Protein AF-W0FLV4-F1 (afdb_monomer_lite)

pLDDT: mean 79.09, std 15.19, range [31.02, 98.19]

InterPro domains:
  IPR000847 LysR, HTH, N-terminal domain [PF00126] (1-56)
  IPR000847 LysR, HTH, N-terminal domain [PR00039] (13-24)
  IPR000847 LysR, HTH, N-terminal domain [PR00039] (24-34)
  IPR000847 LysR, HTH, N-terminal domain [PR00039] (34-45)
  IPR000847 LysR, HTH, N-terminal domain [PS50931] (1-53)
  IPR003759 Cobalamin (vitamin B12)-binding module, cap domain [PF02607] (304-376)
  IPR003759 Cobalamin (vitamin B12)-binding module, cap domain [PS51337] (294-388)
  IPR003759 Cobalamin (vitamin B12)-binding module, cap domain [SM01018] (301-384)
  IPR006158 Cobalamin (vitamin B12)-binding domain [PF02310] (391-505)
  IPR006158 Cobalamin (vitamin B12)-binding domain [PS51332] (389-513)
  IPR036388 Winged helix-like DNA-binding domain superfamily [G3DSA:1.10.10.10] (1-87)
  IPR036390 Winged helix DNA-binding domain superfamily [SSF46785] (1-80)
  IPR036594 Methionine synthase domain [G3DSA:1.10.1240.10] (301-384)
  IPR036594 Methionine synthase domain [SSF47644] (302-383)
  IPR036724 Cobalamin-binding domain superfamily [SSF52242] (371-512)

Foldseek 3Di:
DVLLLLCQVVLALCVSCVVVVHDSVVSVVVQVVVCVVVVHHQWDQDPVGIHGDPVNVVVNVVVVVVVVLVVVVVVLVVCVVVPVPPQEAEEEELAPFPQVVVLVVLLVVVVGHYDYDHCDPPDVVVCQVVVVHAKYWFWCLVVPPDDPQKDWDFQDWWFKKKKAACPDPCLPPQADELVNQLAWQEEAADPPGRDPLRVVSVVVSVVSVGHYDYDDGDDLCRSVVCNHVTMYMDTPRGHDPVSVRIRIHGHDHTDIITITMMGGPVCCVVCVVVRVSSNVSNPPVPDDPCDPVNVLLVVLLVLQVVLLVCLQQLVLVVNLVSLVVNVVSVNALVCSVPSRLVNSLVVNVVCVVVVVDDPVSNVSSVVSSVSSCVNSVVRVVVPPPDDALFAEEEEEFAPDQDCPQVVLLCSLLVSVVHHYHYPHYNDALVNLLVVCVVGLSHAEYEYEDADLVCLVRVLVNLVSCVVSVNNVRHAYEYEYNNDDQVSCVVSVHPYYDHHSNVSNVVVCVSSVD

Organism: NCBI:txid1393523

Secondary structure (DSSP, 8-state):
-HHHHHHHHH--HHHHHHHTTS-HHHHHHHHHHHHHHHTS-SEEEETTEEEE-HHHHHHHHHHHHHHHHHHHHHHHHHHHHTTGGGSEEEEEES---HHHHHHHHHHHTTT-EEEEEE-TTS-HHHHHHTTS-SEEEEEGGGGTT--TTEEEEEEEEE-EEEEE-TTSTTTT-S-B-GGGGTTSEEEEPPTTSS-HHHHHHHHHHHHTT-EEEEPPTT-THHHHHHTTTSEEEEETT---GGGTTSEEEEBSSSPPEEEEEEEEGGGHHHHHHHHHHHHHTS---TT----HHHHHHHHHHHHHHHHHHHHHTT-TTTHHHHHHHHHHTT--HHHIIIIIIHHHHHHHHHHHHTTSS-HHHHHHHHHHHHHHHHHHHHHHHHHTTS----EEEEEEBTT----HHHHHHHHHHHTTT-EEEE--SSB-HHHHHHHHHH-TTEEEEEEE--SGGGHHHHHHHHHHHHHTT-GGGSEEEEESTT--HHHHHHHT-SEE-SSHHHHHHHHHHHHT-

Radius of gyration: 27.63 Å; chains: 1; bounding box: 66×74×50 Å

Structure (mmCIF, N/CA/C/O backbone):
data_AF-W0FLV4-F1
#
_entry.id   AF-W0FLV4-F1
#
loop_
_atom_site.group_PDB
_atom_site.id
_atom_site.type_symbol
_atom_site.label_atom_id
_atom_site.label_alt_id
_atom_site.label_comp_id
_atom_site.label_asym_id
_atom_site.label_entity_id
_atom_site.label_seq_id
_atom_site.pdbx_PDB_ins_code
_atom_site.Cartn_x
_atom_site.Cartn_y
_atom_site.Cartn_z
_atom_site.occupancy
_atom_site.B_iso_or_equiv
_atom_site.auth_seq_id
_atom_site.auth_comp_id
_atom_site.auth_asym_id
_atom_site.auth_atom_id
_atom_site.pdbx_PDB_model_num
ATOM 1 N N . MET A 1 1 ? 4.521 30.483 -7.552 1.00 80.06 1 MET A N 1
ATOM 2 C CA . MET A 1 1 ? 4.144 29.120 -7.109 1.00 80.06 1 MET A CA 1
ATOM 3 C C . MET A 1 1 ? 2.673 29.022 -6.702 1.00 80.06 1 MET A C 1
ATOM 5 O O . MET A 1 1 ? 1.887 28.690 -7.576 1.00 80.06 1 MET A O 1
ATOM 9 N N . ARG A 1 2 ? 2.244 29.399 -5.481 1.00 82.06 2 ARG A N 1
ATOM 10 C CA . ARG A 1 2 ? 0.819 29.298 -5.061 1.00 82.06 2 ARG A CA 1
ATOM 11 C C . ARG A 1 2 ? -0.178 29.970 -6.015 1.00 82.06 2 ARG A C 1
ATOM 13 O O . ARG A 1 2 ? -1.218 29.397 -6.307 1.00 82.06 2 ARG A O 1
ATOM 20 N N . MET A 1 3 ? 0.172 31.133 -6.570 1.00 88.25 3 MET A N 1
ATOM 21 C CA . MET A 1 3 ? -0.630 31.795 -7.608 1.00 88.25 3 MET A CA 1
ATOM 22 C C . MET A 1 3 ? -0.943 30.886 -8.807 1.00 88.25 3 MET A C 1
ATOM 24 O O . MET A 1 3 ? -2.068 30.890 -9.293 1.00 88.25 3 MET A O 1
ATOM 28 N N . MET A 1 4 ? 0.047 30.135 -9.295 1.00 86.88 4 MET A N 1
ATOM 29 C CA . MET A 1 4 ? -0.101 29.288 -10.480 1.00 86.88 4 MET A CA 1
ATOM 30 C C . MET A 1 4 ? -0.986 28.078 -10.188 1.00 86.88 4 MET A C 1
ATOM 32 O O . MET A 1 4 ? -1.858 27.784 -10.996 1.00 86.88 4 MET A O 1
ATOM 36 N N . LEU A 1 5 ? -0.819 27.443 -9.020 1.00 88.44 5 LEU A N 1
ATOM 37 C CA . LEU A 1 5 ? -1.678 26.336 -8.580 1.00 88.44 5 LEU A CA 1
ATOM 38 C C . LEU A 1 5 ? -3.147 26.778 -8.516 1.00 88.44 5 LEU A C 1
ATOM 40 O O . LEU A 1 5 ? -4.018 26.190 -9.149 1.00 88.44 5 LEU A O 1
ATOM 44 N N . VAL A 1 6 ? -3.410 27.902 -7.842 1.00 89.38 6 VAL A N 1
ATOM 45 C CA . VAL A 1 6 ? -4.778 28.412 -7.682 1.00 89.38 6 VAL A CA 1
ATOM 46 C C . VAL A 1 6 ? -5.376 28.878 -9.016 1.00 89.38 6 VAL A C 1
ATOM 48 O O . VAL A 1 6 ? -6.577 28.718 -9.232 1.00 89.38 6 VAL A O 1
ATOM 51 N N . LEU A 1 7 ? -4.566 29.420 -9.934 1.00 90.81 7 LEU A N 1
ATOM 52 C CA . LEU A 1 7 ? -5.033 29.811 -11.267 1.00 90.81 7 LEU A CA 1
ATOM 53 C C . LEU A 1 7 ? -5.359 28.607 -12.159 1.00 90.81 7 LEU A C 1
ATOM 55 O O . LEU A 1 7 ? -6.341 28.655 -12.902 1.00 90.81 7 LEU A O 1
ATOM 59 N N . ALA A 1 8 ? -4.569 27.536 -12.073 1.00 88.12 8 ALA A N 1
ATOM 60 C CA . ALA A 1 8 ? -4.816 26.288 -12.789 1.00 88.12 8 ALA A CA 1
ATOM 61 C C . ALA A 1 8 ? -6.118 25.612 -12.332 1.00 88.12 8 ALA A C 1
ATOM 63 O O . ALA A 1 8 ? -6.893 25.155 -13.171 1.00 88.12 8 ALA A O 1
ATOM 64 N N . GLU A 1 9 ? -6.400 25.635 -11.027 1.00 86.81 9 GLU A N 1
ATOM 65 C CA . GLU A 1 9 ? -7.667 25.160 -10.457 1.00 86.81 9 GLU A CA 1
ATOM 66 C C . GLU A 1 9 ? -8.856 26.023 -10.894 1.00 86.81 9 GLU A C 1
ATOM 68 O O . GLU A 1 9 ? -9.846 25.521 -11.423 1.00 86.81 9 GLU A O 1
ATOM 73 N N . CYS A 1 10 ? -8.767 27.339 -10.679 1.00 89.06 10 CYS A N 1
ATOM 74 C CA . CYS A 1 10 ? -9.893 28.250 -10.881 1.00 89.06 10 CYS A CA 1
ATOM 75 C C . CYS A 1 10 ? -10.224 28.490 -12.359 1.00 89.06 10 CYS A C 1
ATOM 77 O O . CYS A 1 10 ? -11.316 28.975 -12.660 1.00 89.06 10 CYS A O 1
ATOM 79 N N . LYS A 1 11 ? -9.261 28.279 -13.269 1.00 89.75 11 LYS A N 1
ATOM 80 C CA . LYS A 1 11 ? -9.354 28.574 -14.715 1.00 89.75 11 LYS A CA 1
ATOM 81 C C . LYS A 1 11 ? -9.828 30.004 -15.039 1.00 89.75 11 LYS A C 1
ATOM 83 O O . LYS A 1 11 ? -10.306 30.288 -16.139 1.00 89.75 11 LYS A O 1
ATOM 88 N N . SER A 1 12 ? -9.702 30.921 -14.077 1.00 90.06 12 SER A N 1
ATOM 89 C CA . SER A 1 12 ? -10.228 32.286 -14.130 1.00 90.06 12 SER A CA 1
ATOM 90 C C . SER A 1 12 ? -9.367 33.226 -13.296 1.00 90.06 12 SER A C 1
ATOM 92 O O . SER A 1 12 ? -9.218 33.046 -12.085 1.00 90.06 12 SER A O 1
ATOM 94 N N . MET A 1 13 ? -8.858 34.286 -13.926 1.00 87.88 13 MET A N 1
ATOM 95 C CA . MET A 1 13 ? -8.069 35.326 -13.252 1.00 87.88 13 MET A CA 1
ATOM 96 C C . MET A 1 13 ? -8.867 36.035 -12.154 1.00 87.88 13 MET A C 1
ATOM 98 O O . MET A 1 13 ? -8.331 36.332 -11.089 1.00 87.88 13 MET A O 1
ATOM 102 N N . THR A 1 14 ? -10.151 36.300 -12.394 1.00 88.81 14 THR A N 1
ATOM 103 C CA . THR A 1 14 ? -11.016 37.009 -11.443 1.00 88.81 14 THR A CA 1
ATOM 104 C C . THR A 1 14 ? -11.302 36.155 -10.210 1.00 88.81 14 THR A C 1
ATOM 106 O O . THR A 1 14 ? -11.204 36.645 -9.086 1.00 88.81 14 THR A O 1
ATOM 109 N N . THR A 1 15 ? -11.606 34.869 -10.404 1.00 89.44 15 THR A N 1
ATOM 110 C CA . THR A 1 15 ? -11.859 33.927 -9.301 1.00 89.44 15 THR A CA 1
ATOM 111 C C . THR A 1 15 ? -10.587 33.679 -8.491 1.00 89.44 15 THR A C 1
ATOM 113 O O . THR A 1 15 ? -10.615 33.725 -7.263 1.00 89.44 15 THR A O 1
ATOM 116 N N . THR A 1 16 ? -9.451 33.525 -9.173 1.00 90.44 16 THR A N 1
ATOM 117 C CA . THR A 1 16 ? -8.133 33.349 -8.544 1.00 90.44 16 THR A CA 1
ATOM 118 C C . THR A 1 16 ? -7.753 34.549 -7.683 1.00 90.44 16 THR A C 1
ATOM 120 O O . THR A 1 16 ? -7.313 34.380 -6.550 1.00 90.44 16 THR A O 1
ATOM 123 N N . ALA A 1 17 ? -7.958 35.770 -8.186 1.00 91.56 17 ALA A N 1
ATOM 124 C CA . ALA A 1 17 ? -7.643 36.992 -7.451 1.00 91.56 17 ALA A CA 1
ATOM 125 C C . ALA A 1 17 ? -8.461 37.097 -6.155 1.00 91.56 17 ALA A C 1
ATOM 127 O O . ALA A 1 17 ? -7.903 37.389 -5.099 1.00 91.56 17 ALA A O 1
ATOM 128 N N . LYS A 1 18 ? -9.759 36.758 -6.214 1.00 91.06 18 LYS A N 1
ATOM 129 C CA . LYS A 1 18 ? -10.618 36.667 -5.023 1.00 91.06 18 LYS A CA 1
ATOM 130 C C . LYS A 1 18 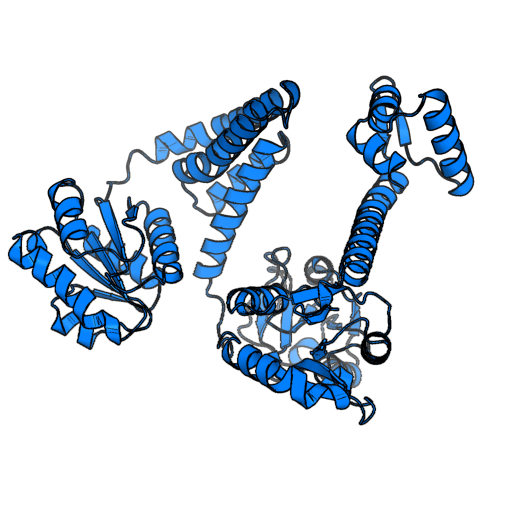? -10.104 35.625 -4.024 1.00 91.06 18 LYS A C 1
ATOM 132 O O . LYS A 1 18 ? -9.984 35.949 -2.849 1.00 91.06 18 LYS A O 1
ATOM 137 N N . LYS A 1 19 ? -9.763 34.414 -4.488 1.00 88.00 19 LYS A N 1
ATOM 138 C CA . LYS A 1 19 ? -9.278 33.302 -3.640 1.00 88.00 19 LYS A CA 1
ATOM 139 C C . LYS A 1 19 ? -7.930 33.607 -2.975 1.00 88.00 19 LYS A C 1
ATOM 141 O O . LYS A 1 19 ? -7.669 33.137 -1.877 1.00 88.00 19 LYS A O 1
ATOM 146 N N . LEU A 1 20 ? -7.091 34.419 -3.614 1.00 88.50 20 LEU A N 1
ATOM 147 C CA . LEU A 1 20 ? -5.800 34.858 -3.075 1.00 88.50 20 LEU A CA 1
ATOM 148 C C . LEU A 1 20 ? -5.872 36.187 -2.306 1.00 88.50 20 LEU A C 1
ATOM 150 O O . LEU A 1 20 ? -4.837 36.670 -1.857 1.00 88.50 20 LEU A O 1
ATOM 154 N N . HIS A 1 21 ? -7.060 36.786 -2.162 1.00 91.50 21 HIS A N 1
ATOM 155 C CA . HIS A 1 21 ? -7.260 38.100 -1.539 1.00 91.50 21 HIS A CA 1
ATOM 156 C C . HIS A 1 21 ? -6.395 39.220 -2.151 1.00 91.50 21 HIS A C 1
ATOM 158 O O . HIS A 1 21 ? -5.927 40.120 -1.455 1.00 91.50 21 HIS A O 1
ATOM 164 N N . VAL A 1 22 ? -6.204 39.188 -3.472 1.00 91.88 22 VAL A N 1
ATOM 165 C CA . VAL A 1 22 ? -5.477 40.216 -4.235 1.00 91.88 22 VAL A CA 1
ATOM 166 C C . VAL A 1 22 ? -6.358 40.818 -5.326 1.00 91.88 22 VAL A C 1
ATOM 168 O O . VAL A 1 22 ? -7.415 40.293 -5.676 1.00 91.88 22 VAL A O 1
ATOM 171 N N . THR A 1 23 ? -5.927 41.935 -5.911 1.00 92.81 23 THR A N 1
ATOM 172 C CA . THR A 1 23 ? -6.635 42.527 -7.051 1.00 92.81 23 THR A CA 1
ATOM 173 C C . THR A 1 23 ? -6.297 41.784 -8.348 1.00 92.81 23 THR A C 1
ATOM 175 O O . THR A 1 23 ? -5.163 41.356 -8.571 1.00 92.81 23 THR A O 1
ATOM 178 N N . GLN A 1 24 ? -7.270 41.655 -9.254 1.00 90.38 24 GLN A N 1
ATOM 179 C CA . GLN A 1 24 ? -7.057 41.013 -10.558 1.00 90.38 24 GLN A CA 1
ATOM 180 C C . GLN A 1 24 ? -5.947 41.681 -11.405 1.00 90.38 24 GLN A C 1
ATOM 182 O O . GLN A 1 24 ? -5.181 40.948 -12.044 1.00 90.38 24 GLN A O 1
ATOM 187 N N . PRO A 1 25 ? -5.798 43.024 -11.424 1.00 92.19 25 PRO A N 1
ATOM 188 C CA . PRO A 1 25 ? -4.662 43.666 -12.083 1.00 92.19 25 PRO A CA 1
ATOM 189 C C . PRO A 1 25 ? -3.308 43.261 -11.484 1.00 92.19 25 PRO A C 1
ATOM 191 O O . PRO A 1 25 ? -2.382 42.980 -12.242 1.00 92.19 25 PRO A O 1
ATOM 194 N N . SER A 1 26 ? -3.201 43.151 -10.152 1.00 90.19 26 SER A N 1
ATOM 195 C CA . SER A 1 26 ? -1.970 42.717 -9.471 1.00 90.19 26 SER A CA 1
ATOM 196 C C . SER A 1 26 ? -1.600 41.277 -9.835 1.00 90.19 26 SER A C 1
ATOM 198 O O . SER A 1 26 ? -0.467 41.013 -10.232 1.00 90.19 26 SER A O 1
ATOM 200 N N . LEU A 1 27 ? -2.583 40.373 -9.825 1.00 89.25 27 LEU A N 1
ATOM 201 C CA . LEU A 1 27 ? -2.408 38.977 -10.232 1.00 89.25 27 LEU A CA 1
ATOM 202 C C . LEU A 1 27 ? -1.958 38.850 -11.698 1.00 89.25 27 LEU A C 1
ATOM 204 O O . LEU A 1 27 ? -1.071 38.071 -12.034 1.00 89.25 27 LEU A O 1
ATOM 208 N N . THR A 1 28 ? -2.564 39.647 -12.584 1.00 89.38 28 THR A N 1
ATOM 209 C CA . THR A 1 28 ? -2.214 39.677 -14.013 1.00 89.38 28 THR A CA 1
ATOM 210 C C . THR A 1 28 ? -0.789 40.165 -14.232 1.00 89.38 28 THR A C 1
ATOM 212 O O . THR A 1 28 ? -0.070 39.607 -15.061 1.00 89.38 28 THR A O 1
ATOM 215 N N . TYR A 1 29 ? -0.386 41.197 -13.494 1.00 91.25 29 TYR A N 1
ATOM 216 C CA . TYR A 1 29 ? 0.966 41.730 -13.550 1.00 91.25 29 TYR A CA 1
ATOM 217 C C . TYR A 1 29 ? 1.990 40.709 -13.043 1.00 91.25 29 TYR A C 1
ATOM 219 O O . TYR A 1 29 ? 2.956 40.434 -13.747 1.00 91.25 29 TYR A O 1
ATOM 227 N N . GLN A 1 30 ? 1.744 40.081 -11.889 1.00 90.69 30 GLN A N 1
ATOM 228 C CA . GLN A 1 30 ? 2.627 39.051 -11.332 1.00 90.69 30 GLN A CA 1
ATOM 229 C C . GLN A 1 30 ? 2.804 37.861 -12.277 1.00 90.69 30 GLN A C 1
ATOM 231 O O . GLN A 1 30 ? 3.928 37.417 -12.487 1.00 90.69 30 GLN A O 1
ATOM 236 N N . LEU A 1 31 ? 1.722 37.378 -12.900 1.00 91.00 31 LEU A N 1
ATOM 237 C CA . LEU A 1 31 ? 1.825 36.302 -13.885 1.00 91.00 31 LEU A CA 1
ATOM 238 C C . LEU A 1 31 ? 2.695 36.714 -15.076 1.00 91.00 31 LEU A C 1
ATOM 240 O O . LEU A 1 31 ? 3.548 35.945 -15.501 1.00 91.00 31 LEU A O 1
ATOM 244 N N . LYS A 1 32 ? 2.523 37.941 -15.579 1.00 90.69 32 LYS A N 1
ATOM 245 C CA . LYS A 1 32 ? 3.335 38.456 -16.686 1.00 90.69 32 LYS A CA 1
ATOM 246 C C . LYS A 1 32 ? 4.816 38.571 -16.313 1.00 90.69 32 LYS A C 1
ATOM 248 O O . LYS A 1 32 ? 5.655 38.277 -17.154 1.00 90.69 32 LYS A O 1
ATOM 253 N N . VAL A 1 33 ? 5.133 38.992 -15.088 1.00 93.25 33 VAL A N 1
ATOM 254 C CA . VAL A 1 33 ? 6.518 39.055 -14.590 1.00 93.25 33 VAL A CA 1
ATOM 255 C C . VAL A 1 33 ? 7.139 37.660 -14.575 1.00 93.25 33 VAL A C 1
ATOM 257 O O . VAL A 1 33 ? 8.188 37.469 -15.176 1.00 93.25 33 VAL A O 1
ATOM 260 N N . ILE A 1 34 ? 6.447 36.678 -13.993 1.00 89.44 34 ILE A N 1
ATOM 261 C CA . ILE A 1 34 ? 6.931 35.293 -13.925 1.00 89.44 34 ILE A CA 1
ATOM 262 C C . ILE A 1 34 ? 7.116 34.697 -15.325 1.00 89.44 34 ILE A C 1
ATOM 264 O O . ILE A 1 34 ? 8.147 34.104 -15.604 1.00 89.44 34 ILE A O 1
ATOM 268 N N . GLU A 1 35 ? 6.155 34.874 -16.233 1.00 93.38 35 GLU A N 1
ATOM 269 C CA . GLU A 1 35 ? 6.281 34.377 -17.612 1.00 93.38 35 GLU A CA 1
ATOM 270 C C . GLU A 1 35 ? 7.443 35.034 -18.372 1.00 93.38 35 GLU A C 1
ATOM 272 O O . GLU A 1 35 ? 8.081 34.392 -19.202 1.00 93.38 35 GLU A O 1
ATOM 277 N N . ASN A 1 36 ? 7.737 36.307 -18.091 1.00 93.06 36 ASN A N 1
ATOM 278 C CA . ASN A 1 36 ? 8.888 36.984 -18.680 1.00 93.06 36 ASN A CA 1
ATOM 279 C C . ASN A 1 36 ? 10.215 36.449 -18.120 1.00 93.06 36 ASN A C 1
ATOM 281 O O . ASN A 1 36 ? 11.161 36.295 -18.883 1.00 93.06 36 ASN A O 1
ATOM 285 N N . GLU A 1 37 ? 10.286 36.166 -16.816 1.00 91.69 37 GLU A N 1
ATOM 286 C CA . GLU A 1 37 ? 11.470 35.571 -16.178 1.00 91.69 37 GLU A CA 1
ATOM 287 C C . GLU A 1 37 ? 11.720 34.135 -16.653 1.00 91.69 37 GLU A C 1
ATOM 289 O O . GLU A 1 37 ? 12.861 33.756 -16.897 1.00 91.69 37 GLU A O 1
ATOM 294 N N . LEU A 1 38 ? 10.654 33.349 -16.822 1.00 90.50 38 LEU A N 1
ATOM 295 C CA . LEU A 1 38 ? 10.728 31.973 -17.317 1.00 90.50 38 LEU A CA 1
ATOM 296 C C . LEU A 1 38 ? 11.043 31.894 -18.819 1.00 90.50 38 LEU A C 1
ATOM 298 O O . LEU A 1 38 ? 11.497 30.858 -19.294 1.00 90.50 38 LEU A O 1
ATOM 302 N N . GLY A 1 39 ? 10.785 32.961 -19.579 1.00 93.81 39 GLY A N 1
ATOM 303 C CA . GLY A 1 39 ? 10.988 32.998 -21.030 1.00 93.81 39 GLY A CA 1
ATOM 304 C C . GLY A 1 39 ? 9.908 32.277 -21.847 1.00 93.81 39 GLY A C 1
ATOM 305 O O . GLY A 1 39 ? 10.007 32.225 -23.071 1.00 93.81 39 GLY A O 1
ATOM 306 N N . PHE A 1 40 ? 8.856 31.757 -21.207 1.00 91.94 40 PHE A N 1
ATOM 307 C CA . PHE A 1 40 ? 7.733 31.089 -21.867 1.00 91.94 40 PHE A CA 1
ATOM 308 C C . PHE A 1 40 ? 6.393 31.395 -21.186 1.00 91.94 40 PHE A C 1
ATOM 310 O O . PHE A 1 40 ? 6.318 31.849 -20.042 1.00 91.94 40 PHE A O 1
ATOM 317 N N . LYS A 1 41 ? 5.297 31.150 -21.914 1.00 93.25 41 LYS A N 1
ATOM 318 C CA . LYS A 1 41 ? 3.935 31.286 -21.384 1.00 93.25 41 LYS A CA 1
ATOM 319 C C . LYS A 1 41 ? 3.554 30.061 -20.570 1.00 93.25 41 LYS A C 1
ATOM 321 O O . LYS A 1 41 ? 3.711 28.938 -21.033 1.00 93.25 41 LYS A O 1
ATOM 326 N N . VAL A 1 42 ? 3.001 30.290 -19.383 1.00 90.44 42 VAL A N 1
ATOM 327 C CA . VAL A 1 42 ? 2.517 29.227 -18.489 1.00 90.44 42 VAL A CA 1
ATOM 328 C C . VAL A 1 42 ? 1.036 28.956 -18.752 1.00 90.44 42 VAL A C 1
ATOM 330 O O . VAL A 1 42 ? 0.573 27.822 -18.643 1.00 90.44 42 VAL A O 1
ATOM 333 N N . PHE A 1 43 ? 0.279 29.997 -19.116 1.00 92.25 43 PHE A N 1
ATOM 334 C CA . PHE A 1 43 ? -1.152 29.887 -19.383 1.00 92.25 43 PHE A CA 1
ATOM 335 C C . PHE A 1 43 ? -1.529 30.380 -20.780 1.00 92.25 43 PHE A C 1
ATOM 337 O O . PHE A 1 43 ? -1.164 31.477 -21.205 1.00 92.25 43 PHE A O 1
ATOM 344 N N . ASN A 1 44 ? -2.388 29.609 -21.442 1.00 88.81 44 ASN A N 1
ATOM 345 C CA . ASN A 1 44 ? -3.150 30.027 -22.605 1.00 88.81 44 ASN A CA 1
ATOM 346 C C . ASN A 1 44 ? -4.397 30.800 -22.159 1.00 88.81 44 ASN A C 1
ATOM 348 O O . ASN A 1 44 ? -5.171 30.347 -21.309 1.00 88.81 44 ASN A O 1
ATOM 352 N N . ARG A 1 45 ? -4.617 31.976 -22.756 1.00 79.94 45 ARG A N 1
ATOM 353 C CA . ARG A 1 45 ? -5.845 32.758 -22.560 1.00 79.94 45 ARG A CA 1
ATOM 354 C C . ARG A 1 45 ? -6.823 32.453 -23.682 1.00 79.94 45 ARG A C 1
ATOM 356 O O . ARG A 1 45 ? -6.541 32.730 -24.842 1.00 79.94 45 ARG A O 1
ATOM 363 N N . THR A 1 46 ? -7.986 31.930 -23.321 1.00 74.69 46 THR A N 1
ATOM 364 C CA . THR A 1 46 ? -9.079 31.645 -24.255 1.00 74.69 46 THR A CA 1
ATOM 365 C C . THR A 1 46 ? -10.309 32.472 -23.898 1.00 74.69 46 THR A C 1
ATOM 367 O O . THR A 1 46 ? -10.411 33.039 -22.809 1.00 74.69 46 THR A O 1
ATOM 370 N N . ARG A 1 47 ? -11.285 32.523 -24.810 1.00 66.00 47 ARG A N 1
ATOM 371 C CA . ARG A 1 47 ? -12.567 33.211 -24.585 1.00 66.00 47 ARG A CA 1
ATOM 372 C C . ARG A 1 47 ? -13.386 32.592 -23.437 1.00 66.00 47 ARG A C 1
ATOM 374 O O . ARG A 1 47 ? -14.288 33.240 -22.923 1.00 66.00 47 ARG A O 1
ATOM 381 N N . THR A 1 48 ? -13.066 31.357 -23.048 1.00 66.62 48 THR A N 1
ATOM 382 C CA . THR A 1 48 ? -13.738 30.558 -22.010 1.00 66.62 48 THR A CA 1
ATOM 383 C C . THR A 1 48 ? -12.966 30.488 -20.689 1.00 66.62 48 THR A C 1
ATOM 385 O O . THR A 1 48 ? -13.451 29.866 -19.751 1.00 66.62 48 THR A O 1
ATOM 388 N N . GLY A 1 49 ? -11.783 31.109 -20.589 1.00 78.81 49 GLY A N 1
ATOM 389 C CA . GLY A 1 49 ? -10.965 31.104 -19.370 1.00 78.81 49 GLY A CA 1
ATOM 390 C C . GLY A 1 49 ? -9.475 30.884 -19.628 1.00 78.81 49 GLY A C 1
ATOM 391 O O . GLY A 1 49 ? -8.972 31.094 -20.736 1.00 78.81 49 GLY A O 1
ATOM 392 N N . THR A 1 50 ? -8.754 30.469 -18.590 1.00 85.88 50 THR A N 1
ATOM 393 C CA . THR A 1 50 ? -7.314 30.175 -18.639 1.00 85.88 50 THR A CA 1
ATOM 394 C C . THR A 1 50 ? -7.056 28.673 -18.575 1.00 85.88 50 THR A C 1
ATOM 396 O O . THR A 1 50 ? -7.607 27.991 -17.713 1.00 85.88 50 THR A O 1
ATOM 399 N N . SER A 1 51 ? -6.189 28.162 -19.447 1.00 89.12 51 SER A N 1
ATOM 400 C CA . SER A 1 51 ? -5.700 26.776 -19.421 1.00 89.12 51 SER A CA 1
ATOM 401 C C . SER A 1 51 ? -4.175 26.752 -19.409 1.00 89.12 51 SER A C 1
ATOM 403 O O . SER A 1 51 ? -3.547 27.731 -19.801 1.00 89.12 51 SER A O 1
ATOM 405 N N . LEU A 1 52 ? -3.569 25.657 -18.960 1.00 91.44 52 LEU A N 1
ATOM 406 C CA . LEU A 1 52 ? -2.112 25.511 -18.965 1.00 91.44 52 LEU A CA 1
ATOM 407 C C . LEU A 1 52 ? -1.582 25.328 -20.400 1.00 91.44 52 LEU A C 1
ATOM 409 O O . LEU A 1 52 ? -2.292 24.825 -21.277 1.00 91.44 52 LEU A O 1
ATOM 413 N N . THR A 1 53 ? -0.351 25.775 -20.642 1.00 93.44 53 THR A N 1
ATOM 414 C CA . THR A 1 53 ? 0.483 25.323 -21.772 1.00 93.44 53 THR A CA 1
ATOM 415 C C . THR A 1 53 ? 1.102 23.955 -21.449 1.00 93.44 53 THR A C 1
ATOM 417 O O . THR A 1 53 ? 0.931 23.460 -20.335 1.00 93.44 53 THR A O 1
ATOM 420 N N . ALA A 1 54 ? 1.814 23.325 -22.390 1.00 86.94 54 ALA A N 1
ATOM 421 C CA . ALA A 1 54 ? 2.514 22.064 -22.114 1.00 86.94 54 ALA A CA 1
ATOM 422 C C . ALA A 1 54 ? 3.618 22.266 -21.059 1.00 86.94 54 ALA A C 1
ATOM 424 O O . ALA A 1 54 ? 3.701 21.531 -20.077 1.00 86.94 54 ALA A O 1
ATOM 425 N N . GLU A 1 55 ? 4.390 23.342 -21.206 1.00 89.38 55 GLU A N 1
ATOM 426 C CA . GLU A 1 55 ? 5.420 23.781 -20.266 1.00 89.38 55 GLU A CA 1
ATOM 427 C C . GLU A 1 55 ? 4.804 24.170 -18.916 1.00 89.38 55 GLU A C 1
ATOM 429 O O . GLU A 1 55 ? 5.325 23.830 -17.855 1.00 89.38 55 GLU A O 1
ATOM 434 N N . GLY A 1 56 ? 3.650 24.845 -18.945 1.00 89.56 56 GLY A N 1
ATOM 435 C CA . GLY A 1 56 ? 2.889 25.197 -17.753 1.00 89.56 56 GLY A CA 1
ATOM 436 C C . GLY A 1 56 ? 2.333 23.981 -17.014 1.00 89.56 56 GLY A C 1
ATOM 437 O O . GLY A 1 56 ? 2.302 23.999 -15.788 1.00 89.56 56 GLY A O 1
ATOM 438 N N . ALA A 1 57 ? 1.922 22.929 -17.728 1.00 85.88 57 ALA A N 1
ATOM 439 C CA . ALA A 1 57 ? 1.432 21.682 -17.143 1.00 85.88 57 ALA A CA 1
ATOM 440 C C . ALA A 1 57 ? 2.548 20.901 -16.443 1.00 85.88 57 ALA A C 1
ATOM 442 O O . ALA A 1 57 ? 2.368 20.497 -15.296 1.00 85.88 57 ALA A O 1
ATOM 443 N N . PHE A 1 58 ? 3.716 20.779 -17.080 1.00 83.31 58 PHE A N 1
ATOM 444 C CA . PHE A 1 58 ? 4.902 20.205 -16.443 1.00 83.31 58 PHE A CA 1
ATOM 445 C C . PHE A 1 58 ? 5.279 20.982 -15.172 1.00 83.31 58 PHE A C 1
ATOM 447 O O . PHE A 1 58 ? 5.363 20.417 -14.084 1.00 83.31 58 PHE A O 1
ATOM 454 N N . LEU A 1 59 ? 5.401 22.310 -15.285 1.00 84.81 59 LEU A N 1
ATOM 455 C CA . LEU A 1 59 ? 5.767 23.171 -14.162 1.00 84.81 59 LEU A CA 1
ATOM 456 C C . LEU A 1 59 ? 4.720 23.149 -13.034 1.00 84.81 59 LEU A C 1
ATOM 458 O O . LEU A 1 59 ? 5.066 23.299 -11.864 1.00 84.81 59 LEU A O 1
ATOM 462 N N . HIS A 1 60 ? 3.440 22.973 -13.362 1.00 83.75 60 HIS A N 1
ATOM 463 C CA . HIS A 1 60 ? 2.362 22.864 -12.385 1.00 83.75 60 HIS A CA 1
ATOM 464 C C . HIS A 1 60 ? 2.514 21.630 -11.489 1.00 83.75 60 HIS A C 1
ATOM 466 O O . HIS A 1 60 ? 2.386 21.769 -10.271 1.00 83.75 60 HIS A O 1
ATOM 472 N N . GLU A 1 61 ? 2.825 20.462 -12.057 1.00 75.00 61 GLU A N 1
ATOM 473 C CA . GLU A 1 61 ? 3.051 19.247 -11.265 1.00 75.00 61 GLU A CA 1
ATOM 474 C C . GLU A 1 61 ? 4.293 19.382 -10.378 1.00 75.00 61 GLU A C 1
ATOM 476 O O . GLU A 1 61 ? 4.202 19.172 -9.170 1.00 75.00 61 GLU A O 1
ATOM 481 N N . THR A 1 62 ? 5.405 19.897 -10.909 1.00 70.75 62 THR A N 1
ATOM 482 C CA . THR A 1 62 ? 6.612 20.140 -10.100 1.00 70.75 62 THR A CA 1
ATOM 483 C C . THR A 1 62 ? 6.363 21.138 -8.959 1.00 70.75 62 THR A C 1
ATOM 485 O O . THR A 1 62 ? 6.846 20.964 -7.840 1.00 70.75 62 THR A O 1
ATOM 488 N N . ILE A 1 63 ? 5.580 22.199 -9.193 1.00 82.19 63 ILE A N 1
ATOM 489 C CA . ILE A 1 63 ? 5.267 23.190 -8.151 1.00 82.19 63 ILE A CA 1
ATOM 490 C C . ILE A 1 63 ? 4.422 22.584 -7.023 1.00 82.19 63 ILE A C 1
ATOM 492 O O . ILE A 1 63 ? 4.587 23.010 -5.878 1.00 82.19 63 ILE A O 1
ATOM 496 N N . LYS A 1 64 ? 3.529 21.622 -7.300 1.00 74.44 64 LYS A N 1
ATOM 497 C CA . LYS A 1 64 ? 2.756 20.951 -6.239 1.00 74.44 64 LYS A CA 1
ATOM 498 C C . LYS A 1 64 ? 3.677 20.241 -5.252 1.00 74.44 64 LYS A C 1
ATOM 500 O O . LYS A 1 64 ? 3.511 20.413 -4.046 1.00 74.44 64 LYS A O 1
ATOM 505 N N . GLU A 1 65 ? 4.666 19.514 -5.758 1.00 66.38 65 GLU A N 1
ATOM 506 C CA . GLU A 1 65 ? 5.645 18.797 -4.936 1.00 66.38 65 GLU A CA 1
ATOM 507 C C . GLU A 1 65 ? 6.487 19.765 -4.097 1.00 66.38 65 GLU A C 1
ATOM 509 O O . GLU A 1 65 ? 6.629 19.580 -2.888 1.00 66.38 65 GLU A O 1
ATOM 514 N N . ILE A 1 66 ? 6.961 20.860 -4.703 1.00 77.44 66 ILE A N 1
ATOM 515 C CA . ILE A 1 66 ? 7.737 21.895 -4.002 1.00 77.44 66 ILE A CA 1
ATOM 516 C C . ILE A 1 66 ? 6.909 22.555 -2.894 1.00 77.44 66 ILE A C 1
ATOM 518 O O . ILE A 1 66 ? 7.407 22.752 -1.786 1.00 77.44 66 ILE A O 1
ATOM 522 N N . VAL A 1 67 ? 5.648 22.911 -3.166 1.00 75.12 67 VAL A N 1
ATOM 523 C CA . VAL A 1 67 ? 4.767 23.528 -2.160 1.00 75.12 67 VAL A CA 1
ATOM 524 C C . VAL A 1 67 ? 4.466 22.546 -1.028 1.00 75.12 67 VAL A C 1
ATOM 526 O O . VAL A 1 67 ? 4.511 22.953 0.130 1.00 75.12 67 VAL A O 1
ATOM 529 N N . SER A 1 68 ? 4.243 21.267 -1.338 1.00 61.28 68 SER A N 1
ATOM 530 C CA . SER A 1 68 ? 4.059 20.217 -0.331 1.00 61.28 68 SER A CA 1
ATOM 531 C C . SER A 1 68 ? 5.302 20.050 0.550 1.00 61.28 68 SER A C 1
ATOM 533 O O . SER A 1 68 ? 5.197 20.044 1.775 1.00 61.28 68 SER A O 1
ATOM 535 N N . SER A 1 69 ? 6.493 19.988 -0.052 1.00 60.00 69 SER A N 1
ATOM 536 C CA . SER A 1 69 ? 7.769 19.909 0.673 1.00 60.00 69 SER A CA 1
ATOM 537 C C . SER A 1 69 ? 8.024 21.151 1.540 1.00 60.00 69 SER A C 1
ATOM 539 O O . SER A 1 69 ? 8.486 21.040 2.676 1.00 60.00 69 SER A O 1
ATOM 541 N N . TYR A 1 70 ? 7.662 22.340 1.053 1.00 69.56 70 TYR A N 1
ATOM 542 C CA . TYR A 1 70 ? 7.757 23.584 1.816 1.00 69.56 70 TYR A CA 1
ATOM 543 C C . TYR A 1 70 ? 6.807 23.613 3.023 1.00 69.56 70 TYR A C 1
ATOM 545 O O . TYR A 1 70 ? 7.234 23.937 4.133 1.00 69.56 70 TYR A O 1
ATOM 553 N N . ASP A 1 71 ? 5.529 23.277 2.826 1.00 63.28 71 ASP A N 1
ATOM 554 C CA . ASP A 1 71 ? 4.540 23.249 3.909 1.00 63.28 71 ASP A CA 1
ATOM 555 C C . ASP A 1 71 ? 4.933 22.209 4.978 1.00 63.28 71 ASP A C 1
ATOM 557 O O . ASP A 1 71 ? 4.796 22.473 6.179 1.00 63.28 71 ASP A O 1
ATOM 561 N N . GLU A 1 72 ? 5.531 21.091 4.558 1.00 55.72 72 GLU A N 1
ATOM 562 C CA . GLU A 1 72 ? 6.118 20.086 5.444 1.00 55.72 72 GLU A CA 1
ATOM 563 C C . GLU A 1 72 ? 7.297 20.629 6.260 1.00 55.72 72 GLU A C 1
ATOM 565 O O . GLU A 1 72 ? 7.314 20.519 7.487 1.00 55.72 72 GLU A O 1
ATOM 570 N N . ALA A 1 73 ? 8.258 21.288 5.611 1.00 59.44 73 ALA A N 1
ATOM 571 C CA . ALA A 1 73 ? 9.403 21.889 6.292 1.00 59.44 73 ALA A CA 1
ATOM 572 C C . ALA A 1 73 ? 8.964 22.909 7.361 1.00 59.44 73 ALA A C 1
ATOM 574 O O . ALA A 1 73 ? 9.508 22.941 8.468 1.00 59.44 73 ALA A O 1
ATOM 575 N N . ILE A 1 74 ? 7.931 23.710 7.071 1.00 68.38 74 ILE A N 1
ATOM 576 C CA . ILE A 1 74 ? 7.351 24.659 8.030 1.00 68.38 74 ILE A CA 1
ATOM 577 C C . ILE A 1 74 ? 6.636 23.941 9.180 1.00 68.38 74 ILE A C 1
ATOM 579 O O . ILE A 1 74 ? 6.740 24.375 10.332 1.00 68.38 74 ILE A O 1
ATOM 583 N N . ARG A 1 75 ? 5.914 22.849 8.903 1.00 56.38 75 ARG A N 1
ATOM 584 C CA . ARG A 1 75 ? 5.282 22.012 9.933 1.00 56.38 75 ARG A CA 1
ATOM 585 C C . ARG A 1 75 ? 6.328 21.451 10.897 1.00 56.38 75 ARG A C 1
ATOM 587 O O . ARG A 1 75 ? 6.168 21.605 12.109 1.00 56.38 75 ARG A O 1
ATOM 594 N N . LEU A 1 76 ? 7.416 20.895 10.367 1.00 48.62 76 LEU A N 1
ATOM 595 C CA . LEU A 1 76 ? 8.532 20.353 11.145 1.00 48.62 76 LEU A CA 1
ATOM 596 C C . LEU A 1 76 ? 9.223 21.436 11.982 1.00 48.62 76 LEU A C 1
ATOM 598 O O . LEU A 1 76 ? 9.402 21.264 13.187 1.00 48.62 76 LEU A O 1
ATOM 602 N N . ALA A 1 77 ? 9.529 22.594 11.391 1.00 56.19 77 ALA A N 1
ATOM 603 C CA . ALA A 1 77 ? 10.127 23.717 12.112 1.00 56.19 77 ALA A CA 1
ATOM 604 C C . ALA A 1 77 ? 9.243 24.207 13.278 1.00 56.19 77 ALA A C 1
ATOM 606 O O . ALA A 1 77 ? 9.746 24.539 14.352 1.00 56.19 77 ALA A O 1
ATOM 607 N N . ARG A 1 78 ? 7.914 24.209 13.102 1.00 58.22 78 ARG A N 1
ATOM 608 C CA . ARG A 1 78 ? 6.953 24.560 14.163 1.00 58.22 78 ARG A CA 1
ATOM 609 C C . ARG A 1 78 ? 6.885 23.511 15.270 1.00 58.22 78 ARG A C 1
ATOM 611 O O . ARG A 1 78 ? 6.759 23.894 16.431 1.00 58.22 78 ARG A O 1
ATOM 618 N N . ALA A 1 79 ? 6.967 22.226 14.930 1.00 48.16 79 ALA A N 1
ATOM 619 C CA . ALA A 1 79 ? 7.009 21.140 15.909 1.00 48.16 79 ALA A CA 1
ATOM 620 C C . ALA A 1 79 ? 8.277 21.221 16.779 1.00 48.16 79 ALA A C 1
ATOM 622 O O . ALA A 1 79 ? 8.196 21.110 18.001 1.00 48.16 79 ALA A O 1
ATOM 623 N N . ILE A 1 80 ? 9.426 21.530 16.163 1.00 51.78 80 ILE A N 1
ATOM 624 C CA . ILE A 1 80 ? 10.690 21.790 16.869 1.00 51.78 80 ILE A CA 1
ATOM 625 C C . ILE A 1 80 ? 10.546 23.000 17.804 1.00 51.78 80 ILE A C 1
ATOM 627 O O . ILE A 1 80 ? 10.901 22.921 18.978 1.00 51.78 80 ILE A O 1
ATOM 631 N N . ALA A 1 81 ? 9.976 24.105 17.314 1.00 52.75 81 ALA A N 1
ATOM 632 C CA . ALA A 1 81 ? 9.824 25.338 18.088 1.00 52.75 81 ALA A CA 1
ATOM 633 C C . ALA A 1 81 ? 8.887 25.206 19.306 1.00 52.75 81 ALA A C 1
ATOM 635 O O . ALA A 1 81 ? 9.040 25.949 20.273 1.00 52.75 81 ALA A O 1
ATOM 636 N N . LYS A 1 82 ? 7.917 24.283 19.270 1.00 52.44 82 LYS A N 1
ATOM 637 C CA . LYS A 1 82 ? 6.945 24.061 20.355 1.00 52.44 82 LYS A CA 1
ATOM 638 C C . LYS A 1 82 ? 7.433 23.129 21.464 1.00 52.44 82 LYS A C 1
ATOM 640 O O . LYS A 1 82 ? 6.747 23.002 22.471 1.00 52.44 82 LYS A O 1
ATOM 645 N N . GLY A 1 83 ? 8.586 22.481 21.304 1.00 44.38 83 GLY A N 1
ATOM 646 C CA . GLY A 1 83 ? 9.080 21.518 22.293 1.00 44.38 83 GLY A CA 1
ATOM 647 C C . GLY A 1 83 ? 8.307 20.191 22.332 1.00 44.38 83 GLY A C 1
ATOM 648 O O . GLY A 1 83 ? 8.616 19.349 23.170 1.00 44.38 83 GLY A O 1
ATOM 649 N N . ASP A 1 84 ? 7.385 19.946 21.389 1.00 45.56 84 ASP A N 1
ATOM 650 C CA . ASP A 1 84 ? 6.685 18.656 21.201 1.00 45.56 84 ASP A CA 1
ATOM 651 C C . ASP A 1 84 ? 7.638 17.515 20.763 1.00 45.56 84 ASP A C 1
ATOM 653 O O . ASP A 1 84 ? 7.254 16.352 20.641 1.00 45.56 84 ASP A O 1
ATOM 657 N N . ALA A 1 85 ? 8.919 17.829 20.547 1.00 47.50 85 ALA A N 1
ATOM 658 C CA . ALA A 1 85 ? 9.965 16.914 20.099 1.00 47.50 85 ALA A CA 1
ATOM 659 C C . ALA A 1 85 ? 10.451 15.907 21.166 1.00 47.50 85 ALA A C 1
ATOM 661 O O . ALA A 1 85 ? 11.325 15.092 20.878 1.00 47.50 85 ALA A O 1
ATOM 662 N N . ALA A 1 86 ? 9.910 15.923 22.390 1.00 45.22 86 ALA A N 1
ATOM 663 C CA . ALA A 1 86 ? 10.344 15.009 23.452 1.00 45.22 86 ALA A CA 1
ATOM 664 C C . ALA A 1 86 ? 9.839 13.554 23.289 1.00 45.22 86 ALA A C 1
ATOM 666 O O . ALA A 1 86 ? 10.303 12.679 24.018 1.00 45.22 86 ALA A O 1
ATOM 667 N N . GLY A 1 87 ? 8.935 13.275 22.338 1.00 56.34 87 GLY A N 1
ATOM 668 C CA . GLY A 1 87 ? 8.329 11.943 22.165 1.00 56.34 87 GLY A CA 1
ATOM 669 C C . GLY A 1 87 ? 8.192 11.423 20.729 1.00 56.34 87 GLY A C 1
ATOM 670 O O . GLY A 1 87 ? 7.656 10.334 20.551 1.00 56.34 87 GLY A O 1
ATOM 671 N N . THR A 1 88 ? 8.655 12.162 19.714 1.00 69.44 88 THR A N 1
ATOM 672 C CA . THR A 1 88 ? 8.540 11.754 18.299 1.00 69.44 88 THR A CA 1
ATOM 673 C C . THR A 1 88 ? 9.910 11.439 17.709 1.00 69.44 88 THR A C 1
ATOM 675 O O . THR A 1 88 ? 10.820 12.261 17.788 1.00 69.44 88 THR A O 1
ATOM 678 N N . ILE A 1 89 ? 10.055 10.260 17.108 1.00 78.38 89 ILE A N 1
ATOM 679 C CA . ILE A 1 89 ? 11.287 9.807 16.454 1.00 78.38 89 ILE A CA 1
ATOM 680 C C . ILE A 1 89 ? 11.249 10.217 14.986 1.00 78.38 89 ILE A C 1
ATOM 682 O O . ILE A 1 89 ? 10.318 9.876 14.258 1.00 78.38 89 ILE A O 1
ATOM 686 N N . ARG A 1 90 ? 12.271 10.937 14.531 1.00 81.62 90 ARG A N 1
ATOM 687 C CA . ARG A 1 90 ? 12.363 11.402 13.146 1.00 81.62 90 ARG A CA 1
ATOM 688 C C . ARG A 1 90 ? 13.153 10.400 12.327 1.00 81.62 90 ARG A C 1
ATOM 690 O O . ARG A 1 90 ? 14.309 10.119 12.642 1.00 81.62 90 ARG A O 1
ATOM 697 N N . VAL A 1 91 ? 12.542 9.888 11.271 1.00 85.19 91 VAL A N 1
ATOM 698 C CA . VAL A 1 91 ? 13.153 8.889 10.400 1.00 85.19 91 VAL A CA 1
ATOM 699 C C . VAL A 1 91 ? 13.357 9.494 9.025 1.00 85.19 91 VAL A C 1
ATOM 701 O O . VAL A 1 91 ? 12.393 9.833 8.345 1.00 85.19 91 VAL A O 1
ATOM 704 N N . GLY A 1 92 ? 14.614 9.635 8.622 1.00 84.56 92 GLY A N 1
ATOM 705 C CA . GLY A 1 92 ? 14.979 9.951 7.253 1.00 84.56 92 GLY A CA 1
ATOM 706 C C . GLY A 1 92 ? 14.608 8.796 6.332 1.00 84.56 92 GLY A C 1
ATOM 707 O O . GLY A 1 92 ? 14.959 7.653 6.628 1.00 84.56 92 GLY A O 1
ATOM 708 N N . ILE A 1 93 ? 13.928 9.085 5.228 1.00 79.62 93 ILE A N 1
ATOM 709 C CA . ILE A 1 93 ? 13.584 8.093 4.208 1.00 79.62 93 ILE A CA 1
ATOM 710 C C . ILE A 1 93 ? 14.023 8.578 2.826 1.00 79.62 93 ILE A C 1
ATOM 712 O O . ILE A 1 93 ? 13.857 9.749 2.474 1.00 79.62 93 ILE A O 1
ATOM 716 N N . ASN A 1 94 ? 14.590 7.650 2.059 1.00 67.44 94 ASN A N 1
ATOM 717 C CA . ASN A 1 94 ? 14.839 7.792 0.619 1.00 67.44 94 ASN A CA 1
ATOM 718 C C . ASN A 1 94 ? 13.943 6.866 -0.205 1.00 67.44 94 ASN A C 1
ATOM 720 O O . ASN A 1 94 ? 13.815 7.042 -1.413 1.00 67.44 94 ASN A O 1
ATOM 724 N N . ASP A 1 95 ? 13.327 5.901 0.471 1.00 61.41 95 ASP A N 1
ATOM 725 C CA . ASP A 1 95 ? 12.399 4.940 -0.080 1.00 61.41 95 ASP A CA 1
ATOM 726 C C . ASP A 1 95 ? 10.993 5.189 0.483 1.00 61.41 95 ASP A C 1
ATOM 728 O O . ASP A 1 95 ? 10.810 5.330 1.693 1.00 61.41 95 ASP A O 1
ATOM 732 N N . TYR A 1 96 ? 10.013 5.236 -0.416 1.00 55.69 96 TYR A N 1
ATOM 733 C CA . TYR A 1 96 ? 8.591 5.399 -0.113 1.00 55.69 96 TYR A CA 1
ATOM 734 C C . TYR A 1 96 ? 7.801 4.122 -0.406 1.00 55.69 96 TYR A C 1
ATOM 736 O O . TYR A 1 96 ? 6.594 4.188 -0.650 1.00 55.69 96 TYR A O 1
ATOM 744 N N . SER A 1 97 ? 8.468 2.967 -0.435 1.00 51.94 97 SER A N 1
ATOM 745 C CA . SER A 1 97 ? 7.807 1.688 -0.636 1.00 51.94 97 SER A CA 1
ATOM 746 C C . SER A 1 97 ? 6.704 1.483 0.397 1.00 51.94 97 SER A C 1
ATOM 748 O O . SER A 1 97 ? 6.760 1.945 1.547 1.00 51.94 97 SER A O 1
ATOM 750 N N . ARG A 1 98 ? 5.668 0.764 -0.038 1.00 51.94 98 ARG A N 1
ATOM 751 C CA . ARG A 1 98 ? 4.566 0.361 0.830 1.00 51.94 98 ARG A CA 1
ATOM 752 C C . ARG A 1 98 ? 5.090 -0.358 2.065 1.00 51.94 98 ARG A C 1
ATOM 754 O O . ARG A 1 98 ? 4.558 -0.112 3.141 1.00 51.94 98 ARG A O 1
ATOM 761 N N . ASP A 1 99 ? 6.106 -1.199 1.923 1.00 54.28 99 ASP A N 1
ATOM 762 C CA . ASP A 1 99 ? 6.651 -1.992 3.021 1.00 54.28 99 ASP A CA 1
ATOM 763 C C . ASP A 1 99 ? 7.336 -1.108 4.061 1.00 54.28 99 ASP A C 1
ATOM 765 O O . ASP A 1 99 ? 7.017 -1.214 5.246 1.00 54.28 99 ASP A O 1
ATOM 769 N N . THR A 1 100 ? 8.170 -0.156 3.630 1.00 57.09 100 THR A N 1
ATOM 770 C CA . THR A 1 100 ? 8.797 0.833 4.520 1.00 57.09 100 THR A CA 1
ATOM 771 C C . THR A 1 100 ? 7.738 1.677 5.240 1.00 57.09 100 THR A C 1
ATOM 773 O O . THR A 1 100 ? 7.803 1.860 6.457 1.00 57.09 100 THR A O 1
ATOM 776 N N . ILE A 1 101 ? 6.708 2.152 4.533 1.00 60.09 101 ILE A N 1
ATOM 777 C CA . ILE A 1 101 ? 5.627 2.952 5.135 1.00 60.09 101 ILE A CA 1
ATOM 778 C C . ILE A 1 101 ? 4.774 2.109 6.095 1.00 60.09 101 ILE A C 1
ATOM 780 O O . ILE A 1 101 ? 4.510 2.537 7.218 1.00 60.09 101 ILE A O 1
ATOM 784 N N . SER A 1 102 ? 4.365 0.907 5.686 1.00 57.31 102 SER A N 1
ATOM 785 C CA . SER A 1 102 ? 3.540 -0.011 6.487 1.00 57.31 102 SER A CA 1
ATOM 786 C C . SER A 1 102 ? 4.270 -0.452 7.747 1.00 57.31 102 SER A C 1
ATOM 788 O O . SER A 1 102 ? 3.672 -0.523 8.817 1.00 57.31 102 SER A O 1
ATOM 790 N N . PHE A 1 103 ? 5.579 -0.670 7.640 1.00 62.28 103 PHE A N 1
ATOM 791 C CA . PHE A 1 103 ? 6.449 -0.942 8.770 1.00 62.28 103 PHE A CA 1
ATOM 792 C C . PHE A 1 103 ? 6.382 0.179 9.817 1.00 62.28 103 PHE A C 1
ATOM 794 O O . PHE A 1 103 ? 6.063 -0.085 10.976 1.00 62.28 103 PHE A O 1
ATOM 801 N N . PHE A 1 104 ? 6.583 1.442 9.425 1.00 63.00 104 PHE A N 1
ATOM 802 C CA . PHE A 1 104 ? 6.494 2.559 10.374 1.00 63.00 104 PHE A CA 1
ATOM 803 C C . PHE A 1 104 ? 5.068 2.813 10.882 1.00 63.00 104 PHE A C 1
ATOM 805 O O . PHE A 1 104 ? 4.900 3.182 12.045 1.00 63.00 104 PHE A O 1
ATOM 812 N N . LEU A 1 105 ? 4.037 2.577 10.061 1.00 59.47 105 LEU A N 1
ATOM 813 C CA . LEU A 1 105 ? 2.635 2.678 10.481 1.00 59.47 105 LEU A CA 1
ATOM 814 C C . LEU A 1 105 ? 2.274 1.636 11.545 1.00 59.47 105 LEU A C 1
ATOM 816 O O . LEU A 1 105 ? 1.633 1.986 12.535 1.00 59.47 105 LEU A O 1
ATOM 820 N N . ASN A 1 106 ? 2.715 0.386 11.387 1.00 58.12 106 ASN A N 1
ATOM 821 C CA . ASN A 1 106 ? 2.477 -0.675 12.368 1.00 58.12 106 ASN A CA 1
ATOM 822 C C . ASN A 1 106 ? 3.124 -0.348 13.716 1.00 58.12 106 ASN A C 1
ATOM 824 O O . ASN A 1 106 ? 2.546 -0.597 14.768 1.00 58.12 106 ASN A O 1
ATOM 828 N N . VAL A 1 107 ? 4.297 0.277 13.702 1.00 57.78 107 VAL A N 1
ATOM 829 C CA . VAL A 1 107 ? 5.019 0.604 14.937 1.00 57.78 107 VAL A CA 1
ATOM 830 C C . VAL A 1 107 ? 4.430 1.854 15.594 1.00 57.78 107 VAL A C 1
ATOM 832 O O . VAL A 1 107 ? 4.379 1.945 16.822 1.00 57.78 107 VAL A O 1
ATOM 835 N N . ALA A 1 108 ? 3.899 2.792 14.804 1.00 54.34 108 ALA A N 1
ATOM 836 C CA . ALA A 1 108 ? 3.143 3.920 15.339 1.00 54.34 108 ALA A CA 1
ATOM 837 C C . ALA A 1 108 ? 1.911 3.469 16.149 1.00 54.34 108 ALA A C 1
ATOM 839 O O . ALA A 1 108 ? 1.560 4.101 17.148 1.00 54.34 108 ALA A O 1
ATOM 840 N N . GLN A 1 109 ? 1.300 2.335 15.786 1.00 52.97 109 GLN A N 1
ATOM 841 C CA . GLN A 1 109 ? 0.190 1.737 16.540 1.00 52.97 109 GLN A CA 1
ATOM 842 C C . GLN A 1 109 ? 0.615 1.180 17.912 1.00 52.97 109 GLN A C 1
ATOM 844 O O . GLN A 1 109 ? -0.225 1.056 18.803 1.00 52.97 109 GLN A O 1
ATOM 849 N N . SER A 1 110 ? 1.912 0.943 18.138 1.00 53.12 110 SER A N 1
ATOM 850 C CA . SER A 1 110 ? 2.484 0.511 19.425 1.00 53.12 110 SER A CA 1
ATOM 851 C C . SER A 1 110 ? 2.696 1.663 20.424 1.00 53.12 110 SER A C 1
ATOM 853 O O . SER A 1 110 ? 3.277 1.462 21.492 1.00 53.12 110 SER A O 1
ATOM 855 N N . GLY A 1 111 ? 2.239 2.880 20.097 1.00 54.91 111 GLY A N 1
ATOM 856 C CA . GLY A 1 111 ? 2.315 4.063 20.963 1.00 54.91 111 GLY A CA 1
ATOM 857 C C . GLY A 1 111 ? 3.602 4.885 20.826 1.00 54.91 111 GLY A C 1
ATOM 858 O O . GLY A 1 111 ? 3.815 5.813 21.606 1.00 54.91 111 GLY A O 1
ATOM 859 N N . ILE A 1 112 ? 4.455 4.572 19.845 1.00 64.75 112 ILE A N 1
ATOM 860 C CA . ILE A 1 112 ? 5.673 5.333 19.532 1.00 64.75 112 ILE A CA 1
ATOM 861 C C . ILE A 1 112 ? 5.367 6.296 18.381 1.00 64.75 112 ILE A C 1
ATOM 863 O O . ILE A 1 112 ? 5.046 5.865 17.281 1.00 64.75 112 ILE A O 1
ATOM 867 N N . SER A 1 113 ? 5.483 7.605 18.603 1.00 67.44 113 SER A N 1
ATOM 868 C CA . SER A 1 113 ? 5.254 8.591 17.540 1.00 67.44 113 SER A CA 1
ATOM 869 C C . SER A 1 113 ? 6.455 8.655 16.591 1.00 67.44 113 SER A C 1
ATOM 871 O O . SER A 1 113 ? 7.595 8.802 17.040 1.00 67.44 113 SER A O 1
ATOM 873 N N . PHE A 1 114 ? 6.207 8.601 15.281 1.00 73.62 114 PHE A N 1
ATOM 874 C CA . PHE A 1 114 ? 7.225 8.783 14.245 1.00 73.62 114 PHE A CA 1
ATOM 875 C C . PHE A 1 114 ? 6.897 9.967 13.339 1.00 73.62 114 PHE A C 1
ATOM 877 O O . PHE A 1 114 ? 5.737 10.263 13.064 1.00 73.62 114 PHE A O 1
ATOM 884 N N . SER A 1 115 ? 7.943 10.609 12.827 1.00 73.69 115 SER A N 1
ATOM 885 C CA . SER A 1 115 ? 7.859 11.573 11.734 1.00 73.69 115 SER A CA 1
ATOM 886 C C . SER A 1 115 ? 8.770 11.112 10.607 1.00 73.69 115 SER A C 1
ATOM 888 O O . SER A 1 115 ? 9.984 11.034 10.794 1.00 73.69 115 SER A O 1
ATOM 890 N N . LEU A 1 116 ? 8.200 10.831 9.439 1.00 77.00 116 LEU A N 1
ATOM 891 C CA . LEU A 1 116 ? 8.973 10.487 8.247 1.00 77.00 116 LEU A CA 1
ATOM 892 C C . LEU A 1 116 ? 9.460 11.770 7.568 1.00 77.00 116 LEU A C 1
ATOM 894 O O . LEU A 1 116 ? 8.673 12.686 7.337 1.00 77.00 116 LEU A O 1
ATOM 898 N N . ILE A 1 117 ? 10.758 11.846 7.285 1.00 75.50 117 ILE A N 1
ATOM 899 C CA . ILE A 1 117 ? 11.413 13.015 6.696 1.00 75.50 117 ILE A CA 1
ATOM 900 C C . ILE A 1 117 ? 12.075 12.592 5.378 1.00 75.50 117 ILE A C 1
ATOM 902 O O . ILE A 1 117 ? 13.088 11.893 5.407 1.00 75.50 117 ILE A O 1
ATOM 906 N N . PRO A 1 118 ? 11.546 13.028 4.223 1.00 70.25 118 PRO A N 1
ATOM 907 C CA . PRO A 1 118 ? 12.236 12.940 2.939 1.00 70.25 118 PRO A CA 1
ATOM 908 C C . PRO A 1 118 ? 13.657 13.507 3.021 1.00 70.25 118 PRO A C 1
ATOM 910 O O . PRO A 1 118 ? 13.814 14.699 3.294 1.00 70.25 118 PRO A O 1
ATOM 913 N N . CYS A 1 119 ? 14.701 12.709 2.773 1.00 69.00 119 CYS A N 1
ATOM 914 C CA . CYS A 1 119 ? 16.054 13.283 2.692 1.00 69.00 119 CYS A CA 1
ATOM 915 C C . CYS A 1 119 ? 16.315 13.924 1.318 1.00 69.00 119 CYS A C 1
ATOM 917 O O . CYS A 1 119 ? 17.053 14.910 1.227 1.00 69.00 119 CYS A O 1
ATOM 919 N N . GLY A 1 120 ? 15.662 13.430 0.260 1.00 67.62 120 GLY A N 1
ATOM 920 C CA . GLY A 1 120 ? 15.825 13.946 -1.100 1.00 67.62 120 GLY A CA 1
ATOM 921 C C . GLY A 1 120 ? 17.291 13.884 -1.535 1.00 67.62 120 GLY A C 1
ATOM 922 O O . GLY A 1 120 ? 17.938 12.854 -1.387 1.00 67.62 120 GLY A O 1
ATOM 923 N N . SER A 1 121 ? 17.840 15.000 -2.022 1.00 65.06 121 SER A N 1
ATOM 924 C CA . SER A 1 121 ? 19.265 15.113 -2.376 1.00 65.06 121 SER A CA 1
ATOM 925 C C . SER A 1 121 ? 20.183 15.465 -1.194 1.00 65.06 121 SER A C 1
ATOM 927 O O . SER A 1 121 ? 21.368 15.729 -1.396 1.00 65.06 121 SER A O 1
ATOM 929 N N . SER A 1 122 ? 19.649 15.575 0.025 1.00 69.62 122 SER A N 1
ATOM 930 C CA . SER A 1 122 ? 20.442 15.904 1.216 1.00 69.62 122 SER A CA 1
ATOM 931 C C . SER A 1 122 ? 21.192 14.670 1.711 1.00 69.62 122 SER A C 1
ATOM 933 O O . SER A 1 122 ? 20.618 13.589 1.739 1.00 69.62 122 SER A O 1
ATOM 935 N N . ASP A 1 123 ? 22.435 14.842 2.176 1.00 80.25 123 ASP A N 1
ATOM 936 C CA . ASP A 1 123 ? 23.231 13.772 2.801 1.00 80.25 123 ASP A CA 1
ATOM 937 C C . ASP A 1 123 ? 22.588 13.303 4.128 1.00 80.25 123 ASP A C 1
ATOM 939 O O . ASP A 1 123 ? 22.645 14.035 5.127 1.00 80.25 123 ASP A O 1
ATOM 943 N N . PRO A 1 124 ? 22.019 12.084 4.194 1.00 83.12 124 PRO A N 1
ATOM 944 C CA . PRO A 1 124 ? 21.349 11.588 5.395 1.00 83.12 124 PRO A CA 1
ATOM 945 C C . PRO A 1 124 ? 22.302 11.405 6.584 1.00 83.12 124 PRO A C 1
ATOM 947 O O . PRO A 1 124 ? 21.916 11.624 7.733 1.00 83.12 124 PRO A O 1
ATOM 950 N N . MET A 1 125 ? 23.576 11.083 6.333 1.00 86.06 125 MET A N 1
ATOM 951 C CA . MET A 1 125 ? 24.592 10.956 7.385 1.00 86.06 125 MET A CA 1
ATOM 952 C C . MET A 1 125 ? 24.874 12.314 8.041 1.00 86.06 125 MET A C 1
ATOM 954 O O . MET A 1 125 ? 25.092 12.402 9.255 1.00 86.06 125 MET A O 1
ATOM 958 N N . LYS A 1 126 ? 24.850 13.400 7.258 1.00 83.19 126 LYS A N 1
ATOM 959 C CA . LYS A 1 126 ? 24.921 14.770 7.781 1.00 83.19 126 LYS A CA 1
ATOM 960 C C . LYS A 1 126 ? 23.675 15.118 8.595 1.00 83.19 126 LYS A C 1
ATOM 962 O O . LYS A 1 126 ? 23.830 15.621 9.705 1.00 83.19 126 LYS A O 1
ATOM 967 N N . LEU A 1 127 ? 22.479 14.791 8.103 1.00 79.31 127 LEU A N 1
ATOM 968 C CA . LEU A 1 127 ? 21.223 15.038 8.825 1.00 79.31 127 LEU A CA 1
ATOM 969 C C . LEU A 1 127 ? 21.165 14.303 10.175 1.00 79.31 127 LEU A C 1
ATOM 971 O O . LEU A 1 127 ? 20.675 14.869 11.153 1.00 79.31 127 LEU A O 1
ATOM 975 N N . LEU A 1 128 ? 21.708 13.083 10.256 1.00 86.94 128 LEU A N 1
ATOM 976 C CA . LEU A 1 128 ? 21.884 12.348 11.514 1.00 86.94 128 LEU A CA 1
ATOM 977 C C . LEU A 1 128 ? 22.833 13.083 12.474 1.00 86.94 128 LEU A C 1
ATOM 979 O O . LEU A 1 128 ? 22.496 13.275 13.640 1.00 86.94 128 LEU A O 1
ATOM 983 N N . ARG A 1 129 ? 24.007 13.531 11.996 1.00 85.69 129 ARG A N 1
ATOM 984 C CA . ARG A 1 129 ? 24.994 14.283 12.805 1.00 85.69 129 ARG A CA 1
ATOM 985 C C . ARG A 1 129 ? 24.450 15.600 13.344 1.00 85.69 129 ARG A C 1
ATOM 987 O O . ARG A 1 129 ? 24.723 15.945 14.488 1.00 85.69 129 ARG A O 1
ATOM 994 N N . GLU A 1 130 ? 23.696 16.319 12.524 1.00 81.06 130 GLU A N 1
ATOM 995 C CA . GLU A 1 130 ? 23.062 17.587 12.895 1.00 81.06 130 GLU A CA 1
ATOM 996 C C . GLU A 1 130 ? 21.816 17.380 13.768 1.00 81.06 130 GLU A C 1
ATOM 998 O O . GLU A 1 130 ? 21.246 18.344 14.276 1.00 81.06 130 GLU A O 1
ATOM 1003 N N . GLY A 1 131 ? 21.396 16.125 13.966 1.00 77.06 131 GLY A N 1
ATOM 1004 C CA . GLY A 1 131 ? 20.222 15.783 14.751 1.00 77.06 131 GLY A CA 1
ATOM 1005 C C . GLY A 1 131 ? 18.933 16.294 14.117 1.00 77.06 131 GLY A C 1
ATOM 1006 O O . GLY A 1 131 ? 17.998 16.600 14.851 1.00 77.06 131 GLY A O 1
ATOM 1007 N N . VAL A 1 132 ? 18.875 16.412 12.786 1.00 76.12 132 VAL A N 1
ATOM 1008 C CA . VAL A 1 132 ? 17.648 16.704 12.022 1.00 76.12 132 VAL A CA 1
ATOM 1009 C C . VAL A 1 132 ? 16.771 15.454 11.938 1.00 76.12 132 VAL A C 1
ATOM 1011 O O . VAL A 1 132 ? 15.553 15.550 12.084 1.00 76.12 132 VAL A O 1
ATOM 1014 N N . ILE A 1 133 ? 17.402 14.289 11.780 1.00 85.81 133 ILE A N 1
ATOM 1015 C CA . ILE A 1 133 ? 16.788 12.960 11.878 1.00 85.81 133 ILE A CA 1
ATOM 1016 C C . ILE A 1 133 ? 17.457 12.167 13.007 1.00 85.81 133 ILE A C 1
ATOM 1018 O O . ILE A 1 133 ? 18.614 12.413 13.345 1.00 85.81 133 ILE A O 1
ATOM 1022 N N . ASP A 1 134 ? 16.720 11.232 13.601 1.00 84.69 134 ASP A N 1
ATOM 1023 C CA . ASP A 1 134 ? 17.206 10.338 14.661 1.00 84.69 134 ASP A CA 1
ATOM 1024 C C . ASP A 1 134 ? 17.599 8.961 14.096 1.00 84.69 134 ASP A C 1
ATOM 1026 O O . ASP A 1 134 ? 18.533 8.320 14.576 1.00 84.69 134 ASP A O 1
ATOM 1030 N N . LEU A 1 135 ? 16.893 8.530 13.048 1.00 87.88 135 LEU A N 1
ATOM 1031 C CA . LEU A 1 135 ? 17.114 7.298 12.297 1.00 87.88 135 LEU A CA 1
ATOM 1032 C C . LEU A 1 135 ? 17.142 7.617 10.800 1.00 87.88 135 LEU A C 1
ATOM 1034 O O . LEU A 1 135 ? 16.489 8.559 10.360 1.00 87.88 135 LEU A O 1
ATOM 1038 N N . TRP A 1 136 ? 17.836 6.808 10.009 1.00 88.69 136 TRP A N 1
ATOM 1039 C CA . TRP A 1 136 ? 17.761 6.825 8.549 1.00 88.69 136 TRP A CA 1
ATOM 1040 C C . TRP A 1 136 ? 17.474 5.416 8.031 1.00 88.69 136 TRP A C 1
ATOM 1042 O O . TRP A 1 136 ? 18.184 4.480 8.386 1.00 88.69 136 TRP A O 1
ATOM 1052 N N . SER A 1 137 ? 16.427 5.257 7.223 1.00 83.88 137 SER A N 1
ATOM 1053 C CA . SER A 1 137 ? 16.081 3.990 6.579 1.00 83.88 137 SER A CA 1
ATOM 1054 C C . SER A 1 137 ? 16.839 3.832 5.263 1.00 83.88 137 SER A C 1
ATOM 1056 O O . SER A 1 137 ? 16.752 4.693 4.384 1.00 83.88 137 SER A O 1
ATOM 1058 N N . THR A 1 138 ? 17.617 2.754 5.165 1.00 82.38 138 THR A N 1
ATOM 1059 C CA . THR A 1 138 ? 18.453 2.418 4.003 1.00 82.38 138 THR A CA 1
ATOM 1060 C C . THR A 1 138 ? 18.910 0.951 4.077 1.00 82.38 138 THR A C 1
ATOM 1062 O O . THR A 1 138 ? 18.542 0.238 5.012 1.00 82.38 138 THR A O 1
ATOM 1065 N N . SER A 1 139 ? 19.717 0.494 3.121 1.00 81.38 139 SER A N 1
ATOM 1066 C CA . SER A 1 139 ? 20.331 -0.838 3.115 1.00 81.38 139 SER A CA 1
ATOM 1067 C C . SER A 1 139 ? 21.743 -0.869 3.716 1.00 81.38 139 SER A C 1
ATOM 1069 O O . SER A 1 139 ? 22.372 0.167 3.960 1.00 81.38 139 SER A O 1
ATOM 1071 N N . ASP A 1 140 ? 22.265 -2.080 3.907 1.00 80.38 140 ASP A N 1
ATOM 1072 C CA . ASP A 1 140 ? 23.646 -2.366 4.294 1.00 80.38 140 ASP A CA 1
ATOM 1073 C C . ASP A 1 140 ? 24.680 -1.770 3.329 1.00 80.38 140 ASP A C 1
ATOM 1075 O O . ASP A 1 140 ? 25.747 -1.360 3.778 1.00 80.38 140 ASP A O 1
ATOM 1079 N N . ALA A 1 141 ? 24.347 -1.603 2.045 1.00 81.19 141 ALA A N 1
ATOM 1080 C CA . ALA A 1 141 ? 25.226 -0.960 1.062 1.00 81.19 141 ALA A CA 1
ATOM 1081 C C . ALA A 1 141 ? 25.623 0.473 1.449 1.00 81.19 141 ALA A C 1
ATOM 1083 O O . ALA A 1 141 ? 26.727 0.931 1.171 1.00 81.19 141 ALA A O 1
ATOM 1084 N N . SER A 1 142 ? 24.752 1.189 2.169 1.00 81.62 142 SER A N 1
ATOM 1085 C CA . SER A 1 142 ? 25.067 2.541 2.659 1.00 81.62 142 SER A CA 1
ATOM 1086 C C . SER A 1 142 ? 26.088 2.562 3.801 1.00 81.62 142 SER A C 1
ATOM 1088 O O . SER A 1 142 ? 26.460 3.639 4.274 1.00 81.62 142 SER A O 1
ATOM 1090 N N . MET A 1 143 ? 26.507 1.390 4.283 1.00 84.62 143 MET A N 1
ATOM 1091 C CA . MET A 1 143 ? 27.395 1.233 5.429 1.00 84.62 143 MET A CA 1
ATOM 1092 C C . MET A 1 143 ? 28.796 0.746 5.070 1.00 84.62 143 MET A C 1
ATOM 1094 O O . MET A 1 143 ? 29.656 0.796 5.948 1.00 84.62 143 MET A O 1
ATOM 1098 N N . ASP A 1 144 ? 29.046 0.344 3.820 1.00 80.94 144 ASP A N 1
ATOM 1099 C CA . ASP A 1 144 ? 30.338 -0.208 3.387 1.00 80.94 144 ASP A CA 1
ATOM 1100 C C . ASP A 1 144 ? 31.508 0.757 3.665 1.00 80.94 144 ASP A C 1
ATOM 1102 O O . ASP A 1 144 ? 32.545 0.341 4.181 1.00 80.94 144 ASP A O 1
ATOM 1106 N N . ASP A 1 145 ? 31.291 2.060 3.450 1.00 81.50 145 ASP A N 1
ATOM 1107 C CA . ASP A 1 145 ? 32.270 3.131 3.705 1.00 81.50 145 ASP A CA 1
ATOM 1108 C C . ASP A 1 145 ? 31.883 4.053 4.882 1.00 81.50 145 ASP A C 1
ATOM 1110 O O . ASP A 1 145 ? 32.443 5.142 5.069 1.00 81.50 145 ASP A O 1
ATOM 1114 N N . ALA A 1 146 ? 30.892 3.666 5.690 1.00 81.94 146 ALA A N 1
ATOM 1115 C CA . ALA A 1 146 ? 30.378 4.535 6.742 1.00 81.94 146 ALA A CA 1
ATOM 1116 C C . ALA A 1 146 ? 31.364 4.676 7.922 1.00 81.94 146 ALA A C 1
ATOM 1118 O O . ALA A 1 146 ? 31.924 3.688 8.405 1.00 81.94 146 ALA A O 1
ATOM 1119 N N . PRO A 1 147 ? 31.538 5.891 8.485 1.00 85.19 147 PRO A N 1
ATOM 1120 C CA . PRO A 1 147 ? 32.369 6.080 9.668 1.00 85.19 147 PRO A CA 1
ATOM 1121 C C . PRO A 1 147 ? 31.884 5.262 10.872 1.00 85.19 147 PRO A C 1
ATOM 1123 O O . PRO A 1 147 ? 30.686 5.097 11.101 1.00 85.19 147 PRO A O 1
ATOM 1126 N N . SER A 1 148 ? 32.813 4.879 11.751 1.00 84.06 148 SER A N 1
ATOM 1127 C CA . SER A 1 148 ? 32.520 4.124 12.981 1.00 84.06 148 SER A CA 1
ATOM 1128 C C . SER A 1 148 ? 31.659 4.873 14.009 1.00 84.06 148 SER A C 1
ATOM 1130 O O . SER A 1 148 ? 31.310 4.306 15.045 1.00 84.06 148 SER A O 1
ATOM 1132 N N . SER A 1 149 ? 31.298 6.133 13.759 1.00 86.12 149 SER A N 1
ATOM 1133 C CA . SER A 1 149 ? 30.305 6.880 14.534 1.00 86.12 149 SER A CA 1
ATOM 1134 C C . SER A 1 149 ? 28.860 6.514 14.177 1.00 86.12 149 SER A C 1
ATOM 1136 O O . SER A 1 149 ? 27.956 6.891 14.922 1.00 86.12 149 SER A O 1
ATOM 1138 N N . PHE A 1 150 ? 28.635 5.763 13.098 1.00 87.88 150 PHE A N 1
ATOM 1139 C CA . PHE A 1 150 ? 27.325 5.270 12.683 1.00 87.88 150 PHE A CA 1
ATOM 1140 C C . PHE A 1 150 ? 27.163 3.786 13.011 1.00 87.88 150 PHE A C 1
ATOM 1142 O O . PHE A 1 150 ? 28.125 3.019 13.097 1.00 87.88 150 PHE A O 1
ATOM 1149 N N . ARG A 1 151 ? 25.927 3.377 13.260 1.00 86.69 151 ARG A N 1
ATOM 1150 C CA . ARG A 1 151 ? 25.528 1.996 13.514 1.00 86.69 151 ARG A CA 1
ATOM 1151 C C . ARG A 1 151 ? 24.411 1.639 12.560 1.00 86.69 151 ARG A C 1
ATOM 1153 O O . ARG A 1 151 ? 23.587 2.490 12.248 1.00 86.69 151 ARG A O 1
ATOM 1160 N N . PHE A 1 152 ? 24.395 0.377 12.160 1.00 85.62 152 PHE A N 1
ATOM 1161 C CA . PHE A 1 152 ? 23.356 -0.195 11.328 1.00 85.62 152 PHE A CA 1
ATOM 1162 C C . PHE A 1 152 ? 22.642 -1.297 12.092 1.00 85.62 152 PHE A C 1
ATOM 1164 O O . PHE A 1 152 ? 23.281 -2.184 12.663 1.00 85.62 152 PHE A O 1
ATOM 1171 N N . ALA A 1 153 ? 21.320 -1.219 12.113 1.00 82.12 153 ALA A N 1
ATOM 1172 C CA . ALA A 1 153 ? 20.455 -2.281 12.578 1.00 82.12 153 ALA A CA 1
ATOM 1173 C C . ALA A 1 153 ? 19.728 -2.866 11.370 1.00 82.12 153 ALA A C 1
ATOM 1175 O O . ALA A 1 153 ? 18.784 -2.257 10.870 1.00 82.12 153 ALA A O 1
ATOM 1176 N N . GLY A 1 154 ? 20.188 -4.030 10.907 1.00 77.19 154 GLY A N 1
ATOM 1177 C CA . GLY A 1 154 ? 19.501 -4.795 9.872 1.00 77.19 154 GLY A CA 1
ATOM 1178 C C . GLY A 1 154 ? 18.143 -5.271 10.378 1.00 77.19 154 GLY A C 1
ATOM 1179 O O . GLY A 1 154 ? 18.030 -5.749 11.508 1.00 77.19 154 GLY A O 1
ATOM 1180 N N . LEU A 1 155 ? 17.125 -5.103 9.546 1.00 74.44 155 LEU A N 1
ATOM 1181 C CA . LEU A 1 155 ? 15.738 -5.414 9.855 1.00 74.44 155 LEU A CA 1
ATOM 1182 C C . LEU A 1 155 ? 15.250 -6.567 8.977 1.00 74.44 155 LEU A C 1
ATOM 1184 O O . LEU A 1 155 ? 14.848 -7.605 9.495 1.00 74.44 155 LEU A O 1
ATOM 1188 N N . VAL A 1 156 ? 15.325 -6.416 7.655 1.00 73.06 156 VAL A N 1
ATOM 1189 C CA . VAL A 1 156 ? 14.767 -7.383 6.702 1.00 73.06 156 VAL A CA 1
ATOM 1190 C C . VAL A 1 156 ? 15.737 -7.635 5.555 1.00 73.06 156 VAL A C 1
ATOM 1192 O O . VAL A 1 156 ? 16.468 -6.740 5.143 1.00 73.06 156 VAL A O 1
ATOM 1195 N N . SER A 1 157 ? 15.764 -8.867 5.053 1.00 74.25 157 SER A N 1
ATOM 1196 C CA . SER A 1 157 ? 16.499 -9.202 3.835 1.00 74.25 157 SER A CA 1
ATOM 1197 C C . SER A 1 157 ? 15.574 -9.021 2.638 1.00 74.25 157 SER A C 1
ATOM 1199 O O . SER A 1 157 ? 14.465 -9.552 2.639 1.00 74.25 157 SER A O 1
ATOM 1201 N N . ALA A 1 158 ? 16.031 -8.269 1.645 1.00 74.50 158 ALA A N 1
ATOM 1202 C CA . ALA A 1 158 ? 15.342 -8.050 0.390 1.00 74.50 158 ALA A CA 1
ATOM 1203 C C . ALA A 1 158 ? 16.021 -8.871 -0.710 1.00 74.50 158 ALA A C 1
ATOM 1205 O O . ALA A 1 158 ? 17.235 -8.794 -0.899 1.00 74.50 158 ALA A O 1
ATOM 1206 N N . SER A 1 159 ? 15.237 -9.703 -1.394 1.00 76.44 159 SER A N 1
ATOM 1207 C CA . SER A 1 159 ? 15.710 -10.486 -2.535 1.00 76.44 159 SER A CA 1
ATOM 1208 C C . SER A 1 159 ? 15.465 -9.749 -3.838 1.00 76.44 159 SER A C 1
ATOM 1210 O O . SER A 1 159 ? 14.428 -9.114 -4.006 1.00 76.44 159 SER A O 1
ATOM 1212 N N . GLN A 1 160 ? 16.387 -9.888 -4.782 1.00 82.69 160 GLN A N 1
ATOM 1213 C CA . GLN A 1 160 ? 16.276 -9.272 -6.100 1.00 82.69 160 GLN A CA 1
ATOM 1214 C C . GLN A 1 160 ? 15.258 -10.029 -6.970 1.00 82.69 160 GLN A C 1
ATOM 1216 O O . GLN A 1 160 ? 15.111 -11.252 -6.907 1.00 82.69 160 GLN A O 1
ATOM 1221 N N . SER A 1 161 ? 14.520 -9.293 -7.785 1.00 85.25 161 SER A N 1
ATOM 1222 C CA . SER A 1 161 ? 13.565 -9.802 -8.764 1.00 85.25 161 SER A CA 1
ATOM 1223 C C . SER A 1 161 ? 13.731 -9.067 -10.085 1.00 85.25 161 SER A C 1
ATOM 1225 O O . SER A 1 161 ? 14.172 -7.921 -10.135 1.00 85.25 161 SER A O 1
ATOM 1227 N N . VAL A 1 162 ? 13.354 -9.747 -11.159 1.00 87.44 162 VAL A N 1
ATOM 1228 C CA . VAL A 1 162 ? 13.324 -9.215 -12.515 1.00 87.44 162 VAL A CA 1
ATOM 1229 C C . VAL A 1 162 ? 11.887 -8.852 -12.857 1.00 87.44 162 VAL A C 1
ATOM 1231 O O . VAL A 1 162 ? 10.972 -9.647 -12.649 1.00 87.44 162 VAL A O 1
ATOM 1234 N N . PHE A 1 163 ? 11.695 -7.663 -13.402 1.00 84.88 163 PHE A N 1
ATOM 1235 C CA . PHE A 1 163 ? 10.417 -7.131 -13.839 1.00 84.88 163 PHE A CA 1
ATOM 1236 C C . PHE A 1 163 ? 10.444 -6.962 -15.345 1.00 84.88 163 PHE A C 1
ATOM 1238 O O . PHE A 1 163 ? 11.372 -6.367 -15.900 1.00 84.88 163 PHE A O 1
ATOM 1245 N N . VAL A 1 164 ? 9.420 -7.499 -15.998 1.00 86.50 164 VAL A N 1
ATOM 1246 C CA . VAL A 1 164 ? 9.292 -7.492 -17.456 1.00 86.50 164 VAL A CA 1
ATOM 1247 C C . VAL A 1 164 ? 7.855 -7.204 -17.875 1.00 86.50 164 VAL A C 1
ATOM 1249 O O . VAL A 1 164 ? 6.922 -7.423 -17.103 1.00 86.50 164 VAL A O 1
ATOM 1252 N N . SER A 1 165 ? 7.656 -6.744 -19.109 1.00 85.06 165 SER A N 1
ATOM 1253 C CA . SER A 1 165 ? 6.319 -6.617 -19.699 1.00 85.06 165 SER A CA 1
ATOM 1254 C C . SER A 1 165 ? 5.641 -8.000 -19.827 1.00 85.06 165 SER A C 1
ATOM 1256 O O . SER A 1 165 ? 6.342 -8.995 -20.039 1.00 85.06 165 SER A O 1
ATOM 1258 N N . PRO A 1 166 ? 4.301 -8.133 -19.748 1.00 83.06 166 PRO A N 1
ATOM 1259 C CA . PRO A 1 166 ? 3.617 -9.429 -19.848 1.00 83.06 166 PRO A CA 1
ATOM 1260 C C . PRO A 1 166 ? 3.840 -10.136 -21.185 1.00 83.06 166 PRO A C 1
ATOM 1262 O O . PRO A 1 166 ? 3.736 -11.357 -21.273 1.00 83.06 166 PRO A O 1
ATOM 1265 N N . THR A 1 167 ? 4.163 -9.376 -22.233 1.00 85.50 167 THR A N 1
ATOM 1266 C CA . THR A 1 167 ? 4.493 -9.901 -23.563 1.00 85.50 167 THR A CA 1
ATOM 1267 C C . THR A 1 167 ? 5.974 -10.250 -23.724 1.00 85.50 167 THR A C 1
ATOM 1269 O O . THR A 1 167 ? 6.375 -10.741 -24.779 1.00 85.50 167 THR A O 1
ATOM 1272 N N . HIS A 1 168 ? 6.807 -9.992 -22.714 1.00 89.12 168 HIS A N 1
ATOM 1273 C CA . HIS A 1 168 ? 8.241 -10.248 -22.768 1.00 89.12 168 HIS A CA 1
ATOM 1274 C C . HIS A 1 168 ? 8.544 -11.754 -22.799 1.00 89.12 168 HIS A C 1
ATOM 1276 O O . HIS A 1 168 ? 7.880 -12.551 -22.135 1.00 89.12 168 HIS A O 1
ATOM 1282 N N . ARG A 1 169 ? 9.607 -12.173 -23.506 1.00 90.75 169 ARG A N 1
ATOM 1283 C CA . ARG A 1 169 ? 9.949 -13.606 -23.661 1.00 90.75 169 ARG A CA 1
ATOM 1284 C C . ARG A 1 169 ? 10.194 -14.327 -22.331 1.00 90.75 169 ARG A C 1
ATOM 1286 O O . ARG 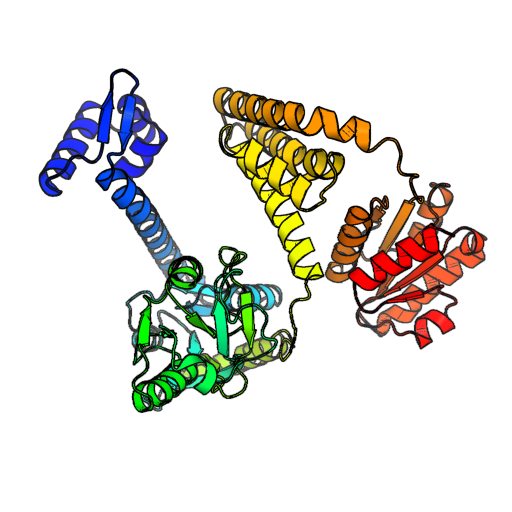A 1 169 ? 10.003 -15.537 -22.239 1.00 90.75 169 ARG A O 1
ATOM 1293 N N . LEU A 1 170 ? 10.650 -13.584 -21.320 1.00 90.62 170 LEU A N 1
ATOM 1294 C CA . LEU A 1 170 ? 10.954 -14.112 -19.990 1.00 90.62 170 LEU A CA 1
ATOM 1295 C C . LEU A 1 170 ? 9.721 -14.190 -19.078 1.00 90.62 170 LEU A C 1
ATOM 1297 O O . LEU A 1 170 ? 9.798 -14.875 -18.069 1.00 90.62 170 LEU A O 1
ATOM 1301 N N . ALA A 1 171 ? 8.585 -13.576 -19.433 1.00 87.50 171 ALA A N 1
ATOM 1302 C CA . ALA A 1 171 ? 7.410 -13.445 -18.561 1.00 87.50 171 ALA A CA 1
ATOM 1303 C C . ALA A 1 171 ? 6.868 -14.786 -18.026 1.00 87.50 171 ALA A C 1
ATOM 1305 O O . ALA A 1 171 ? 6.363 -14.855 -16.913 1.00 87.50 171 ALA A O 1
ATOM 1306 N N . ASN A 1 172 ? 7.015 -15.879 -18.780 1.00 87.19 172 ASN A N 1
ATOM 1307 C CA . ASN A 1 172 ? 6.517 -17.200 -18.375 1.00 87.19 172 ASN A CA 1
ATOM 1308 C C . ASN A 1 172 ? 7.512 -18.014 -17.527 1.00 87.19 172 ASN A C 1
ATOM 1310 O O . ASN A 1 172 ? 7.300 -19.205 -17.290 1.00 87.19 172 ASN A O 1
ATOM 1314 N N . ARG A 1 173 ? 8.640 -17.425 -17.123 1.00 87.19 173 ARG A N 1
ATOM 1315 C CA . ARG A 1 173 ? 9.668 -18.107 -16.330 1.00 87.19 173 ARG A CA 1
ATOM 1316 C C . ARG A 1 173 ? 9.298 -18.056 -14.850 1.00 87.19 173 ARG A C 1
ATOM 1318 O O . ARG A 1 173 ? 8.931 -17.011 -14.336 1.00 87.19 173 ARG A O 1
ATOM 1325 N N . SER A 1 174 ? 9.449 -19.182 -14.154 1.00 82.31 174 SER A N 1
ATOM 1326 C CA . SER A 1 174 ? 9.226 -19.267 -12.702 1.00 82.31 174 SER A CA 1
ATOM 1327 C C . SER A 1 174 ? 10.364 -18.658 -11.875 1.00 82.31 174 SER A C 1
ATOM 1329 O O . SER A 1 174 ? 10.171 -18.338 -10.708 1.00 82.31 174 SER A O 1
ATOM 1331 N N . SER A 1 175 ? 11.557 -18.552 -12.462 1.00 89.50 175 SER A N 1
ATOM 1332 C CA . SER A 1 175 ? 12.767 -17.983 -11.863 1.00 89.50 175 SER A CA 1
ATOM 1333 C C . SER A 1 175 ? 13.803 -17.684 -12.951 1.00 89.50 175 SER A C 1
ATOM 1335 O O . SER A 1 175 ? 13.767 -18.302 -14.023 1.00 89.50 175 SER A O 1
ATOM 1337 N N . LEU A 1 176 ? 14.744 -16.787 -12.659 1.00 90.81 176 LEU A N 1
ATOM 1338 C CA . LEU A 1 176 ? 15.855 -16.412 -13.539 1.00 90.81 176 LEU A CA 1
ATOM 1339 C C . LEU A 1 176 ? 17.189 -16.427 -12.790 1.00 90.81 176 LEU A C 1
ATOM 1341 O O . LEU A 1 176 ? 17.217 -16.302 -11.564 1.00 90.81 176 LEU A O 1
ATOM 1345 N N . THR A 1 177 ? 18.276 -16.555 -13.545 1.00 92.00 177 THR A N 1
ATOM 1346 C CA . THR A 1 177 ? 19.647 -16.284 -13.090 1.00 92.00 177 THR A CA 1
ATOM 1347 C C . THR A 1 177 ? 20.206 -15.011 -13.724 1.00 92.00 177 THR A C 1
ATOM 1349 O O . THR A 1 177 ? 19.659 -14.523 -14.714 1.00 92.00 177 THR A O 1
ATOM 1352 N N . VAL A 1 178 ? 21.318 -14.477 -13.214 1.00 90.62 178 VAL A N 1
ATOM 1353 C CA . VAL A 1 178 ? 21.998 -13.328 -13.840 1.00 90.62 178 VAL A CA 1
ATOM 1354 C C . VAL A 1 178 ? 22.428 -13.663 -15.277 1.00 90.62 178 VAL A C 1
ATOM 1356 O O . VAL A 1 178 ? 22.293 -12.828 -16.171 1.00 90.62 178 VAL A O 1
ATOM 1359 N N . ASP A 1 179 ? 22.849 -14.907 -15.546 1.00 90.75 179 ASP A N 1
ATOM 1360 C CA . ASP A 1 179 ? 23.210 -15.363 -16.902 1.00 90.75 179 ASP A CA 1
ATOM 1361 C C . ASP A 1 179 ? 22.027 -15.325 -17.891 1.00 90.75 179 ASP A C 1
ATOM 1363 O O . ASP A 1 179 ? 22.231 -15.077 -19.084 1.00 90.75 179 ASP A O 1
ATOM 1367 N N . ASP A 1 180 ? 20.785 -15.511 -17.421 1.00 92.19 180 ASP A N 1
ATOM 1368 C CA . ASP A 1 180 ? 19.589 -15.422 -18.271 1.00 92.19 180 ASP A CA 1
ATOM 1369 C C . ASP A 1 180 ? 19.376 -13.995 -18.829 1.00 92.19 180 ASP A C 1
ATOM 1371 O O . ASP A 1 180 ? 18.721 -13.829 -19.866 1.00 92.19 180 ASP A O 1
ATOM 1375 N N . LEU A 1 181 ? 19.957 -12.975 -18.180 1.00 92.56 181 LEU A N 1
ATOM 1376 C CA . LEU A 1 181 ? 19.794 -11.555 -18.515 1.00 92.56 181 LEU A CA 1
ATOM 1377 C C . LEU A 1 181 ? 20.860 -11.013 -19.480 1.00 92.56 181 LEU A C 1
ATOM 1379 O O . LEU A 1 181 ? 20.726 -9.897 -19.966 1.00 92.56 181 LEU A O 1
ATOM 1383 N N . LYS A 1 182 ? 21.904 -11.784 -19.815 1.00 90.69 182 LYS A N 1
ATOM 1384 C CA . LYS A 1 182 ? 23.055 -11.295 -20.611 1.00 90.69 182 LYS A CA 1
ATOM 1385 C C . LYS A 1 182 ? 22.721 -10.766 -22.011 1.00 90.69 182 LYS A C 1
ATOM 1387 O O . LYS A 1 182 ? 23.518 -10.047 -22.601 1.00 90.69 182 LYS A O 1
ATOM 1392 N N . ASN A 1 183 ? 21.581 -11.184 -22.560 1.00 89.31 183 ASN A N 1
ATOM 1393 C CA . ASN A 1 183 ? 21.112 -10.797 -23.893 1.00 89.31 183 ASN A CA 1
ATOM 1394 C C . ASN A 1 183 ? 19.977 -9.762 -23.839 1.00 89.31 183 ASN A C 1
ATOM 1396 O O . ASN A 1 183 ? 19.325 -9.543 -24.856 1.00 89.31 183 ASN A O 1
ATOM 1400 N N . GLU A 1 184 ? 19.697 -9.198 -22.666 1.00 90.38 184 GLU A N 1
ATOM 1401 C CA . GLU A 1 184 ? 18.680 -8.168 -22.469 1.00 90.38 184 GLU A CA 1
ATOM 1402 C C . GLU A 1 184 ? 19.334 -6.805 -22.238 1.00 90.38 184 GLU A C 1
ATOM 1404 O O . GLU A 1 184 ? 20.477 -6.729 -21.784 1.00 90.38 184 GLU A O 1
ATOM 1409 N N . THR A 1 185 ? 18.582 -5.733 -22.486 1.00 89.38 185 THR A N 1
ATOM 1410 C CA . THR A 1 185 ? 18.893 -4.419 -21.913 1.00 89.38 185 THR A CA 1
ATOM 1411 C C . THR A 1 185 ? 18.420 -4.421 -20.463 1.00 89.38 185 THR A C 1
ATOM 1413 O O . THR A 1 185 ? 17.218 -4.498 -20.192 1.00 89.38 185 THR A O 1
ATOM 1416 N N . VAL A 1 186 ? 19.367 -4.390 -19.526 1.00 90.25 186 VAL A N 1
ATOM 1417 C CA . VAL A 1 186 ? 19.104 -4.533 -18.090 1.00 90.25 186 VAL A CA 1
ATOM 1418 C C . VAL A 1 186 ? 19.170 -3.177 -17.401 1.00 90.25 186 VAL A C 1
ATOM 1420 O O . VAL A 1 186 ? 20.221 -2.542 -17.340 1.00 90.25 186 VAL A O 1
ATOM 1423 N N . TRP A 1 187 ? 18.051 -2.756 -16.822 1.00 87.50 187 TRP A N 1
ATOM 1424 C CA . TRP A 1 187 ? 17.940 -1.529 -16.043 1.00 87.50 187 TRP A CA 1
ATOM 1425 C C . TRP A 1 187 ? 18.191 -1.815 -14.562 1.00 87.50 187 TRP A C 1
ATOM 1427 O O . TRP A 1 187 ? 17.467 -2.592 -13.933 1.00 87.50 187 TRP A O 1
ATOM 1437 N N . LEU A 1 188 ? 19.208 -1.163 -13.999 1.00 84.38 188 LEU A N 1
ATOM 1438 C CA . LEU A 1 188 ? 19.656 -1.336 -12.616 1.00 84.38 188 LEU A CA 1
ATOM 1439 C C . LEU A 1 188 ? 19.753 0.003 -11.882 1.00 84.38 188 LEU A C 1
ATOM 1441 O O . LEU A 1 188 ? 19.851 1.076 -12.486 1.00 84.38 188 LEU A O 1
ATOM 1445 N N . TRP A 1 189 ? 19.787 -0.076 -10.550 1.00 77.75 189 TRP A N 1
ATOM 1446 C CA . TRP A 1 189 ? 20.143 1.063 -9.709 1.00 77.75 189 TRP A CA 1
ATOM 1447 C C . TRP A 1 189 ? 21.529 1.612 -10.106 1.00 77.75 189 TRP A C 1
ATOM 1449 O O . TRP A 1 189 ? 22.451 0.816 -10.333 1.00 77.75 189 TRP A O 1
ATOM 1459 N N . PRO A 1 190 ? 21.716 2.946 -10.170 1.00 75.31 190 PRO A N 1
ATOM 1460 C CA . PRO A 1 190 ? 23.016 3.547 -10.458 1.00 75.31 190 PRO A CA 1
ATOM 1461 C C . PRO A 1 190 ? 24.081 3.129 -9.439 1.00 75.31 190 PRO A C 1
ATOM 1463 O O . PRO A 1 190 ? 23.780 2.913 -8.258 1.00 75.31 190 PRO A O 1
ATOM 1466 N N . ARG A 1 191 ? 25.349 3.079 -9.863 1.00 76.94 191 ARG A N 1
ATOM 1467 C CA . ARG A 1 191 ? 26.467 2.811 -8.940 1.00 76.94 191 ARG A CA 1
ATOM 1468 C C . ARG A 1 191 ? 26.507 3.852 -7.812 1.00 76.94 191 ARG A C 1
ATOM 1470 O O . ARG A 1 191 ? 26.249 5.035 -8.028 1.00 76.94 191 ARG A O 1
ATOM 1477 N N . GLY A 1 192 ? 26.877 3.409 -6.608 1.00 66.75 192 GLY A N 1
ATOM 1478 C CA . GLY A 1 192 ? 26.973 4.274 -5.423 1.00 66.75 192 GLY A CA 1
ATOM 1479 C C . GLY A 1 192 ? 25.630 4.614 -4.766 1.00 66.75 192 GLY A C 1
ATOM 1480 O O . GLY A 1 192 ? 25.571 5.494 -3.910 1.00 66.75 192 GLY A O 1
ATOM 1481 N N . THR A 1 193 ? 24.553 3.933 -5.160 1.00 69.12 193 THR A N 1
ATOM 1482 C CA . THR A 1 193 ? 23.261 3.973 -4.465 1.00 69.12 193 THR A CA 1
ATOM 1483 C C . THR A 1 193 ? 23.160 2.854 -3.423 1.00 69.12 193 THR A C 1
ATOM 1485 O O . THR A 1 193 ? 24.063 2.032 -3.277 1.00 69.12 193 THR A O 1
ATOM 1488 N N . ALA A 1 194 ? 22.065 2.829 -2.665 1.00 68.06 194 ALA A N 1
ATOM 1489 C CA . ALA A 1 194 ? 21.861 1.915 -1.547 1.00 68.06 194 ALA A CA 1
ATOM 1490 C C . ALA A 1 194 ? 21.447 0.488 -1.981 1.00 68.06 194 ALA A C 1
ATOM 1492 O O . ALA A 1 194 ? 20.514 -0.065 -1.408 1.00 68.06 194 ALA A O 1
ATOM 1493 N N . SER A 1 195 ? 22.116 -0.122 -2.963 1.00 75.88 195 SER A N 1
ATOM 1494 C CA . SER A 1 195 ? 21.902 -1.536 -3.316 1.00 75.88 195 SER A CA 1
ATOM 1495 C C . SER A 1 195 ? 23.209 -2.216 -3.717 1.00 75.88 195 SER A C 1
ATOM 1497 O O . SER A 1 195 ? 23.813 -1.894 -4.743 1.00 75.88 195 SER A O 1
ATOM 1499 N N . ASN A 1 196 ? 23.646 -3.180 -2.906 1.00 78.19 196 ASN A N 1
ATOM 1500 C CA . ASN A 1 196 ? 24.794 -4.022 -3.219 1.00 78.19 196 ASN A CA 1
ATOM 1501 C C . ASN A 1 196 ? 24.399 -5.155 -4.167 1.00 78.19 196 ASN A C 1
ATOM 1503 O O . ASN A 1 196 ? 25.216 -5.552 -5.000 1.00 78.19 196 ASN A O 1
ATOM 1507 N N . GLY A 1 197 ? 23.152 -5.626 -4.090 1.00 78.88 197 GLY A N 1
ATOM 1508 C CA . GLY A 1 197 ? 22.555 -6.551 -5.051 1.00 78.88 197 GLY A CA 1
ATOM 1509 C C . GLY A 1 197 ? 22.699 -6.054 -6.487 1.00 78.88 197 GLY A C 1
ATOM 1510 O O . GLY A 1 197 ? 23.296 -6.737 -7.322 1.00 78.88 197 GLY A O 1
ATOM 1511 N N . ALA A 1 198 ? 22.260 -4.823 -6.757 1.00 82.56 198 ALA A N 1
ATOM 1512 C CA . ALA A 1 198 ? 22.362 -4.223 -8.085 1.00 82.56 198 ALA A CA 1
ATOM 1513 C C . ALA A 1 198 ? 23.816 -4.060 -8.563 1.00 82.56 198 ALA A C 1
ATOM 1515 O O . ALA A 1 198 ? 24.109 -4.311 -9.733 1.00 82.56 198 ALA A O 1
ATOM 1516 N N . ASN A 1 199 ? 24.742 -3.686 -7.670 1.00 83.69 199 ASN A N 1
ATOM 1517 C CA . ASN A 1 199 ? 26.166 -3.573 -8.004 1.00 83.69 199 ASN A CA 1
ATOM 1518 C C . ASN A 1 199 ? 26.769 -4.932 -8.401 1.00 83.69 199 ASN A C 1
ATOM 1520 O O . ASN A 1 199 ? 27.486 -5.010 -9.397 1.00 83.69 199 ASN A O 1
ATOM 1524 N N . CYS A 1 200 ? 26.450 -6.008 -7.671 1.00 84.25 200 CYS A N 1
ATOM 1525 C CA . CYS A 1 200 ? 26.927 -7.355 -7.996 1.00 84.25 200 CYS A CA 1
ATOM 1526 C C . CYS A 1 200 ? 26.403 -7.842 -9.354 1.00 84.25 200 CYS A C 1
ATOM 1528 O O . CYS A 1 200 ? 27.180 -8.351 -10.160 1.00 84.25 200 CYS A O 1
ATOM 1530 N N . ILE A 1 201 ? 25.108 -7.644 -9.619 1.00 86.44 201 ILE A N 1
ATOM 1531 C CA . ILE A 1 201 ? 24.471 -8.040 -10.884 1.00 86.44 201 ILE A CA 1
ATOM 1532 C C . ILE A 1 201 ? 25.093 -7.268 -12.050 1.00 86.44 201 ILE A C 1
ATOM 1534 O O . ILE A 1 201 ? 25.434 -7.854 -13.075 1.00 86.44 201 ILE A O 1
ATOM 1538 N N . ARG A 1 202 ? 25.325 -5.963 -11.873 1.00 89.44 202 ARG A N 1
ATOM 1539 C CA . ARG A 1 202 ? 26.020 -5.126 -12.855 1.00 89.44 202 ARG A CA 1
ATOM 1540 C C . ARG A 1 202 ? 27.425 -5.634 -13.158 1.00 89.44 202 ARG A C 1
ATOM 1542 O O . ARG A 1 202 ? 27.753 -5.829 -14.322 1.00 89.44 202 ARG A O 1
ATOM 1549 N N . ASP A 1 203 ? 28.240 -5.864 -12.128 1.00 87.88 203 ASP A N 1
ATOM 1550 C CA . ASP A 1 203 ? 29.621 -6.333 -12.292 1.00 87.88 203 ASP A CA 1
ATOM 1551 C C . ASP A 1 203 ? 29.690 -7.697 -12.999 1.00 87.88 203 ASP A C 1
ATOM 1553 O O . ASP A 1 203 ? 30.691 -8.022 -13.640 1.00 87.88 203 ASP A O 1
ATOM 1557 N N . GLU A 1 204 ? 28.661 -8.531 -12.861 1.00 88.38 204 GLU A N 1
ATOM 1558 C CA . GLU A 1 204 ? 28.554 -9.807 -13.560 1.00 88.38 204 GLU A CA 1
ATOM 1559 C C . GLU A 1 204 ? 28.119 -9.633 -15.021 1.00 88.38 204 GLU A C 1
ATOM 1561 O O . GLU A 1 204 ? 28.788 -10.146 -15.917 1.00 88.38 204 GLU A O 1
ATOM 1566 N N . LEU A 1 205 ? 27.082 -8.840 -15.284 1.00 88.81 205 LEU A N 1
ATOM 1567 C CA . LEU A 1 205 ? 26.592 -8.551 -16.635 1.00 88.81 205 LEU A CA 1
ATOM 1568 C C . LEU A 1 205 ? 27.623 -7.823 -17.509 1.00 88.81 205 LEU A C 1
ATOM 1570 O O . LEU A 1 205 ? 27.812 -8.179 -18.675 1.00 88.81 205 LEU A O 1
ATOM 1574 N N . GLU A 1 206 ? 28.360 -6.865 -16.940 1.00 86.94 206 GLU A N 1
ATOM 1575 C CA . GLU A 1 206 ? 29.431 -6.141 -17.636 1.00 86.94 206 GLU A CA 1
ATOM 1576 C C . GLU A 1 206 ? 30.565 -7.087 -18.084 1.00 86.94 206 GLU A C 1
ATOM 1578 O O . GLU A 1 206 ? 31.147 -6.885 -19.152 1.00 86.94 206 GLU A O 1
ATOM 1583 N N . LYS A 1 207 ? 30.851 -8.175 -17.344 1.00 88.38 207 LYS A N 1
ATOM 1584 C CA . LYS A 1 207 ? 31.843 -9.192 -17.766 1.00 88.38 207 LYS A CA 1
ATOM 1585 C C . LYS A 1 207 ? 31.405 -9.957 -19.011 1.00 88.38 207 LYS A C 1
ATOM 1587 O O . LYS A 1 207 ? 32.260 -10.403 -19.776 1.00 88.38 207 LYS A O 1
ATOM 1592 N N . PHE A 1 208 ? 30.099 -10.116 -19.208 1.00 85.62 208 PHE A N 1
ATOM 1593 C CA . PHE A 1 208 ? 29.526 -10.762 -20.387 1.00 85.62 208 PHE A CA 1
ATOM 1594 C C . PHE A 1 208 ? 29.322 -9.794 -21.560 1.00 85.62 208 PHE A C 1
ATOM 1596 O O . PHE A 1 208 ? 28.938 -10.235 -22.642 1.00 85.62 208 PHE A O 1
ATOM 1603 N N . GLY A 1 209 ? 29.613 -8.500 -21.376 1.00 83.25 209 GLY A N 1
ATOM 1604 C CA . GLY A 1 209 ? 29.374 -7.465 -22.381 1.00 83.25 209 GLY A CA 1
ATOM 1605 C C . GLY A 1 209 ? 27.888 -7.175 -22.608 1.00 83.25 209 GLY A C 1
ATOM 1606 O O . GLY A 1 209 ? 27.527 -6.752 -23.704 1.00 83.25 209 GLY A O 1
ATOM 1607 N N . ALA A 1 210 ? 27.042 -7.443 -21.609 1.00 86.50 210 ALA A N 1
ATOM 1608 C CA . ALA A 1 210 ? 25.613 -7.156 -21.666 1.00 86.50 210 ALA A CA 1
ATOM 1609 C C . ALA A 1 210 ? 25.340 -5.641 -21.645 1.00 86.50 210 ALA A C 1
ATOM 1611 O O . ALA A 1 210 ? 26.150 -4.857 -21.141 1.00 86.50 210 ALA A O 1
ATOM 1612 N N . ASP A 1 211 ? 24.188 -5.237 -22.179 1.00 85.75 211 ASP A N 1
ATOM 1613 C CA . ASP A 1 211 ? 23.745 -3.844 -22.188 1.00 85.75 211 ASP A CA 1
ATOM 1614 C C . ASP A 1 211 ? 23.094 -3.496 -20.844 1.00 85.75 211 ASP A C 1
ATOM 1616 O O . ASP A 1 211 ? 22.021 -3.998 -20.511 1.00 85.75 211 ASP A O 1
ATOM 1620 N N . VAL A 1 212 ? 23.770 -2.673 -20.041 1.00 86.12 212 VAL A N 1
ATOM 1621 C CA . VAL A 1 212 ? 23.310 -2.289 -18.703 1.00 86.12 212 VAL A CA 1
ATOM 1622 C C . VAL A 1 212 ? 23.082 -0.785 -18.649 1.00 86.12 212 VAL A C 1
ATOM 1624 O O . VAL A 1 212 ? 23.996 0.002 -18.901 1.00 86.12 212 VAL A O 1
ATOM 1627 N N . ALA A 1 213 ? 21.876 -0.389 -18.254 1.00 83.19 213 ALA A N 1
ATOM 1628 C CA . ALA A 1 213 ? 21.454 0.999 -18.167 1.00 83.19 213 ALA A CA 1
ATOM 1629 C C . ALA A 1 213 ? 21.061 1.392 -16.736 1.00 83.19 213 ALA A C 1
ATOM 1631 O O . ALA A 1 213 ? 20.597 0.579 -15.933 1.00 83.19 213 ALA A O 1
ATOM 1632 N N . ASP A 1 214 ? 21.251 2.670 -16.418 1.00 80.00 214 ASP A N 1
ATOM 1633 C CA . ASP A 1 214 ? 20.880 3.246 -15.129 1.00 80.00 214 ASP A CA 1
ATOM 1634 C C . ASP A 1 214 ? 19.469 3.819 -15.205 1.00 80.00 214 ASP A C 1
ATOM 1636 O O . ASP A 1 214 ? 19.169 4.630 -16.086 1.00 80.00 214 ASP A O 1
ATOM 1640 N N . PHE A 1 215 ? 18.614 3.466 -14.246 1.00 72.19 215 PHE A N 1
ATOM 1641 C CA . PHE A 1 215 ? 17.356 4.181 -14.058 1.00 72.19 215 PHE A CA 1
ATOM 1642 C C . PHE A 1 215 ? 17.459 5.243 -12.954 1.00 72.19 215 PHE A C 1
ATOM 1644 O O . PHE A 1 215 ? 18.302 5.174 -12.060 1.00 72.19 215 PHE A O 1
ATOM 1651 N N . ILE A 1 216 ? 16.582 6.250 -13.001 1.00 59.25 216 ILE A N 1
ATOM 1652 C CA . ILE A 1 216 ? 16.573 7.358 -12.034 1.00 59.25 216 ILE A CA 1
ATOM 1653 C C . ILE A 1 216 ? 15.956 6.884 -10.699 1.00 59.25 216 ILE A C 1
ATOM 1655 O O . ILE A 1 216 ? 14.816 6.435 -10.679 1.00 59.25 216 ILE A O 1
ATOM 1659 N N . PRO A 1 217 ? 16.643 6.991 -9.552 1.00 51.97 217 PRO A N 1
ATOM 1660 C CA . PRO A 1 217 ? 16.067 6.609 -8.263 1.00 51.97 217 PRO A CA 1
ATOM 1661 C C . PRO A 1 217 ? 14.812 7.414 -7.886 1.00 51.97 217 PRO A C 1
ATOM 1663 O O . PRO A 1 217 ? 14.711 8.603 -8.183 1.00 51.97 217 PRO A O 1
ATOM 1666 N N . GLY A 1 218 ? 13.887 6.791 -7.148 1.00 49.25 218 GLY A N 1
ATOM 1667 C CA . GLY A 1 218 ? 12.799 7.495 -6.452 1.00 49.25 218 GLY A CA 1
ATOM 1668 C C . GLY A 1 218 ? 11.487 7.673 -7.222 1.00 49.25 218 GLY A C 1
ATOM 1669 O O . GLY A 1 218 ? 10.570 8.296 -6.692 1.00 49.25 218 GLY A O 1
ATOM 1670 N N . VAL A 1 219 ? 11.353 7.111 -8.427 1.00 51.28 219 VAL A N 1
ATOM 1671 C CA . VAL A 1 219 ? 10.097 7.163 -9.191 1.00 51.28 219 VAL A CA 1
ATOM 1672 C C . VAL A 1 219 ? 9.576 5.745 -9.454 1.00 51.28 219 VAL A C 1
ATOM 1674 O O . VAL A 1 219 ? 9.982 5.121 -10.423 1.00 51.28 219 VAL A O 1
ATOM 1677 N N . PRO A 1 220 ? 8.632 5.236 -8.648 1.00 50.28 220 PRO A N 1
ATOM 1678 C CA . PRO A 1 220 ? 7.736 4.124 -8.980 1.00 50.28 220 PRO A CA 1
ATOM 1679 C C . PRO A 1 220 ? 7.408 3.866 -10.460 1.00 50.28 220 PRO A C 1
ATOM 1681 O O . PRO A 1 220 ? 7.421 2.726 -10.921 1.00 50.28 220 PRO A O 1
ATOM 1684 N N . ALA A 1 221 ? 7.115 4.930 -11.211 1.00 51.91 221 ALA A N 1
ATOM 1685 C CA . ALA A 1 221 ? 6.711 4.865 -12.613 1.00 51.91 221 ALA A CA 1
ATOM 1686 C C . ALA A 1 221 ? 7.826 4.400 -13.566 1.00 51.91 221 ALA A C 1
ATOM 1688 O O . ALA A 1 221 ? 7.546 4.097 -14.718 1.00 51.91 221 ALA A O 1
ATOM 1689 N N . ILE A 1 222 ? 9.073 4.325 -13.101 1.00 58.69 222 ILE A N 1
ATOM 1690 C CA . ILE A 1 222 ? 10.226 3.887 -13.892 1.00 58.69 222 ILE A CA 1
ATOM 1691 C C . ILE A 1 222 ? 10.160 2.399 -14.192 1.00 58.69 222 ILE A C 1
ATOM 1693 O O . ILE A 1 222 ? 10.382 2.013 -15.332 1.00 58.69 222 ILE A O 1
ATOM 1697 N N . VAL A 1 223 ? 9.763 1.571 -13.224 1.00 60.38 223 VAL A N 1
ATOM 1698 C CA . VAL A 1 223 ? 9.563 0.140 -13.486 1.00 60.38 223 VAL A CA 1
ATOM 1699 C C . VAL A 1 223 ? 8.526 -0.030 -14.600 1.00 60.38 223 VAL A C 1
ATOM 1701 O O . VAL A 1 223 ? 8.797 -0.703 -15.582 1.00 60.38 223 VAL A O 1
ATOM 1704 N N . THR A 1 224 ? 7.391 0.672 -14.535 1.00 62.69 224 THR A N 1
ATOM 1705 C CA . THR A 1 224 ? 6.368 0.628 -15.595 1.00 62.69 224 THR A CA 1
ATOM 1706 C C . THR A 1 224 ? 6.839 1.235 -16.924 1.00 62.69 224 THR A C 1
ATOM 1708 O O . THR A 1 224 ? 6.413 0.781 -17.976 1.00 62.69 224 THR A O 1
ATOM 1711 N N . ALA A 1 225 ? 7.702 2.253 -16.904 1.00 64.56 225 ALA A N 1
ATOM 1712 C CA . ALA A 1 225 ? 8.184 2.911 -18.119 1.00 64.56 225 ALA A CA 1
ATOM 1713 C C . ALA A 1 225 ? 9.269 2.113 -18.862 1.00 64.56 225 ALA A C 1
ATOM 1715 O O . ALA A 1 225 ? 9.372 2.241 -20.077 1.00 64.56 225 ALA A O 1
ATOM 1716 N N . PHE A 1 226 ? 10.077 1.316 -18.155 1.00 72.00 226 PHE A N 1
ATOM 1717 C CA . PHE A 1 226 ? 11.227 0.621 -18.748 1.00 72.00 226 PHE A CA 1
ATOM 1718 C C . PHE A 1 226 ? 10.997 -0.867 -19.027 1.00 72.00 226 PHE A C 1
ATOM 1720 O O . PHE A 1 226 ? 11.770 -1.452 -19.779 1.00 72.00 226 PHE A O 1
ATOM 1727 N N . ILE A 1 227 ? 9.931 -1.478 -18.497 1.00 73.88 227 ILE A N 1
ATOM 1728 C CA . ILE A 1 227 ? 9.601 -2.894 -18.767 1.00 73.88 227 ILE A CA 1
ATOM 1729 C C . ILE A 1 227 ? 9.290 -3.198 -20.241 1.00 73.88 227 ILE A C 1
ATOM 1731 O O . ILE A 1 227 ? 9.358 -4.361 -20.638 1.00 73.88 227 ILE A O 1
ATOM 1735 N N . ASP A 1 228 ? 8.932 -2.185 -21.036 1.00 73.31 228 ASP A N 1
ATOM 1736 C CA . ASP A 1 228 ? 8.702 -2.325 -22.481 1.00 73.31 228 ASP A CA 1
ATOM 1737 C C . ASP A 1 228 ? 9.989 -2.128 -23.306 1.00 73.31 228 ASP A C 1
ATOM 1739 O O . ASP A 1 228 ? 10.065 -2.580 -24.446 1.00 73.31 228 ASP A O 1
ATOM 1743 N N . GLU A 1 229 ? 11.017 -1.503 -22.723 1.00 77.25 229 GLU A N 1
ATOM 1744 C CA . GLU A 1 229 ? 12.317 -1.222 -23.357 1.00 77.25 229 GLU A CA 1
ATOM 1745 C C . GLU A 1 229 ? 13.409 -2.220 -22.920 1.00 77.25 229 GLU A C 1
ATOM 1747 O O . GLU A 1 229 ? 14.544 -2.156 -23.387 1.00 77.25 229 GLU A O 1
ATOM 1752 N N . GLY A 1 230 ? 13.098 -3.136 -21.997 1.00 84.94 230 GLY A N 1
ATOM 1753 C CA . GLY A 1 230 ? 14.036 -4.134 -21.494 1.00 84.94 230 GLY A CA 1
ATOM 1754 C C . GLY A 1 230 ? 13.563 -4.809 -20.211 1.00 84.94 230 GLY A C 1
ATOM 1755 O O . GLY A 1 230 ? 12.368 -4.906 -19.929 1.00 84.94 230 GLY A O 1
ATOM 1756 N N . VAL A 1 231 ? 14.521 -5.282 -19.416 1.00 87.81 231 VAL A N 1
ATOM 1757 C CA . VAL A 1 231 ? 14.260 -5.920 -18.122 1.00 87.81 231 VAL A CA 1
ATOM 1758 C C . VAL A 1 231 ? 14.721 -5.008 -16.995 1.00 87.81 231 VAL A C 1
ATOM 1760 O O . VAL A 1 231 ? 15.805 -4.434 -17.054 1.00 87.81 231 VAL A O 1
ATOM 1763 N N . VAL A 1 232 ? 13.912 -4.869 -15.951 1.00 87.00 232 VAL A N 1
ATOM 1764 C CA . VAL A 1 232 ? 14.260 -4.061 -14.776 1.00 87.00 232 VAL A CA 1
ATOM 1765 C C . VAL A 1 232 ? 14.572 -4.997 -13.623 1.00 87.00 232 VAL A C 1
ATOM 1767 O O . VAL A 1 232 ? 13.781 -5.887 -13.329 1.00 87.00 232 VAL A O 1
ATOM 1770 N N . VAL A 1 233 ? 15.702 -4.810 -12.951 1.00 85.75 233 VAL A N 1
ATOM 1771 C CA . VAL A 1 233 ? 16.051 -5.602 -11.766 1.00 85.75 233 VAL A CA 1
ATOM 1772 C C . VAL A 1 233 ? 15.910 -4.737 -10.519 1.00 85.75 233 VAL A C 1
ATOM 1774 O O . VAL A 1 233 ? 16.419 -3.615 -10.465 1.00 85.75 233 VAL A O 1
ATOM 1777 N N . TYR A 1 234 ? 15.172 -5.248 -9.534 1.00 79.75 234 TYR A N 1
ATOM 1778 C CA . TYR A 1 234 ? 14.798 -4.507 -8.333 1.00 79.75 234 TYR A CA 1
ATOM 1779 C C . TYR A 1 234 ? 14.522 -5.438 -7.143 1.00 79.75 234 TYR A C 1
ATOM 1781 O O . TYR A 1 234 ? 14.145 -6.594 -7.324 1.00 79.75 234 TYR A O 1
ATOM 1789 N N . ASP A 1 235 ? 14.635 -4.931 -5.917 1.00 74.88 235 ASP A N 1
ATOM 1790 C CA . ASP A 1 235 ? 14.271 -5.659 -4.698 1.00 74.88 235 ASP A CA 1
ATOM 1791 C C . ASP A 1 235 ? 12.761 -5.965 -4.597 1.00 74.88 235 ASP A C 1
ATOM 1793 O O . ASP A 1 235 ? 11.906 -5.093 -4.763 1.00 74.88 235 ASP A O 1
ATOM 1797 N N . ALA A 1 236 ? 12.424 -7.208 -4.245 1.00 59.47 236 ALA A N 1
ATOM 1798 C CA . ALA A 1 236 ? 11.083 -7.800 -4.285 1.00 59.47 236 ALA A CA 1
ATOM 1799 C C . ALA A 1 236 ? 10.037 -7.206 -3.310 1.00 59.47 236 ALA A C 1
ATOM 1801 O O . ALA A 1 236 ? 8.897 -7.660 -3.321 1.00 59.47 236 ALA A O 1
ATOM 1802 N N . GLY A 1 237 ? 10.386 -6.206 -2.492 1.00 55.22 237 GLY A N 1
ATOM 1803 C CA . GLY A 1 237 ? 9.472 -5.503 -1.565 1.00 55.22 237 GLY A CA 1
ATOM 1804 C C . GLY A 1 237 ? 9.105 -4.073 -1.987 1.00 55.22 237 GLY A C 1
ATOM 1805 O O . GLY A 1 237 ? 8.416 -3.346 -1.275 1.00 55.22 237 GLY A O 1
ATOM 1806 N N . TYR A 1 238 ? 9.583 -3.624 -3.148 1.00 54.06 238 TYR A N 1
ATOM 1807 C CA . TYR A 1 238 ? 9.541 -2.210 -3.525 1.00 54.06 238 TYR A CA 1
ATOM 1808 C C . TYR A 1 238 ? 8.508 -1.859 -4.596 1.00 54.06 238 TYR A C 1
ATOM 1810 O O . TYR A 1 238 ? 8.568 -0.761 -5.154 1.00 54.06 238 TYR A O 1
ATOM 1818 N N . LEU A 1 239 ? 7.547 -2.739 -4.902 1.00 53.41 239 LEU A N 1
ATOM 1819 C CA . LEU A 1 239 ? 6.616 -2.449 -5.990 1.00 53.41 239 LEU A CA 1
ATOM 1820 C C . LEU A 1 239 ? 5.558 -1.411 -5.588 1.00 53.41 239 LEU A C 1
ATOM 1822 O O . LEU A 1 239 ? 4.756 -1.639 -4.680 1.00 53.41 239 LEU A O 1
ATOM 1826 N N . PRO A 1 240 ? 5.488 -0.274 -6.292 1.00 47.62 240 PRO A N 1
ATOM 1827 C CA . PRO A 1 240 ? 4.357 0.629 -6.201 1.00 47.62 240 PRO A CA 1
ATOM 1828 C C . PRO A 1 240 ? 3.139 0.011 -6.901 1.00 47.62 240 PRO A C 1
ATOM 1830 O O . PRO A 1 240 ? 3.303 -0.635 -7.935 1.00 47.62 240 PRO A O 1
ATOM 1833 N N . PRO A 1 241 ? 1.902 0.285 -6.457 1.00 44.94 241 PRO A N 1
ATOM 1834 C CA . PRO A 1 241 ? 0.687 -0.253 -7.086 1.00 44.94 241 PRO A CA 1
ATOM 1835 C C . PRO A 1 241 ? 0.580 0.005 -8.602 1.00 44.94 241 PRO A C 1
ATOM 1837 O O . PRO A 1 241 ? -0.027 -0.775 -9.323 1.00 44.94 241 PRO A O 1
ATOM 1840 N N . SER A 1 242 ? 1.224 1.059 -9.114 1.00 43.56 242 SER A N 1
ATOM 1841 C CA . SER A 1 242 ? 1.275 1.410 -10.543 1.00 43.56 242 SER A CA 1
ATOM 1842 C C . SER A 1 242 ? 2.071 0.435 -11.428 1.00 43.56 242 SER A C 1
ATOM 1844 O O . SER A 1 242 ? 2.100 0.601 -12.645 1.00 43.56 242 SER A O 1
ATOM 1846 N N . THR A 1 243 ? 2.737 -0.561 -10.841 1.00 50.31 243 THR A N 1
ATOM 1847 C CA . THR A 1 243 ? 3.521 -1.590 -11.553 1.00 50.31 243 THR A CA 1
ATOM 1848 C C . THR A 1 243 ? 2.740 -2.883 -11.807 1.00 50.31 243 THR A C 1
ATOM 1850 O O . THR A 1 243 ? 3.310 -3.857 -12.280 1.00 50.31 243 THR A O 1
ATOM 1853 N N . GLN A 1 244 ? 1.418 -2.889 -11.579 1.00 52.62 244 GLN A N 1
ATOM 1854 C CA . GLN A 1 244 ? 0.503 -4.026 -11.812 1.00 52.62 244 GLN A CA 1
ATOM 1855 C C . GLN A 1 244 ? 0.483 -4.583 -13.249 1.00 52.62 244 GLN A C 1
ATOM 1857 O O . GLN A 1 244 ? -0.078 -5.660 -13.472 1.00 52.62 244 GLN A O 1
ATOM 1862 N N . ALA A 1 245 ? 1.067 -3.858 -14.206 1.00 61.91 245 ALA A N 1
ATOM 1863 C CA . ALA A 1 245 ? 1.263 -4.305 -15.579 1.00 61.91 245 ALA A CA 1
ATOM 1864 C C . ALA A 1 245 ? 2.547 -5.132 -15.775 1.00 61.91 245 ALA A C 1
ATOM 1866 O O . ALA A 1 245 ? 2.681 -5.751 -16.817 1.00 61.91 245 ALA A O 1
ATOM 1867 N N . ALA A 1 246 ? 3.483 -5.163 -14.822 1.00 72.75 246 ALA A N 1
ATOM 1868 C CA . ALA A 1 246 ? 4.732 -5.914 -14.938 1.00 72.75 246 ALA A CA 1
ATOM 1869 C C . ALA A 1 246 ? 4.594 -7.340 -14.385 1.00 72.75 246 ALA A C 1
ATOM 1871 O O . ALA A 1 246 ? 3.913 -7.577 -13.387 1.00 72.75 246 ALA A O 1
ATOM 1872 N N . VAL A 1 247 ? 5.301 -8.288 -14.998 1.00 79.56 247 VAL A N 1
ATOM 1873 C CA . VAL A 1 247 ? 5.495 -9.639 -14.466 1.00 79.56 247 VAL A CA 1
ATOM 1874 C C . VAL A 1 247 ? 6.768 -9.660 -13.629 1.00 79.56 247 VAL A C 1
ATOM 1876 O O . VAL A 1 247 ? 7.848 -9.351 -14.132 1.00 79.56 247 VAL A O 1
ATOM 1879 N N . GLN A 1 248 ? 6.627 -10.026 -12.355 1.00 84.06 248 GLN A N 1
ATOM 1880 C CA . GLN A 1 248 ? 7.734 -10.217 -11.422 1.00 84.06 248 GLN A CA 1
ATOM 1881 C C . GLN A 1 248 ? 8.238 -11.658 -11.477 1.00 84.06 248 GLN A C 1
ATOM 1883 O O . GLN A 1 248 ? 7.461 -12.598 -11.318 1.00 84.06 248 GLN A O 1
ATOM 1888 N N . ILE A 1 249 ? 9.548 -11.830 -11.634 1.00 85.06 249 ILE A N 1
ATOM 1889 C CA . ILE A 1 249 ? 10.205 -13.133 -11.689 1.00 85.06 249 ILE A CA 1
ATOM 1890 C C . ILE A 1 249 ? 11.370 -13.142 -10.689 1.00 85.06 249 ILE A C 1
ATOM 1892 O O . ILE A 1 249 ? 12.241 -12.276 -10.775 1.00 85.06 249 ILE A O 1
ATOM 1896 N N . PRO A 1 250 ? 11.436 -14.095 -9.743 1.00 84.25 250 PRO A N 1
ATOM 1897 C CA . PRO A 1 250 ? 12.534 -14.169 -8.781 1.00 84.25 250 PRO A CA 1
ATOM 1898 C C . PRO A 1 250 ? 13.900 -14.369 -9.455 1.00 84.25 250 PRO A C 1
ATOM 1900 O O . PRO A 1 250 ? 14.034 -15.228 -10.332 1.00 84.25 250 PRO A O 1
ATOM 1903 N N . LEU A 1 251 ? 14.916 -13.627 -9.001 1.00 85.56 251 LEU A N 1
ATOM 1904 C CA . LEU A 1 251 ? 16.313 -13.825 -9.391 1.00 85.56 251 LEU A CA 1
ATOM 1905 C C . LEU A 1 251 ? 17.024 -14.656 -8.312 1.00 85.56 251 LEU A C 1
ATOM 1907 O O . LEU A 1 251 ? 17.167 -14.204 -7.178 1.00 85.56 251 LEU A O 1
ATOM 1911 N N . VAL A 1 252 ? 17.430 -15.887 -8.632 1.00 85.88 252 VAL A N 1
ATOM 1912 C CA . VAL A 1 252 ? 17.822 -16.881 -7.605 1.00 85.88 252 VAL A CA 1
ATOM 1913 C C . VAL A 1 252 ? 19.298 -16.850 -7.209 1.00 85.88 252 VAL A C 1
ATOM 1915 O O . VAL A 1 252 ? 19.657 -17.372 -6.157 1.00 85.88 252 VAL A O 1
ATOM 1918 N N . ASP A 1 253 ? 20.151 -16.262 -8.041 1.00 85.56 253 ASP A N 1
ATOM 1919 C CA . ASP A 1 253 ? 21.595 -16.104 -7.833 1.00 85.56 253 ASP A CA 1
ATOM 1920 C C . ASP A 1 253 ? 21.999 -14.643 -7.564 1.00 85.56 253 ASP A C 1
ATOM 1922 O O . ASP A 1 253 ? 23.182 -14.336 -7.425 1.00 85.56 253 ASP A O 1
ATOM 1926 N N . GLY A 1 254 ? 21.016 -13.746 -7.430 1.00 76.38 254 GLY A N 1
ATOM 1927 C CA . GLY A 1 254 ? 21.236 -12.372 -6.996 1.00 76.38 254 GLY A CA 1
ATOM 1928 C C . GLY A 1 254 ? 21.661 -12.294 -5.526 1.00 76.38 254 GLY A C 1
ATOM 1929 O O . GLY A 1 254 ? 21.224 -13.079 -4.681 1.00 76.38 254 GLY A O 1
ATOM 1930 N N . ARG A 1 255 ? 22.499 -11.307 -5.191 1.00 80.75 255 ARG A N 1
ATOM 1931 C CA . ARG A 1 255 ? 22.787 -10.972 -3.790 1.00 80.75 255 ARG A CA 1
ATOM 1932 C C . ARG A 1 255 ? 21.562 -10.296 -3.172 1.00 80.75 255 ARG A C 1
ATOM 1934 O O . ARG A 1 255 ? 21.058 -9.321 -3.720 1.00 80.75 255 ARG A O 1
ATOM 1941 N N . ASN A 1 256 ? 21.150 -10.771 -1.999 1.00 79.50 256 ASN A N 1
ATOM 1942 C CA . ASN A 1 256 ? 20.147 -10.088 -1.189 1.00 79.50 256 ASN A CA 1
ATOM 1943 C C . ASN A 1 256 ? 20.757 -8.865 -0.494 1.00 79.50 256 ASN A C 1
ATOM 1945 O O . ASN A 1 256 ? 21.831 -8.969 0.111 1.00 79.50 256 ASN A O 1
ATOM 1949 N N . ASP A 1 257 ? 20.033 -7.752 -0.513 1.00 77.94 257 ASP A N 1
ATOM 1950 C CA . ASP A 1 257 ? 20.346 -6.589 0.311 1.00 77.94 257 ASP A CA 1
ATOM 1951 C C . ASP A 1 257 ? 19.707 -6.746 1.700 1.00 77.94 257 ASP A C 1
ATOM 1953 O O . ASP A 1 257 ? 18.699 -7.439 1.882 1.00 77.94 257 ASP A O 1
ATOM 1957 N N . VAL A 1 258 ? 20.307 -6.131 2.720 1.00 77.31 258 VAL A N 1
ATOM 1958 C CA . VAL A 1 258 ? 19.715 -6.074 4.062 1.00 77.31 258 VAL A CA 1
ATOM 1959 C C . VAL A 1 258 ? 19.218 -4.663 4.290 1.00 77.31 258 VAL A C 1
ATOM 1961 O O . VAL A 1 258 ? 20.009 -3.738 4.433 1.00 77.31 258 VAL A O 1
ATOM 1964 N N . LEU A 1 259 ? 17.905 -4.491 4.364 1.00 77.69 259 LEU A N 1
ATOM 1965 C CA . LEU A 1 259 ? 17.282 -3.221 4.706 1.00 77.69 259 LEU A CA 1
ATOM 1966 C C . LEU A 1 259 ? 17.282 -3.038 6.216 1.00 77.69 259 LEU A C 1
ATOM 1968 O O . LEU A 1 259 ? 17.075 -3.984 6.983 1.00 77.69 259 LEU A O 1
ATOM 1972 N N . GLY A 1 260 ? 17.489 -1.807 6.661 1.00 79.69 260 GLY A N 1
ATOM 1973 C CA . GLY A 1 260 ? 17.591 -1.511 8.073 1.00 79.69 260 GLY A CA 1
ATOM 1974 C C . GLY A 1 260 ? 17.593 -0.030 8.401 1.00 79.69 260 GLY A C 1
ATOM 1975 O O . GLY A 1 260 ? 17.117 0.819 7.644 1.00 79.69 260 GLY A O 1
ATOM 1976 N N . LEU A 1 261 ? 18.111 0.266 9.590 1.00 85.44 261 LEU A N 1
ATOM 1977 C CA . LEU A 1 261 ? 18.168 1.611 10.144 1.00 85.44 261 LEU A CA 1
ATOM 1978 C C . LEU A 1 261 ? 19.597 1.992 10.495 1.00 85.44 261 LEU A C 1
ATOM 1980 O O . LEU A 1 261 ? 20.270 1.301 11.262 1.00 85.44 261 LEU A O 1
ATOM 1984 N N . VAL A 1 262 ? 20.024 3.139 9.982 1.00 88.00 262 VAL A N 1
ATOM 1985 C CA . VAL A 1 262 ? 21.276 3.796 10.336 1.00 88.00 262 VAL A CA 1
ATOM 1986 C C . VAL A 1 262 ? 21.018 4.847 11.408 1.00 88.00 262 VAL A C 1
ATOM 1988 O O . VAL A 1 262 ? 20.065 5.622 11.329 1.00 88.00 262 VAL A O 1
ATOM 1991 N N . TYR A 1 263 ? 21.874 4.882 12.425 1.00 88.06 263 TYR A N 1
ATOM 1992 C CA . TYR A 1 263 ? 21.791 5.842 13.523 1.00 88.06 263 TYR A CA 1
ATOM 1993 C C . TYR A 1 263 ? 23.168 6.149 14.113 1.00 88.06 263 TYR A C 1
ATOM 1995 O O . TYR A 1 263 ? 24.140 5.426 13.892 1.00 88.06 263 TYR A O 1
ATOM 2003 N N . LEU A 1 264 ? 23.276 7.236 14.879 1.00 84.25 264 LEU A N 1
ATOM 2004 C CA . LEU A 1 264 ? 24.528 7.578 15.554 1.00 84.25 264 LEU A CA 1
ATOM 2005 C C . LEU A 1 264 ? 24.799 6.633 16.724 1.00 84.25 264 LEU A C 1
ATOM 2007 O O . LEU A 1 264 ? 23.939 6.414 17.576 1.00 84.25 264 LEU A O 1
ATOM 2011 N N . ALA A 1 265 ? 26.039 6.160 16.840 1.00 83.62 265 ALA A N 1
ATOM 2012 C CA . ALA A 1 265 ? 26.480 5.305 17.937 1.00 83.62 265 ALA A CA 1
ATOM 2013 C C . ALA A 1 265 ? 26.211 5.935 19.317 1.00 83.62 265 ALA A C 1
ATOM 2015 O O . ALA A 1 265 ? 25.842 5.222 20.251 1.00 83.62 265 ALA A O 1
ATOM 2016 N N . SER A 1 266 ? 26.313 7.263 19.430 1.00 79.88 266 SER A N 1
ATOM 2017 C CA . SER A 1 266 ? 25.994 8.024 20.647 1.00 79.88 266 SER A CA 1
ATOM 2018 C C . SER A 1 266 ? 24.524 7.936 21.073 1.00 79.88 266 SER A C 1
ATOM 2020 O O . SER A 1 266 ? 24.217 8.171 22.236 1.00 79.88 266 SER A O 1
ATOM 2022 N N . GLN A 1 267 ? 23.614 7.571 20.166 1.00 77.69 267 GLN A N 1
ATOM 2023 C CA . GLN A 1 267 ? 22.184 7.421 20.443 1.00 77.69 267 GLN A CA 1
ATOM 2024 C C . GLN A 1 267 ? 21.769 5.967 20.725 1.00 77.69 267 GLN A C 1
ATOM 2026 O O . GLN A 1 267 ? 20.585 5.691 20.917 1.00 77.69 267 GLN A O 1
ATOM 2031 N N . SER A 1 268 ? 22.724 5.029 20.781 1.00 75.69 268 SER A N 1
ATOM 2032 C CA . SER A 1 268 ? 22.432 3.595 20.913 1.00 75.69 268 SER A CA 1
ATOM 2033 C C . SER A 1 268 ? 21.579 3.258 22.135 1.00 75.69 268 SER A C 1
ATOM 2035 O O . SER A 1 268 ? 20.649 2.469 22.012 1.00 75.69 268 SER A O 1
ATOM 2037 N N . GLU A 1 269 ? 21.847 3.850 23.303 1.00 70.38 269 GLU A N 1
ATOM 2038 C CA . GLU A 1 269 ? 21.066 3.562 24.518 1.00 70.38 269 GLU A CA 1
ATOM 2039 C C . GLU A 1 269 ? 19.599 3.979 24.380 1.00 70.38 269 GLU A C 1
ATOM 2041 O O . GLU A 1 269 ? 18.706 3.231 24.773 1.00 70.38 269 GLU A O 1
ATOM 2046 N N . LYS A 1 270 ? 19.353 5.137 23.757 1.00 73.88 270 LYS A N 1
ATOM 2047 C CA . LYS A 1 270 ? 18.006 5.661 23.509 1.00 73.88 270 LYS A CA 1
ATOM 2048 C C . LYS A 1 270 ? 17.257 4.809 22.485 1.00 73.88 270 LYS A C 1
ATOM 2050 O O . LYS A 1 270 ? 16.088 4.507 22.688 1.00 73.88 270 LYS A O 1
ATOM 2055 N N . LEU A 1 271 ? 17.915 4.445 21.383 1.00 73.88 271 LEU A N 1
ATOM 2056 C CA . LEU A 1 271 ? 17.259 3.856 20.211 1.00 73.88 271 LEU A CA 1
ATOM 2057 C C . LEU A 1 271 ? 17.168 2.330 20.251 1.00 73.88 271 LEU A C 1
ATOM 2059 O O . LEU A 1 271 ? 16.291 1.763 19.610 1.00 73.88 271 LEU A O 1
ATOM 2063 N N . ARG A 1 272 ? 18.018 1.639 21.016 1.00 69.12 272 ARG A N 1
ATOM 2064 C CA . ARG A 1 272 ? 18.043 0.168 21.058 1.00 69.12 272 ARG A CA 1
ATOM 2065 C C . ARG A 1 272 ? 16.704 -0.481 21.451 1.00 69.12 272 ARG A C 1
ATOM 2067 O O . ARG A 1 272 ? 16.348 -1.460 20.799 1.00 69.12 272 ARG A O 1
ATOM 2074 N N . PRO A 1 273 ? 15.941 0.011 22.448 1.00 62.69 273 PRO A N 1
ATOM 2075 C CA . PRO A 1 273 ? 14.623 -0.548 22.764 1.00 62.69 273 PRO A CA 1
ATOM 2076 C C . PRO A 1 273 ? 13.619 -0.358 21.624 1.00 62.69 273 PRO A C 1
ATOM 2078 O O . PRO A 1 273 ? 12.841 -1.262 21.339 1.00 62.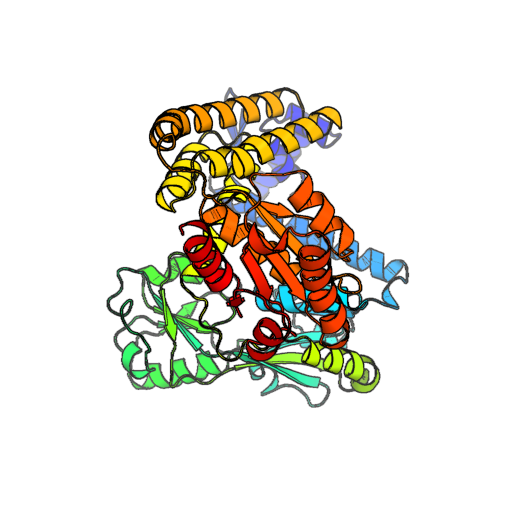69 273 PRO A O 1
ATOM 2081 N N . ILE A 1 274 ? 13.681 0.793 20.947 1.00 68.81 274 ILE A N 1
ATOM 2082 C CA . ILE A 1 274 ? 12.830 1.106 19.797 1.00 68.81 274 ILE A CA 1
ATOM 2083 C C . ILE A 1 274 ? 13.185 0.180 18.638 1.00 68.81 274 ILE A C 1
ATOM 2085 O O . ILE A 1 274 ? 12.305 -0.478 18.116 1.00 68.81 274 ILE A O 1
ATOM 2089 N N . ILE A 1 275 ? 14.466 0.062 18.280 1.00 70.19 275 ILE A N 1
ATOM 2090 C CA . ILE A 1 275 ? 14.949 -0.824 17.209 1.00 70.19 275 ILE A CA 1
ATOM 2091 C C . ILE A 1 275 ? 14.594 -2.286 17.492 1.00 70.19 275 ILE A C 1
ATOM 2093 O O . ILE A 1 275 ? 14.224 -3.019 16.582 1.00 70.19 275 ILE A O 1
ATOM 2097 N N . LYS A 1 276 ? 14.667 -2.716 18.754 1.00 67.50 276 LYS A N 1
ATOM 2098 C CA . LYS A 1 276 ? 14.246 -4.063 19.139 1.00 67.50 276 LYS A CA 1
ATOM 2099 C C . LYS A 1 276 ? 12.740 -4.262 18.936 1.00 67.50 276 LYS A C 1
ATOM 2101 O O . LYS A 1 276 ? 12.347 -5.250 18.334 1.00 67.50 276 LYS A O 1
ATOM 2106 N N . ASN A 1 277 ? 11.920 -3.318 19.399 1.00 63.94 277 ASN A N 1
ATOM 2107 C CA . ASN A 1 277 ? 10.472 -3.356 19.194 1.00 63.94 277 ASN A CA 1
ATOM 2108 C C . ASN A 1 277 ? 10.125 -3.327 17.694 1.00 63.94 277 ASN A C 1
ATOM 2110 O O . ASN A 1 277 ? 9.319 -4.124 17.231 1.00 63.94 277 ASN A O 1
ATOM 2114 N N . LEU A 1 278 ? 10.809 -2.478 16.927 1.00 65.62 278 LEU A N 1
ATOM 2115 C CA . LEU A 1 278 ? 10.729 -2.395 15.473 1.00 65.62 278 LEU A CA 1
ATOM 2116 C C . LEU A 1 278 ? 10.999 -3.760 14.824 1.00 65.62 278 LEU A C 1
ATOM 2118 O O . LEU A 1 278 ? 10.186 -4.222 14.033 1.00 65.62 278 LEU A O 1
ATOM 2122 N N . ALA A 1 279 ? 12.087 -4.436 15.205 1.00 65.62 279 ALA A N 1
ATOM 2123 C CA . ALA A 1 279 ? 12.436 -5.758 14.688 1.00 65.62 279 ALA A CA 1
ATOM 2124 C C . ALA A 1 279 ? 11.388 -6.841 15.014 1.00 65.62 279 ALA A C 1
ATOM 2126 O O . ALA A 1 279 ? 11.158 -7.732 14.204 1.00 65.62 279 ALA A O 1
ATOM 2127 N N . GLU A 1 280 ? 10.726 -6.752 16.171 1.00 63.88 280 GLU A N 1
ATOM 2128 C CA . GLU A 1 280 ? 9.662 -7.682 16.585 1.00 63.88 280 GLU A CA 1
ATOM 2129 C C . GLU A 1 280 ? 8.359 -7.514 15.778 1.00 63.88 280 GLU A C 1
ATOM 2131 O O . GLU A 1 280 ? 7.558 -8.444 15.726 1.00 63.88 280 GLU A O 1
ATOM 2136 N N . HIS A 1 281 ? 8.154 -6.359 15.132 1.00 60.75 281 HIS A N 1
ATOM 2137 C CA . HIS A 1 281 ? 6.963 -6.048 14.325 1.00 60.75 281 HIS A CA 1
ATOM 2138 C C . HIS A 1 281 ? 7.221 -6.112 12.815 1.00 60.75 281 HIS A C 1
ATOM 2140 O O . HIS A 1 281 ? 6.345 -5.746 12.026 1.00 60.75 281 HIS A O 1
ATOM 2146 N N . ILE A 1 282 ? 8.403 -6.571 12.394 1.00 57.84 282 ILE A N 1
ATOM 2147 C CA . ILE A 1 282 ? 8.657 -6.863 10.984 1.00 57.84 282 ILE A CA 1
ATOM 2148 C C . ILE A 1 282 ? 7.731 -8.018 10.595 1.00 57.84 282 ILE A C 1
ATOM 2150 O O . ILE A 1 282 ? 7.812 -9.087 11.209 1.00 57.84 282 ILE A O 1
ATOM 2154 N N . PRO A 1 283 ? 6.843 -7.839 9.600 1.00 50.28 283 PRO A N 1
ATOM 2155 C CA . PRO A 1 283 ? 6.052 -8.941 9.081 1.00 50.28 283 PRO A CA 1
ATOM 2156 C C . PRO A 1 283 ? 7.004 -10.062 8.669 1.00 50.28 283 PRO A C 1
ATOM 2158 O O . PRO A 1 283 ? 7.987 -9.806 7.974 1.00 50.28 283 PRO A O 1
ATOM 2161 N N . ASN A 1 284 ? 6.734 -11.296 9.094 1.00 42.56 284 ASN A N 1
ATOM 2162 C CA . ASN A 1 284 ? 7.497 -12.477 8.688 1.00 42.56 284 ASN A CA 1
ATOM 2163 C C . ASN A 1 284 ? 7.218 -12.758 7.190 1.00 42.56 284 ASN A C 1
ATOM 2165 O O . ASN A 1 284 ? 6.488 -13.675 6.838 1.00 42.56 284 ASN A O 1
ATOM 2169 N N . ASN A 1 285 ? 7.739 -11.900 6.311 1.00 43.16 285 ASN A N 1
ATOM 2170 C CA . ASN A 1 285 ? 7.544 -11.900 4.860 1.00 43.16 285 ASN A CA 1
ATOM 2171 C C . ASN A 1 285 ? 8.769 -12.465 4.123 1.00 43.16 285 ASN A C 1
ATOM 2173 O O . ASN A 1 285 ? 8.906 -12.284 2.916 1.00 43.16 285 ASN A O 1
ATOM 2177 N N . GLN A 1 286 ? 9.662 -13.181 4.816 1.00 37.44 286 GLN A N 1
ATOM 2178 C CA . GLN A 1 286 ? 10.628 -14.034 4.127 1.00 37.44 286 GLN A CA 1
ATOM 2179 C C . GLN A 1 286 ? 9.836 -15.183 3.481 1.00 37.44 286 GLN A C 1
ATOM 2181 O O . GLN A 1 286 ? 9.393 -16.095 4.174 1.00 37.44 286 GLN A O 1
ATOM 2186 N N . ASN A 1 287 ? 9.624 -15.095 2.163 1.00 33.19 287 ASN A N 1
ATOM 2187 C CA . ASN A 1 287 ? 8.870 -16.023 1.303 1.00 33.19 287 ASN A CA 1
ATOM 2188 C C . ASN A 1 287 ? 7.331 -15.938 1.335 1.00 33.19 287 ASN A C 1
ATOM 2190 O O . ASN A 1 287 ? 6.664 -16.972 1.360 1.00 33.19 287 ASN A O 1
ATOM 2194 N N . ARG A 1 288 ? 6.733 -14.745 1.240 1.00 31.39 288 ARG A N 1
ATOM 2195 C CA . ARG A 1 288 ? 5.347 -14.648 0.742 1.00 31.39 288 ARG A CA 1
ATOM 2196 C C . ARG A 1 288 ? 5.349 -14.324 -0.748 1.00 31.39 288 ARG A C 1
ATOM 2198 O O . ARG A 1 288 ? 5.503 -13.176 -1.143 1.00 31.39 288 ARG A O 1
ATOM 2205 N N . THR A 1 289 ? 5.179 -15.352 -1.578 1.00 31.02 289 THR A N 1
ATOM 2206 C CA . THR A 1 289 ? 4.640 -15.170 -2.928 1.00 31.02 289 THR A CA 1
ATOM 2207 C C . THR A 1 289 ? 3.257 -14.554 -2.750 1.00 31.02 289 THR A C 1
ATOM 2209 O O . THR A 1 289 ? 2.388 -15.212 -2.183 1.00 31.02 289 THR A O 1
ATOM 2212 N N . ILE A 1 290 ? 3.064 -13.295 -3.158 1.00 33.28 290 ILE A N 1
ATOM 2213 C CA . ILE A 1 290 ? 1.721 -12.709 -3.210 1.00 33.28 290 ILE A CA 1
ATOM 2214 C C . ILE A 1 290 ? 0.928 -13.604 -4.160 1.00 33.28 290 ILE A C 1
ATOM 2216 O O . ILE A 1 290 ? 1.299 -13.764 -5.327 1.00 33.28 290 ILE A O 1
ATOM 2220 N N . THR A 1 291 ? -0.096 -14.275 -3.647 1.00 33.28 291 THR A N 1
ATOM 2221 C CA . THR A 1 291 ? -0.907 -15.164 -4.473 1.00 33.28 291 THR A CA 1
ATOM 2222 C C . THR A 1 291 ? -1.705 -14.322 -5.467 1.00 33.28 291 THR A C 1
ATOM 2224 O O . THR A 1 291 ? -2.048 -13.163 -5.216 1.00 33.28 291 THR A O 1
ATOM 2227 N N . SER A 1 292 ? -2.035 -14.897 -6.623 1.00 36.53 292 SER A N 1
ATOM 2228 C CA . SER A 1 292 ? -2.885 -14.257 -7.638 1.00 36.53 292 SER A CA 1
ATOM 2229 C C . SER A 1 292 ? -4.231 -13.767 -7.079 1.00 36.53 292 SER A C 1
ATOM 2231 O O . SER A 1 292 ? -4.808 -12.822 -7.613 1.00 36.53 292 SER A O 1
ATOM 2233 N N . SER A 1 293 ? -4.706 -14.371 -5.988 1.00 33.25 293 SER A N 1
ATOM 2234 C CA . SER A 1 293 ? -5.938 -14.036 -5.271 1.00 33.25 293 SER A CA 1
ATOM 2235 C C . SER A 1 293 ? -5.816 -12.813 -4.352 1.00 33.25 293 SER A C 1
ATOM 2237 O O . SER A 1 293 ? -6.734 -11.995 -4.314 1.00 33.25 293 SER A O 1
ATOM 2239 N N . GLU A 1 294 ? -4.683 -12.619 -3.667 1.00 33.44 294 GLU A N 1
ATOM 2240 C CA . GLU A 1 294 ? -4.416 -11.414 -2.864 1.00 33.44 294 GLU A CA 1
ATOM 2241 C C . GLU A 1 294 ? -4.251 -10.183 -3.769 1.00 33.44 294 GLU A C 1
ATOM 2243 O O . GLU A 1 294 ? -4.823 -9.126 -3.495 1.00 33.44 294 GLU A O 1
ATOM 2248 N N . LEU A 1 295 ? -3.583 -10.354 -4.918 1.00 38.62 295 LEU A N 1
ATOM 2249 C CA . LEU A 1 295 ? -3.515 -9.344 -5.980 1.00 38.62 295 LEU A CA 1
ATOM 2250 C C . LEU A 1 295 ? -4.899 -9.036 -6.574 1.00 38.62 295 LEU A C 1
ATOM 2252 O O . LEU A 1 295 ? -5.184 -7.881 -6.881 1.00 38.62 295 LEU A O 1
ATOM 2256 N N . ALA A 1 296 ? -5.765 -10.041 -6.745 1.00 39.94 296 ALA A N 1
ATOM 2257 C CA . ALA A 1 296 ? -7.128 -9.842 -7.235 1.00 39.94 296 ALA A CA 1
ATOM 2258 C C . ALA A 1 296 ? -7.989 -9.069 -6.225 1.00 39.94 296 ALA A C 1
ATOM 2260 O O . ALA A 1 296 ? -8.650 -8.106 -6.602 1.00 39.94 296 ALA A O 1
ATOM 2261 N N . ALA A 1 297 ? -7.932 -9.418 -4.939 1.00 40.28 297 ALA A N 1
ATOM 2262 C CA . ALA A 1 297 ? -8.657 -8.704 -3.890 1.00 40.28 297 ALA A CA 1
ATOM 2263 C C . ALA A 1 297 ? -8.196 -7.243 -3.760 1.00 40.28 297 ALA A C 1
ATOM 2265 O O . ALA A 1 297 ? -9.019 -6.339 -3.616 1.00 40.28 297 ALA A O 1
ATOM 2266 N N . GLU A 1 298 ? -6.892 -6.991 -3.883 1.00 46.94 298 GLU A N 1
ATOM 2267 C CA . GLU A 1 298 ? -6.348 -5.636 -3.877 1.00 46.94 298 GLU A CA 1
ATOM 2268 C C . GLU A 1 298 ? -6.743 -4.835 -5.131 1.00 46.94 298 GLU A C 1
ATOM 2270 O O . GLU A 1 298 ? -7.091 -3.658 -5.017 1.00 46.94 298 GLU A O 1
ATOM 2275 N N . ARG A 1 299 ? -6.779 -5.469 -6.314 1.00 53.53 299 ARG A N 1
ATOM 2276 C CA . ARG A 1 299 ? -7.309 -4.865 -7.552 1.00 53.53 299 ARG A CA 1
ATOM 2277 C C . ARG A 1 299 ? -8.780 -4.485 -7.401 1.00 53.53 299 ARG A C 1
ATOM 2279 O O . ARG A 1 299 ? -9.160 -3.386 -7.791 1.00 53.53 299 ARG A O 1
ATOM 2286 N N . ILE A 1 300 ? -9.587 -5.352 -6.790 1.00 50.22 300 ILE A N 1
ATOM 2287 C CA . ILE A 1 300 ? -11.012 -5.097 -6.543 1.00 50.22 300 ILE A CA 1
ATOM 2288 C C . ILE A 1 300 ? -11.189 -3.890 -5.617 1.00 50.22 300 ILE A C 1
ATOM 2290 O O . ILE A 1 300 ? -11.926 -2.964 -5.953 1.00 50.22 300 ILE A O 1
ATOM 2294 N N . VAL A 1 301 ? -10.481 -3.854 -4.483 1.00 51.94 301 VAL A N 1
ATOM 2295 C CA . VAL A 1 301 ? -10.561 -2.732 -3.530 1.00 51.94 301 VAL A CA 1
ATOM 2296 C C . VAL A 1 301 ? -10.079 -1.427 -4.170 1.00 51.94 301 VAL A C 1
ATOM 2298 O O . VAL A 1 301 ? -10.760 -0.408 -4.063 1.00 51.94 301 VAL A O 1
ATOM 2301 N N . SER A 1 302 ? -8.961 -1.465 -4.899 1.00 65.56 302 SER A N 1
ATOM 2302 C CA . SER A 1 302 ? -8.406 -0.294 -5.584 1.00 65.56 302 SER A CA 1
ATOM 2303 C C . SER A 1 302 ? -9.370 0.281 -6.624 1.00 65.56 302 SER A C 1
ATOM 2305 O O . SER A 1 302 ? -9.557 1.494 -6.673 1.00 65.56 302 SER A O 1
ATOM 2307 N N . VAL A 1 303 ? -10.010 -0.566 -7.436 1.00 74.69 303 VAL A N 1
ATOM 2308 C CA . VAL A 1 303 ? -10.960 -0.117 -8.468 1.00 74.69 303 VAL A CA 1
ATOM 2309 C C . VAL A 1 303 ? -12.212 0.496 -7.845 1.00 74.69 303 VAL A C 1
ATOM 2311 O O . VAL A 1 303 ? -12.682 1.535 -8.308 1.00 74.69 303 VAL A O 1
ATOM 2314 N N . LEU A 1 304 ? -12.736 -0.087 -6.763 1.00 67.56 304 LEU A N 1
ATOM 2315 C CA . LEU A 1 304 ? -13.893 0.462 -6.047 1.00 67.56 304 LEU A CA 1
ATOM 2316 C C . LEU A 1 304 ? -13.590 1.840 -5.438 1.00 67.56 304 LEU A C 1
ATOM 2318 O O . LEU A 1 304 ? -14.386 2.773 -5.591 1.00 67.56 304 LEU A O 1
ATOM 2322 N N . ASP A 1 305 ? -12.421 1.992 -4.812 1.00 72.06 305 ASP A N 1
ATOM 2323 C CA . ASP A 1 305 ? -11.969 3.270 -4.258 1.00 72.06 305 ASP A CA 1
ATOM 2324 C C . ASP A 1 305 ? -11.743 4.318 -5.357 1.00 72.06 305 ASP A C 1
ATOM 2326 O O . ASP A 1 305 ? -12.096 5.492 -5.192 1.00 72.06 305 ASP A O 1
ATOM 2330 N N . GLU A 1 306 ? -11.211 3.908 -6.508 1.00 77.62 306 GLU A N 1
ATOM 2331 C CA . GLU A 1 306 ? -10.959 4.801 -7.634 1.00 77.62 306 GLU A CA 1
ATOM 2332 C C . GLU A 1 306 ? -12.257 5.268 -8.305 1.00 77.62 306 GLU A C 1
ATOM 2334 O O . GLU A 1 306 ? -12.403 6.468 -8.566 1.00 77.62 306 GLU A O 1
ATOM 2339 N N . ILE A 1 307 ? -13.245 4.380 -8.477 1.00 85.06 307 ILE A N 1
ATOM 2340 C CA . ILE A 1 307 ? -14.608 4.718 -8.921 1.00 85.06 307 ILE A CA 1
ATOM 2341 C C . ILE A 1 307 ? -15.242 5.728 -7.958 1.00 85.06 307 ILE A C 1
ATOM 2343 O O . ILE A 1 307 ? -15.710 6.787 -8.388 1.00 85.06 307 ILE A O 1
ATOM 2347 N N . SER A 1 308 ? -15.207 5.443 -6.652 1.00 85.81 308 SER A N 1
ATOM 2348 C CA . SER A 1 308 ? -15.726 6.336 -5.609 1.00 85.81 308 SER A CA 1
ATOM 2349 C C . SER A 1 308 ? -15.057 7.709 -5.672 1.00 85.81 308 SER A C 1
ATOM 2351 O O . SER A 1 308 ? -15.727 8.747 -5.715 1.00 85.81 308 SER A O 1
ATOM 2353 N N . SER A 1 309 ? -13.726 7.740 -5.765 1.00 83.44 309 SER A N 1
ATOM 2354 C CA . SER A 1 309 ? -12.971 8.983 -5.869 1.00 83.44 309 SER A CA 1
ATOM 2355 C C . SER A 1 309 ? -13.344 9.763 -7.130 1.00 83.44 309 SER A C 1
ATOM 2357 O O . SER A 1 309 ? -13.588 10.964 -7.035 1.00 83.44 309 SER A O 1
ATOM 2359 N N . THR A 1 310 ? -13.471 9.093 -8.278 1.00 84.88 310 THR A N 1
ATOM 2360 C CA . THR A 1 310 ? -13.787 9.680 -9.585 1.00 84.88 310 THR A CA 1
ATOM 2361 C C . THR A 1 310 ? -15.176 10.308 -9.591 1.00 84.88 310 THR A C 1
ATOM 2363 O O . THR A 1 310 ? -15.332 11.431 -10.082 1.00 84.88 310 THR A O 1
ATOM 2366 N N . VAL A 1 311 ? -16.155 9.655 -8.957 1.00 91.50 311 VAL A N 1
ATOM 2367 C CA . VAL A 1 311 ? -17.486 10.225 -8.709 1.00 91.50 311 VAL A CA 1
ATOM 2368 C C . VAL A 1 311 ? -17.378 11.520 -7.908 1.00 91.50 311 VAL A C 1
ATOM 2370 O O . VAL A 1 311 ? -17.906 12.542 -8.346 1.00 91.50 311 VAL A O 1
ATOM 2373 N N . ARG A 1 312 ? -16.628 11.541 -6.795 1.00 89.75 312 ARG A N 1
ATOM 2374 C CA . ARG A 1 312 ? -16.515 12.747 -5.947 1.00 89.75 312 ARG A CA 1
ATOM 2375 C C . ARG A 1 312 ? -15.973 13.969 -6.685 1.00 89.75 312 ARG A C 1
ATOM 2377 O O . ARG A 1 312 ? -16.375 15.089 -6.384 1.00 89.75 312 ARG A O 1
ATOM 2384 N N . ARG A 1 313 ? -15.049 13.765 -7.628 1.00 87.62 313 ARG A N 1
ATOM 2385 C CA . ARG A 1 313 ? -14.428 14.838 -8.438 1.00 87.62 313 ARG A CA 1
ATOM 2386 C C . ARG A 1 313 ? -15.172 15.127 -9.746 1.00 87.62 313 ARG A C 1
ATOM 2388 O O . ARG A 1 313 ? -14.750 16.019 -10.478 1.00 87.62 313 ARG A O 1
ATOM 2395 N N . GLY A 1 314 ? -16.255 14.410 -10.051 1.00 87.00 314 GLY A N 1
ATOM 2396 C CA . GLY A 1 314 ? -17.029 14.602 -11.281 1.00 87.00 314 GLY A CA 1
ATOM 2397 C C . GLY A 1 314 ? -16.283 14.183 -12.557 1.00 87.00 314 GLY A C 1
ATOM 2398 O O . GLY A 1 314 ? -16.385 14.852 -13.588 1.00 87.00 314 GLY A O 1
ATOM 2399 N N . GLY A 1 315 ? -15.475 13.120 -12.486 1.00 88.50 315 GLY A N 1
ATOM 2400 C CA . GLY A 1 315 ? -14.608 12.645 -13.570 1.00 88.50 315 GLY A CA 1
ATOM 2401 C C . GLY A 1 315 ? -15.336 11.859 -14.666 1.00 88.50 315 GLY A C 1
ATOM 2402 O O . GLY A 1 315 ? -15.078 10.676 -14.856 1.00 88.50 315 GLY A O 1
ATOM 2403 N N . MET A 1 316 ? -16.214 12.511 -15.432 1.00 86.38 316 MET A N 1
ATOM 2404 C CA . MET A 1 316 ? -17.035 11.853 -16.470 1.00 86.38 316 MET A CA 1
ATOM 2405 C C . MET A 1 316 ? -16.242 11.100 -17.550 1.00 86.38 316 MET A C 1
ATOM 2407 O O . MET A 1 316 ? -16.763 10.163 -18.142 1.00 86.38 316 MET A O 1
ATOM 2411 N N . LYS A 1 317 ? -15.006 11.519 -17.846 1.00 84.81 317 LYS A N 1
ATOM 2412 C CA . LYS A 1 317 ? -14.167 10.867 -18.867 1.00 84.81 317 LYS A CA 1
ATOM 2413 C C . LYS A 1 317 ? -13.542 9.562 -18.380 1.00 84.81 317 LYS A C 1
ATOM 2415 O O . LYS A 1 317 ? -13.263 8.695 -19.198 1.00 84.81 317 LYS A O 1
ATOM 2420 N N . ASP A 1 318 ? -13.346 9.451 -17.072 1.00 83.50 318 ASP A N 1
ATOM 2421 C CA . ASP A 1 318 ? -12.555 8.389 -16.455 1.00 83.50 318 ASP A CA 1
ATOM 2422 C C . ASP A 1 318 ? -13.466 7.272 -15.909 1.00 83.50 318 ASP A C 1
ATOM 2424 O O . ASP A 1 318 ? -13.049 6.125 -15.782 1.00 83.50 318 ASP A O 1
ATOM 2428 N N . ILE A 1 319 ? -14.741 7.584 -15.633 1.00 93.69 319 ILE A N 1
ATOM 2429 C CA . ILE A 1 319 ? -15.658 6.670 -14.941 1.00 93.69 319 ILE A CA 1
ATOM 2430 C C . ILE A 1 319 ? -16.086 5.452 -15.775 1.00 93.69 319 ILE A C 1
ATOM 2432 O O . ILE A 1 319 ? -16.198 4.365 -15.220 1.00 93.69 319 ILE A O 1
ATOM 2436 N N . ILE A 1 320 ? -16.306 5.597 -17.090 1.00 92.12 320 ILE A N 1
ATOM 2437 C CA . ILE A 1 320 ? -16.695 4.458 -17.945 1.00 92.12 320 ILE A CA 1
ATOM 2438 C C . ILE A 1 320 ? -15.555 3.431 -18.039 1.00 92.12 320 ILE A C 1
ATOM 2440 O O . ILE A 1 320 ? -15.825 2.272 -17.727 1.00 92.12 320 ILE A O 1
ATOM 2444 N N . PRO A 1 321 ? -14.305 3.818 -18.378 1.00 84.50 321 PRO A N 1
ATOM 2445 C CA . PRO A 1 321 ? -13.183 2.879 -18.391 1.00 84.50 321 PRO A CA 1
ATOM 2446 C C . PRO A 1 321 ? -12.987 2.147 -17.059 1.00 84.50 321 PRO A C 1
ATOM 2448 O O . PRO A 1 321 ? -12.727 0.951 -17.053 1.00 84.50 321 PRO A O 1
ATOM 2451 N N . LEU A 1 322 ? -13.161 2.838 -15.926 1.00 81.06 322 LEU A N 1
ATOM 2452 C CA . LEU A 1 322 ? -13.038 2.229 -14.597 1.00 81.06 322 LEU A CA 1
ATOM 2453 C C . LEU A 1 322 ? -14.143 1.205 -14.306 1.00 81.06 322 LEU A C 1
ATOM 2455 O O . LEU A 1 322 ? -13.875 0.155 -13.728 1.00 81.06 322 LEU A O 1
ATOM 2459 N N . VAL A 1 323 ? -15.383 1.497 -14.705 1.00 88.25 323 VAL A N 1
ATOM 2460 C CA . VAL A 1 323 ? -16.514 0.570 -14.555 1.00 88.25 323 VAL A CA 1
ATOM 2461 C C . VAL A 1 323 ? -16.349 -0.648 -15.462 1.00 88.25 323 VAL A C 1
ATOM 2463 O O . VAL A 1 323 ? -16.570 -1.767 -15.012 1.00 88.25 323 VAL A O 1
ATOM 2466 N N . GLU A 1 324 ? -15.935 -0.448 -16.715 1.00 87.44 324 GLU A N 1
ATOM 2467 C CA . GLU A 1 324 ? -15.641 -1.536 -17.657 1.00 87.44 324 GLU A CA 1
ATOM 2468 C C . GLU A 1 324 ? -14.525 -2.435 -17.126 1.00 87.44 324 GLU A C 1
ATOM 2470 O O . GLU A 1 324 ? -14.696 -3.650 -17.071 1.00 87.44 324 GLU A O 1
ATOM 2475 N N . TYR A 1 325 ? -13.447 -1.836 -16.623 1.00 73.44 325 TYR A N 1
ATOM 2476 C CA . TYR A 1 325 ? -12.354 -2.568 -15.997 1.00 73.44 325 TYR A CA 1
ATOM 2477 C C . TYR A 1 325 ? -12.809 -3.352 -14.756 1.00 73.44 325 TYR A C 1
ATOM 2479 O O . TYR A 1 325 ? -12.432 -4.507 -14.574 1.00 73.44 325 TYR A O 1
ATOM 2487 N N . GLY A 1 326 ? -13.678 -2.776 -13.919 1.00 71.94 326 GLY A N 1
ATOM 2488 C CA . GLY A 1 326 ? -14.263 -3.483 -12.778 1.00 71.94 326 GLY A CA 1
ATOM 2489 C C . GLY A 1 326 ? -15.074 -4.721 -13.180 1.00 71.94 326 GLY A C 1
ATOM 2490 O O . GLY A 1 326 ? -14.963 -5.763 -12.537 1.00 71.94 326 GLY A O 1
ATOM 2491 N N . ILE A 1 327 ? -15.839 -4.634 -14.271 1.00 79.94 327 ILE A N 1
ATOM 2492 C CA . ILE A 1 327 ? -16.593 -5.767 -14.828 1.00 79.94 327 ILE A CA 1
ATOM 2493 C C . ILE A 1 327 ? -15.641 -6.827 -15.397 1.00 79.94 327 ILE A C 1
ATOM 2495 O O . ILE A 1 327 ? -15.841 -8.017 -15.162 1.00 79.94 327 ILE A O 1
ATOM 2499 N N . GLU A 1 328 ? -14.588 -6.418 -16.111 1.00 75.94 328 GLU A N 1
ATOM 2500 C CA . GLU A 1 328 ? -13.559 -7.326 -16.646 1.00 75.94 328 GLU A CA 1
ATOM 2501 C C . GLU A 1 328 ? -12.817 -8.089 -15.539 1.00 75.94 328 GLU A C 1
ATOM 2503 O O . GLU A 1 328 ? -12.454 -9.251 -15.723 1.00 75.94 328 GLU A O 1
ATOM 2508 N N . LEU A 1 329 ? -12.650 -7.470 -14.366 1.00 57.22 329 LEU A N 1
ATOM 2509 C CA . LEU A 1 329 ? -12.112 -8.107 -13.161 1.00 57.22 329 LEU A CA 1
ATOM 2510 C C . LEU A 1 329 ? -13.105 -9.052 -12.459 1.00 57.22 329 LEU A C 1
ATOM 2512 O O . LEU A 1 329 ? -12.752 -9.661 -11.450 1.00 57.22 329 LEU A O 1
ATOM 2516 N N . GLY A 1 330 ? -14.333 -9.182 -12.965 1.00 59.91 330 GLY A N 1
ATOM 2517 C CA . GLY A 1 330 ? -15.368 -10.045 -12.398 1.00 59.91 330 GLY A CA 1
ATOM 2518 C C . GLY A 1 330 ? -16.083 -9.459 -11.178 1.00 59.91 330 GLY A C 1
ATOM 2519 O O . GLY A 1 330 ? -16.728 -10.203 -10.442 1.00 59.91 330 GLY A O 1
ATOM 2520 N N . ILE A 1 331 ? -15.984 -8.147 -10.938 1.00 67.06 331 ILE A N 1
ATOM 2521 C CA . ILE A 1 331 ? -16.725 -7.475 -9.864 1.00 67.06 331 ILE A CA 1
ATOM 2522 C C . ILE A 1 331 ? -18.193 -7.360 -10.285 1.00 67.06 331 ILE A C 1
ATOM 2524 O O . ILE A 1 331 ? -18.489 -6.835 -11.360 1.00 67.06 331 ILE A O 1
ATOM 2528 N N . SER A 1 332 ? -19.117 -7.808 -9.430 1.00 70.38 332 SER A N 1
ATOM 2529 C CA . SER A 1 332 ? -20.551 -7.726 -9.725 1.00 70.38 332 SER A CA 1
ATOM 2530 C C . SER A 1 332 ? -21.028 -6.280 -9.878 1.00 70.38 332 SER A C 1
ATOM 2532 O O . SER A 1 332 ? -20.525 -5.352 -9.228 1.00 70.38 332 SER A O 1
ATOM 2534 N N . ALA A 1 333 ? -22.046 -6.081 -10.715 1.00 78.75 333 ALA A N 1
ATOM 2535 C CA . ALA A 1 333 ? -22.646 -4.771 -10.951 1.00 78.75 333 ALA A CA 1
ATOM 2536 C C . ALA A 1 333 ? -23.180 -4.163 -9.645 1.00 78.75 333 ALA A C 1
ATOM 2538 O O . ALA A 1 333 ? -23.018 -2.965 -9.391 1.00 78.75 333 ALA A O 1
ATOM 2539 N N . HIS A 1 334 ? -23.732 -5.004 -8.765 1.00 71.44 334 HIS A N 1
ATOM 2540 C CA . HIS A 1 334 ? -24.142 -4.620 -7.415 1.00 71.44 334 HIS A CA 1
ATOM 2541 C C . HIS A 1 334 ? -22.977 -4.126 -6.549 1.00 71.44 334 HIS A C 1
ATOM 2543 O O . HIS A 1 334 ? -23.134 -3.159 -5.799 1.00 71.44 334 HIS A O 1
ATOM 2549 N N . HIS A 1 335 ? -21.803 -4.749 -6.641 1.00 70.81 335 HIS A N 1
ATOM 2550 C CA . HIS A 1 335 ? -20.644 -4.357 -5.845 1.00 70.81 335 HIS A CA 1
ATOM 2551 C C . HIS A 1 335 ? -20.026 -3.043 -6.363 1.00 70.81 335 HIS A C 1
ATOM 2553 O O . HIS A 1 335 ? -19.758 -2.138 -5.564 1.00 70.81 335 HIS A O 1
ATOM 2559 N N . LEU A 1 336 ? -19.922 -2.868 -7.686 1.00 78.75 336 LEU A N 1
ATOM 2560 C CA . LEU A 1 336 ? -19.513 -1.603 -8.321 1.00 78.75 336 LEU A CA 1
ATOM 2561 C C . LEU A 1 336 ? -20.459 -0.446 -7.962 1.00 78.75 336 LEU A C 1
ATOM 2563 O O . LEU A 1 336 ? -20.009 0.662 -7.652 1.00 78.75 336 LEU A O 1
ATOM 2567 N N . LEU A 1 337 ? -21.768 -0.714 -7.924 1.00 81.31 337 LEU A N 1
ATOM 2568 C CA . LEU A 1 337 ? -22.775 0.245 -7.479 1.00 81.31 337 LEU A CA 1
ATOM 2569 C C . LEU A 1 337 ? -22.607 0.602 -5.998 1.00 81.31 337 LEU A C 1
ATOM 2571 O O . LEU A 1 337 ? -22.464 1.776 -5.662 1.00 81.31 337 LEU A O 1
ATOM 2575 N N . ASN A 1 338 ? -22.622 -0.389 -5.106 1.00 65.38 338 ASN A N 1
ATOM 2576 C CA . ASN A 1 338 ? -22.694 -0.151 -3.664 1.00 65.38 338 ASN A CA 1
ATOM 2577 C C . ASN A 1 338 ? -21.392 0.410 -3.081 1.00 65.38 338 ASN A C 1
ATOM 2579 O O . ASN A 1 338 ? -21.430 1.306 -2.236 1.00 65.38 338 ASN A O 1
ATOM 2583 N N . ARG A 1 339 ? -20.239 -0.112 -3.513 1.00 74.88 339 ARG A N 1
ATOM 2584 C CA . ARG A 1 339 ? -18.931 0.221 -2.924 1.00 74.88 339 ARG A CA 1
ATOM 2585 C C . ARG A 1 339 ? -18.124 1.220 -3.745 1.00 74.88 339 ARG A C 1
ATOM 2587 O O . ARG A 1 339 ? -17.258 1.870 -3.175 1.00 74.88 339 ARG A O 1
ATOM 2594 N N . GLY A 1 340 ? -18.449 1.400 -5.025 1.00 82.75 340 GLY A N 1
ATOM 2595 C CA . GLY A 1 340 ? -17.902 2.468 -5.860 1.00 82.75 340 GLY A CA 1
ATOM 2596 C C . GLY A 1 340 ? -18.833 3.679 -5.916 1.00 82.75 340 GLY A C 1
ATOM 2597 O O . GLY A 1 340 ? -18.593 4.702 -5.272 1.00 82.75 340 GLY A O 1
ATOM 2598 N N . LEU A 1 341 ? -19.919 3.567 -6.685 1.00 86.25 341 LEU A N 1
ATOM 2599 C C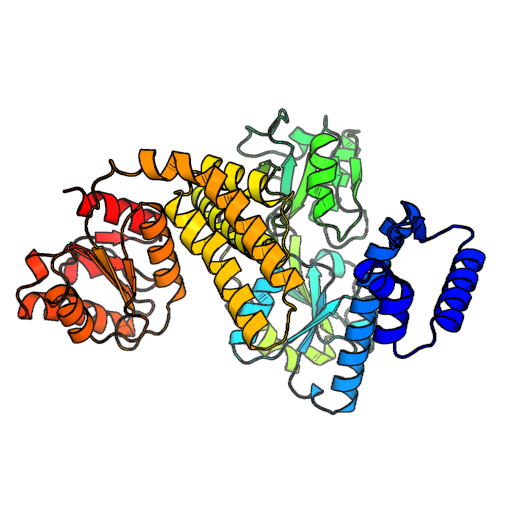A . LEU A 1 341 ? -20.767 4.711 -7.048 1.00 86.25 341 LEU A CA 1
ATOM 2600 C C . LEU A 1 341 ? -21.502 5.332 -5.853 1.00 86.25 341 LEU A C 1
ATOM 2602 O O . LEU A 1 341 ? -21.415 6.542 -5.633 1.00 86.25 341 LEU A O 1
ATOM 2606 N N . LEU A 1 342 ? -22.202 4.520 -5.055 1.00 76.44 342 LEU A N 1
ATOM 2607 C CA . LEU A 1 342 ? -22.944 5.000 -3.887 1.00 76.44 342 LEU A CA 1
ATOM 2608 C C . LEU A 1 342 ? -22.008 5.514 -2.792 1.00 76.44 342 LEU A C 1
ATOM 2610 O O . LEU A 1 342 ? -22.321 6.518 -2.155 1.00 76.44 342 LEU A O 1
ATOM 2614 N N . ALA A 1 343 ? -20.840 4.893 -2.608 1.00 78.44 343 ALA A N 1
ATOM 2615 C CA . ALA A 1 343 ? -19.824 5.383 -1.678 1.00 78.44 343 ALA A CA 1
ATOM 2616 C C . ALA A 1 343 ? -19.345 6.796 -2.058 1.00 78.44 343 ALA A C 1
ATOM 2618 O O . ALA A 1 343 ? -19.315 7.690 -1.206 1.00 78.44 343 ALA A O 1
ATOM 2619 N N . GLY A 1 344 ? -19.052 7.022 -3.343 1.00 84.00 344 GLY A N 1
ATOM 2620 C CA . GLY A 1 344 ? -18.692 8.341 -3.862 1.00 84.00 344 GLY A CA 1
ATOM 2621 C C . GLY A 1 344 ? -19.816 9.363 -3.677 1.00 84.00 344 GLY A C 1
ATOM 2622 O O . GLY A 1 344 ? -19.580 10.458 -3.168 1.00 84.00 344 GLY A O 1
ATOM 2623 N N . MET A 1 345 ? -21.055 8.985 -4.009 1.00 89.31 345 MET A N 1
ATOM 2624 C CA . MET A 1 345 ? -22.239 9.840 -3.860 1.00 89.31 345 MET A CA 1
ATOM 2625 C C . MET A 1 345 ? -22.535 10.220 -2.406 1.00 89.31 345 MET A C 1
ATOM 2627 O O . MET A 1 345 ? -22.845 11.381 -2.133 1.00 89.31 345 MET A O 1
ATOM 2631 N N . ASN A 1 346 ? -22.413 9.277 -1.471 1.00 80.31 346 ASN A N 1
ATOM 2632 C CA . ASN A 1 346 ? -22.618 9.528 -0.045 1.00 80.31 346 ASN A CA 1
ATOM 2633 C C . ASN A 1 346 ? -21.580 10.520 0.487 1.00 80.31 346 ASN A C 1
ATOM 2635 O O . ASN A 1 346 ? -21.947 11.512 1.116 1.00 80.31 346 ASN A O 1
ATOM 2639 N N . ALA A 1 347 ? -20.302 10.317 0.151 1.00 80.56 347 ALA A N 1
ATOM 2640 C CA . ALA A 1 347 ? -19.230 11.231 0.536 1.00 80.56 347 ALA A CA 1
ATOM 2641 C C . ALA A 1 347 ? -19.434 12.642 -0.048 1.00 80.56 347 ALA A C 1
ATOM 2643 O O . ALA A 1 347 ? -19.266 13.638 0.657 1.00 80.56 347 ALA A O 1
ATOM 2644 N N . THR A 1 348 ? -19.846 12.747 -1.315 1.00 84.38 348 THR A N 1
ATOM 2645 C CA . THR A 1 348 ? -20.191 14.030 -1.945 1.00 84.38 348 THR A CA 1
ATOM 2646 C C . THR A 1 348 ? -21.386 14.696 -1.261 1.00 84.38 348 THR A C 1
ATOM 2648 O O . THR A 1 348 ? -21.355 15.899 -1.008 1.00 84.38 348 THR A O 1
ATOM 2651 N N . SER A 1 349 ? -22.434 13.937 -0.929 1.00 81.88 349 SER A N 1
ATOM 2652 C CA . SER A 1 349 ? -23.615 14.455 -0.230 1.00 81.88 349 SER A CA 1
ATOM 2653 C C . SER A 1 349 ? -23.257 14.998 1.156 1.00 81.88 349 SER A C 1
ATOM 2655 O O . SER A 1 349 ? -23.679 16.097 1.516 1.00 81.88 349 SER A O 1
ATOM 2657 N N . GLU A 1 350 ? -22.439 14.274 1.921 1.00 84.56 350 GLU A N 1
ATOM 2658 C CA . GLU A 1 350 ? -21.943 14.744 3.216 1.00 84.56 350 GLU A CA 1
ATOM 2659 C C . GLU A 1 350 ? -21.112 16.023 3.091 1.00 84.56 350 GLU A C 1
ATOM 2661 O O . GLU A 1 350 ? -21.332 16.973 3.844 1.00 84.56 350 GLU A O 1
ATOM 2666 N N . ALA A 1 351 ? -20.182 16.074 2.135 1.00 79.81 351 ALA A N 1
ATOM 2667 C CA . ALA A 1 351 ? -19.358 17.255 1.893 1.00 79.81 351 ALA A CA 1
ATOM 2668 C C . ALA A 1 351 ? -20.218 18.475 1.514 1.00 79.81 351 ALA A C 1
ATOM 2670 O O . ALA A 1 351 ? -19.950 19.595 1.953 1.00 79.81 351 ALA A O 1
ATOM 2671 N N . PHE A 1 352 ? -21.299 18.273 0.752 1.00 84.50 352 PHE A N 1
ATOM 2672 C CA . PHE A 1 352 ? -22.239 19.342 0.410 1.00 84.50 352 PHE A CA 1
ATOM 2673 C C . PHE A 1 352 ? -23.014 19.838 1.638 1.00 84.50 352 PHE A C 1
ATOM 2675 O O . PHE A 1 352 ? -23.118 21.045 1.851 1.00 84.50 352 PHE A O 1
ATOM 2682 N N . GLN A 1 353 ? -23.501 18.930 2.492 1.00 83.75 353 GLN A N 1
ATOM 2683 C CA . GLN A 1 353 ? -24.182 19.290 3.744 1.00 83.75 353 GLN A CA 1
ATOM 2684 C C . GLN A 1 353 ? -23.271 20.063 4.708 1.00 83.75 353 GLN A C 1
ATOM 2686 O O . GLN A 1 353 ? -23.735 20.966 5.403 1.00 83.75 353 GLN A O 1
ATOM 2691 N N . LYS A 1 354 ? -21.973 19.738 4.722 1.00 87.06 354 LYS A N 1
ATOM 2692 C CA . LYS A 1 354 ? -20.941 20.442 5.501 1.00 87.06 354 LYS A CA 1
ATOM 2693 C C . LYS A 1 354 ? -20.518 21.781 4.878 1.00 87.06 354 LYS A C 1
ATOM 2695 O O . LYS A 1 354 ? -19.776 22.531 5.507 1.00 87.06 354 LYS A O 1
ATOM 2700 N N . GLY A 1 355 ? -20.989 22.106 3.670 1.00 81.38 355 GLY A N 1
ATOM 2701 C CA . GLY A 1 355 ? -20.606 23.314 2.935 1.00 81.38 355 GLY A CA 1
ATOM 2702 C C . GLY A 1 355 ? -19.179 23.281 2.375 1.00 81.38 355 GLY A C 1
ATOM 2703 O O . GLY A 1 355 ? -18.623 24.332 2.067 1.00 81.38 355 GLY A O 1
ATOM 2704 N N . GLU A 1 356 ? -18.577 22.093 2.260 1.00 77.12 356 GLU A N 1
ATOM 2705 C CA . GLU A 1 356 ? -17.208 21.878 1.768 1.00 77.12 356 GLU A CA 1
ATOM 2706 C C . GLU A 1 356 ? -17.129 21.889 0.232 1.00 77.12 356 GLU A C 1
ATOM 2708 O O . GLU A 1 356 ? -16.078 22.193 -0.332 1.00 77.12 356 GLU A O 1
ATOM 2713 N N . ILE A 1 357 ? -18.243 21.593 -0.447 1.00 79.25 357 ILE A N 1
ATOM 2714 C CA . ILE A 1 357 ? -18.378 21.636 -1.910 1.00 79.25 357 ILE A CA 1
ATOM 2715 C C . ILE A 1 357 ? -19.625 22.429 -2.322 1.00 79.25 357 ILE A C 1
ATOM 2717 O O . ILE A 1 357 ? -20.585 22.533 -1.556 1.00 79.25 357 ILE A O 1
ATOM 2721 N N . PHE A 1 358 ? -19.636 22.972 -3.543 1.00 85.50 358 PHE A N 1
ATOM 2722 C CA . PHE A 1 358 ? -20.769 23.742 -4.064 1.00 85.50 358 PHE A CA 1
ATOM 2723 C C . PHE A 1 358 ? -21.691 22.898 -4.957 1.00 85.50 358 PHE A C 1
ATOM 2725 O O . PHE A 1 358 ? -21.397 21.763 -5.337 1.00 85.50 358 PHE A O 1
ATOM 2732 N N . THR A 1 359 ? -22.852 23.464 -5.301 1.00 85.62 359 THR A N 1
ATOM 2733 C CA . THR A 1 359 ? -23.891 22.788 -6.096 1.00 85.62 359 THR A CA 1
ATOM 2734 C C . THR A 1 359 ? -23.374 22.314 -7.459 1.00 85.62 359 THR A C 1
ATOM 2736 O O . THR A 1 359 ? -23.836 21.302 -7.971 1.00 85.62 359 THR A O 1
ATOM 2739 N N . THR A 1 360 ? -22.399 23.006 -8.051 1.00 85.75 360 THR A N 1
ATOM 2740 C CA . THR A 1 360 ? -21.789 22.625 -9.333 1.00 85.75 360 THR A CA 1
ATOM 2741 C C . THR A 1 360 ? -21.022 21.306 -9.262 1.00 85.75 360 THR A C 1
ATOM 2743 O O . THR A 1 360 ? -21.151 20.472 -10.154 1.00 85.75 360 THR A O 1
ATOM 2746 N N . GLU A 1 361 ? -20.271 21.089 -8.188 1.00 77.44 361 GLU A N 1
ATOM 2747 C CA . GLU A 1 361 ? -19.497 19.882 -7.915 1.00 77.44 361 GLU A CA 1
ATOM 2748 C C . GLU A 1 361 ? -20.429 18.715 -7.584 1.00 77.44 361 GLU A C 1
ATOM 2750 O O . GLU A 1 361 ? -20.246 17.613 -8.097 1.00 77.44 361 GLU A O 1
ATOM 2755 N N . MET A 1 362 ? -21.492 18.980 -6.818 1.00 89.38 362 MET A N 1
ATOM 2756 C CA . MET A 1 362 ? -22.547 17.999 -6.559 1.00 89.38 362 MET A CA 1
ATOM 2757 C C . MET A 1 362 ? -23.218 17.535 -7.862 1.00 89.38 362 MET A C 1
ATOM 2759 O O . MET A 1 362 ? -23.369 16.336 -8.087 1.00 89.38 362 MET A O 1
ATOM 2763 N N . MET A 1 363 ? -23.578 18.463 -8.753 1.00 88.50 363 MET A N 1
ATOM 2764 C CA . MET A 1 363 ? -24.196 18.132 -10.045 1.00 88.50 363 MET A CA 1
ATOM 2765 C C . MET A 1 363 ? -23.237 17.372 -10.971 1.00 88.50 363 MET A C 1
ATOM 2767 O O . MET A 1 363 ? -23.672 16.488 -11.709 1.00 88.50 363 MET A O 1
ATOM 2771 N N . ALA A 1 364 ? -21.937 17.675 -10.920 1.00 85.69 364 ALA A N 1
ATOM 2772 C CA . ALA A 1 364 ? -20.924 16.943 -11.675 1.00 85.69 364 ALA A CA 1
ATOM 2773 C C . ALA A 1 364 ? -20.765 15.495 -11.180 1.00 85.69 364 ALA A C 1
ATOM 2775 O O . ALA A 1 364 ? -20.669 14.579 -11.999 1.00 85.69 364 ALA A O 1
ATOM 2776 N N . ALA A 1 365 ? -20.788 15.274 -9.864 1.00 87.25 365 ALA A N 1
ATOM 2777 C CA . ALA A 1 365 ? -20.772 13.937 -9.274 1.00 87.25 365 ALA A CA 1
ATOM 2778 C C . ALA A 1 365 ? -22.023 13.125 -9.645 1.00 87.25 365 ALA A C 1
ATOM 2780 O O . ALA A 1 365 ? -21.895 11.991 -10.096 1.00 87.25 365 ALA A O 1
ATOM 2781 N N . VAL A 1 366 ? -23.218 13.728 -9.561 1.00 89.25 366 VAL A N 1
ATOM 2782 C CA . VAL A 1 366 ? -24.484 13.095 -9.984 1.00 89.25 366 VAL A CA 1
ATOM 2783 C C . VAL A 1 366 ? -24.423 12.674 -11.449 1.00 89.25 366 VAL A C 1
ATOM 2785 O O . VAL A 1 366 ? -24.737 11.536 -11.784 1.00 89.25 366 VAL A O 1
ATOM 2788 N N . ALA A 1 367 ? -23.992 13.572 -12.334 1.00 89.06 367 ALA A N 1
ATOM 2789 C CA . ALA A 1 367 ? -23.921 13.266 -13.756 1.00 89.06 367 ALA A CA 1
ATOM 2790 C C . ALA A 1 367 ? -22.839 12.213 -14.080 1.00 89.06 367 ALA A C 1
ATOM 2792 O O . ALA A 1 367 ? -23.037 11.407 -14.984 1.00 89.06 367 ALA A O 1
ATOM 2793 N N . THR A 1 368 ? -21.743 12.161 -13.314 1.00 91.75 368 THR A N 1
ATOM 2794 C CA . THR A 1 368 ? -20.715 11.107 -13.425 1.00 91.75 368 THR A CA 1
ATOM 2795 C C . THR A 1 368 ? -21.254 9.748 -12.968 1.00 91.75 368 THR A C 1
ATOM 2797 O O . THR A 1 368 ? -21.048 8.748 -13.651 1.00 91.75 368 THR A O 1
ATOM 2800 N N . SER A 1 369 ? -22.002 9.710 -11.862 1.00 91.88 369 SER A N 1
ATOM 2801 C CA . SER A 1 369 ? -22.658 8.491 -11.373 1.00 91.88 369 SER A CA 1
ATOM 2802 C C . SER A 1 369 ? -23.738 7.978 -12.320 1.00 91.88 369 SER A C 1
ATOM 2804 O O . SER A 1 369 ? -23.818 6.776 -12.539 1.00 91.88 369 SER A O 1
ATOM 2806 N N . ASN A 1 370 ? -24.541 8.863 -12.920 1.00 91.12 370 ASN A N 1
ATOM 2807 C CA . ASN A 1 370 ? -25.552 8.460 -13.902 1.00 91.12 370 ASN A CA 1
ATOM 2808 C C . ASN A 1 370 ? -24.908 7.822 -15.138 1.00 91.12 370 ASN A C 1
ATOM 2810 O O . ASN A 1 370 ? -25.362 6.779 -15.589 1.00 91.12 370 ASN A O 1
ATOM 2814 N N . LEU A 1 371 ? -23.802 8.395 -15.626 1.00 92.31 371 LEU A N 1
ATOM 2815 C CA . LEU A 1 371 ? -23.049 7.844 -16.753 1.00 92.31 371 LEU A CA 1
ATOM 2816 C C . LEU A 1 371 ? -22.544 6.416 -16.465 1.00 92.31 371 LEU A C 1
ATOM 2818 O O . LEU A 1 371 ? -22.597 5.540 -17.325 1.00 92.31 371 LEU A O 1
ATOM 2822 N N . ALA A 1 372 ? -22.068 6.178 -15.241 1.00 92.19 372 ALA A N 1
ATOM 2823 C CA . ALA A 1 372 ? -21.657 4.855 -14.784 1.00 92.19 372 ALA A CA 1
ATOM 2824 C C . ALA A 1 372 ? -22.842 3.890 -14.633 1.00 92.19 372 ALA A C 1
ATOM 2826 O O . ALA A 1 372 ? -22.745 2.724 -15.006 1.00 92.19 372 ALA A O 1
ATOM 2827 N N . MET A 1 373 ? -23.970 4.379 -14.113 1.00 89.56 373 MET A N 1
ATOM 2828 C CA . MET A 1 373 ? -25.181 3.586 -13.916 1.00 89.56 373 MET A CA 1
ATOM 2829 C C . MET A 1 373 ? -25.784 3.127 -15.247 1.00 89.56 373 MET A C 1
ATOM 2831 O O . MET A 1 373 ? -26.160 1.963 -15.369 1.00 89.56 373 MET A O 1
ATOM 2835 N N . ASP A 1 374 ? -25.802 3.993 -16.263 1.00 90.94 374 ASP A N 1
ATOM 2836 C CA . ASP A 1 374 ? -26.239 3.643 -17.620 1.00 90.94 374 ASP A CA 1
ATOM 2837 C C . ASP A 1 374 ? -25.396 2.493 -18.195 1.00 90.94 374 ASP A C 1
ATOM 2839 O O . ASP A 1 374 ? -25.911 1.612 -18.886 1.00 90.94 374 ASP A O 1
ATOM 2843 N N . LYS A 1 375 ? -24.095 2.462 -17.868 1.00 89.19 375 LYS A N 1
ATOM 2844 C CA . LYS A 1 375 ? -23.188 1.384 -18.275 1.00 89.19 375 LYS A CA 1
ATOM 2845 C C . LYS A 1 375 ? -23.417 0.087 -17.495 1.00 89.19 375 LYS A C 1
ATOM 2847 O O . LYS A 1 375 ? -23.292 -0.984 -18.084 1.00 89.19 375 LYS A O 1
ATOM 2852 N N . LEU A 1 376 ? -23.751 0.173 -16.207 1.00 86.38 376 LEU A N 1
ATOM 2853 C CA . LEU A 1 376 ? -24.047 -0.984 -15.354 1.00 86.38 376 LEU A CA 1
ATOM 2854 C C . LEU A 1 376 ? -25.442 -1.577 -15.607 1.00 86.38 376 LEU A C 1
ATOM 2856 O O . LEU A 1 376 ? -25.651 -2.757 -15.338 1.00 86.38 376 LEU A O 1
ATOM 2860 N N . GLN A 1 377 ? -26.384 -0.800 -16.158 1.00 82.19 377 GLN A N 1
ATOM 2861 C CA . GLN A 1 377 ? -27.779 -1.212 -16.356 1.00 82.19 377 GLN A CA 1
ATOM 2862 C C . GLN A 1 377 ? -27.957 -2.598 -17.021 1.00 82.19 377 GLN A C 1
ATOM 2864 O O . GLN A 1 377 ? -28.760 -3.387 -16.519 1.00 82.19 377 GLN A O 1
ATOM 2869 N N . PRO A 1 378 ? -27.222 -2.946 -18.100 1.00 83.69 378 PRO A N 1
ATOM 2870 C CA . PRO A 1 378 ? -27.342 -4.252 -18.755 1.00 83.69 378 PRO A CA 1
ATOM 2871 C C . PRO A 1 378 ? -26.859 -5.430 -17.898 1.00 83.69 378 PRO A C 1
ATOM 2873 O O . PRO A 1 378 ? -27.265 -6.562 -18.144 1.00 83.69 378 PRO A O 1
ATOM 2876 N N . TYR A 1 379 ? -26.001 -5.174 -16.909 1.00 77.31 379 TYR A N 1
ATOM 2877 C CA . TYR A 1 379 ? -25.371 -6.205 -16.085 1.00 77.31 379 TYR A CA 1
ATOM 2878 C C . TYR A 1 379 ? -26.224 -6.591 -14.873 1.00 77.31 379 TYR A C 1
ATOM 2880 O O . TYR A 1 379 ? -26.151 -7.731 -14.434 1.00 77.31 379 TYR A O 1
ATOM 2888 N N . PHE A 1 380 ? -27.114 -5.710 -14.399 1.00 69.06 380 PHE A N 1
ATOM 2889 C CA . PHE A 1 380 ? -28.073 -6.069 -13.345 1.00 69.06 380 PHE A CA 1
ATOM 2890 C C . PHE A 1 380 ? -29.071 -7.142 -13.805 1.00 69.06 380 PHE A C 1
ATOM 2892 O O . PHE A 1 380 ? -29.365 -8.064 -13.058 1.00 69.06 380 PHE A O 1
ATOM 2899 N N . ALA A 1 381 ? -29.537 -7.073 -15.057 1.00 55.31 381 ALA A N 1
ATOM 2900 C CA . ALA A 1 381 ? -30.485 -8.048 -15.611 1.00 55.31 381 ALA A CA 1
ATOM 2901 C C . ALA A 1 381 ? -29.851 -9.422 -15.915 1.00 55.31 381 ALA A C 1
ATOM 2903 O O . ALA A 1 381 ? -30.569 -10.405 -16.072 1.00 55.31 381 ALA A O 1
ATOM 2904 N N . ALA A 1 382 ? -28.519 -9.489 -16.019 1.00 51.44 382 ALA A N 1
ATOM 2905 C CA . ALA A 1 382 ? -27.770 -10.735 -16.189 1.00 51.44 382 ALA A CA 1
ATOM 2906 C C . ALA A 1 382 ? -27.433 -11.420 -14.847 1.00 51.44 382 ALA A C 1
ATOM 2908 O O . ALA A 1 382 ? -27.033 -12.582 -14.843 1.00 51.44 382 ALA A O 1
ATOM 2909 N N . GLU A 1 383 ? -27.592 -10.718 -13.718 1.00 50.47 383 GLU A N 1
ATOM 2910 C CA . GLU A 1 383 ? -27.286 -11.209 -12.365 1.00 50.47 383 GLU A CA 1
ATOM 2911 C C . GLU A 1 383 ? -28.503 -11.809 -11.631 1.00 50.47 383 GLU A C 1
ATOM 2913 O O . GLU A 1 383 ? -28.317 -12.519 -10.644 1.00 50.47 383 GLU A O 1
ATOM 2918 N N . ASP A 1 384 ? -29.729 -11.619 -12.134 1.00 42.12 384 ASP A N 1
ATOM 2919 C CA . ASP A 1 384 ? -30.985 -12.104 -11.522 1.00 42.12 384 ASP A CA 1
ATOM 2920 C C . ASP A 1 384 ? -31.172 -13.649 -11.537 1.00 42.12 384 ASP A C 1
ATOM 2922 O O . ASP A 1 384 ? -32.233 -14.152 -11.164 1.00 42.12 384 ASP A O 1
ATOM 2926 N N . GLU A 1 385 ? -30.154 -14.434 -11.920 1.00 41.44 385 GLU A N 1
ATOM 2927 C CA . GLU A 1 385 ? -30.215 -15.908 -12.007 1.00 41.44 385 GLU A CA 1
ATOM 2928 C C . GLU A 1 385 ? -29.199 -16.679 -11.132 1.00 41.44 385 GLU A C 1
ATOM 2930 O O . GLU A 1 385 ? -29.087 -17.900 -11.266 1.00 41.44 385 GLU A O 1
ATOM 2935 N N . LYS A 1 386 ? -28.488 -16.039 -10.189 1.00 46.56 386 LYS A N 1
ATOM 2936 C CA . LYS A 1 386 ? -27.690 -16.788 -9.193 1.00 46.56 386 LYS A CA 1
ATOM 2937 C C . LYS A 1 386 ? -28.455 -16.974 -7.871 1.00 46.56 386 LYS A C 1
ATOM 2939 O O . LYS A 1 386 ? -28.855 -15.984 -7.259 1.00 46.56 386 LYS A O 1
ATOM 2944 N N . PRO A 1 387 ? -28.653 -18.216 -7.387 1.00 42.53 387 PRO A N 1
ATOM 2945 C CA . PRO A 1 387 ? -29.297 -18.449 -6.101 1.00 42.53 387 PRO A CA 1
ATOM 2946 C C . PRO A 1 387 ? -28.443 -17.885 -4.959 1.00 42.53 387 PRO A C 1
ATOM 2948 O O . PRO A 1 387 ? -27.253 -18.173 -4.857 1.00 42.53 387 PRO A O 1
ATOM 2951 N N . ILE A 1 388 ? -29.072 -17.094 -4.088 1.00 56.25 388 ILE A N 1
ATOM 2952 C CA . ILE A 1 388 ? -28.477 -16.609 -2.839 1.00 56.25 388 ILE A CA 1
ATOM 2953 C C . ILE A 1 388 ? -28.249 -17.828 -1.934 1.00 56.25 388 ILE A C 1
ATOM 2955 O O . ILE A 1 388 ? -29.212 -18.456 -1.499 1.00 56.25 388 ILE A O 1
ATOM 2959 N N . LEU A 1 389 ? -26.987 -18.146 -1.633 1.00 67.25 389 LEU A N 1
ATOM 2960 C CA . LEU A 1 389 ? -26.556 -19.309 -0.834 1.00 67.25 389 LEU A CA 1
ATOM 2961 C C . LEU A 1 389 ? -26.897 -19.215 0.671 1.00 67.25 389 LEU A C 1
ATOM 2963 O O . LEU A 1 389 ? -26.446 -20.035 1.464 1.00 67.25 389 LEU A O 1
ATOM 2967 N N . GLY A 1 390 ? -27.689 -18.221 1.083 1.00 76.50 390 GLY A N 1
ATOM 2968 C CA . GLY A 1 390 ? -27.956 -17.869 2.481 1.00 76.50 390 GLY A CA 1
ATOM 2969 C C . GLY A 1 390 ? -27.093 -16.705 2.983 1.00 76.50 390 GLY A C 1
ATOM 2970 O O . GLY A 1 390 ? -26.444 -16.004 2.203 1.00 76.50 390 GLY A O 1
ATOM 2971 N N . THR A 1 391 ? -27.117 -16.481 4.298 1.00 90.00 391 THR A N 1
ATOM 2972 C CA . THR A 1 391 ? -26.373 -15.418 4.988 1.00 90.00 391 THR A CA 1
ATOM 2973 C C . THR A 1 391 ? -25.339 -16.019 5.946 1.00 90.00 391 THR A C 1
ATOM 2975 O O . THR A 1 391 ? -25.647 -16.861 6.789 1.00 90.00 391 THR A O 1
ATOM 2978 N N . ALA A 1 392 ? -24.103 -15.536 5.877 1.00 95.25 392 ALA A N 1
ATOM 2979 C CA . ALA A 1 392 ? -23.064 -15.837 6.851 1.00 95.25 392 ALA A CA 1
ATOM 2980 C C . ALA A 1 392 ? -23.040 -14.781 7.963 1.00 95.25 392 ALA A C 1
ATOM 2982 O O . ALA A 1 392 ? -23.238 -13.598 7.701 1.00 95.25 392 ALA A O 1
ATOM 2983 N N . VAL A 1 393 ? -22.742 -15.173 9.200 1.00 97.44 393 VAL A N 1
ATOM 2984 C CA . VAL A 1 393 ? -22.470 -14.253 10.311 1.00 97.44 393 VAL A CA 1
ATOM 2985 C C . VAL A 1 393 ? -21.038 -14.425 10.796 1.00 97.44 393 VAL A C 1
ATOM 2987 O O . VAL A 1 393 ? -20.561 -15.548 10.930 1.00 97.44 393 VAL A O 1
ATOM 2990 N N . ILE A 1 394 ? -20.338 -13.324 11.074 1.00 97.94 394 ILE A N 1
ATOM 2991 C CA . ILE A 1 394 ? -18.933 -13.351 11.487 1.00 97.94 394 ILE A CA 1
ATOM 2992 C C . ILE A 1 394 ? -18.659 -12.429 12.682 1.00 97.94 394 ILE A C 1
ATOM 2994 O O . ILE A 1 394 ? -19.177 -11.317 12.750 1.00 97.94 394 ILE A O 1
ATOM 2998 N N . GLY A 1 395 ? -17.821 -12.868 13.627 1.00 97.00 395 GLY A N 1
ATOM 2999 C CA . GLY A 1 395 ? -17.429 -12.068 14.794 1.00 97.00 395 GLY A CA 1
ATOM 3000 C C . GLY A 1 395 ? -16.143 -12.561 15.460 1.00 97.00 395 GLY A C 1
ATOM 3001 O O . GLY A 1 395 ? -15.788 -13.739 15.352 1.00 97.00 395 GLY A O 1
ATOM 3002 N N . THR A 1 396 ? -15.437 -11.672 16.167 1.00 96.44 396 THR A N 1
ATOM 3003 C CA . THR A 1 396 ? -14.378 -12.111 17.093 1.00 96.44 396 THR A CA 1
ATOM 3004 C C . THR A 1 396 ? -14.992 -12.488 18.430 1.00 96.44 396 THR A C 1
ATOM 3006 O O . THR A 1 396 ? -15.973 -11.891 18.871 1.00 96.44 396 THR A O 1
ATOM 3009 N N . VAL A 1 397 ? -14.414 -13.477 19.098 1.00 96.25 397 VAL A N 1
ATOM 3010 C CA . VAL A 1 397 ? -14.929 -13.940 20.390 1.00 96.25 397 VAL A CA 1
ATOM 3011 C C . VAL A 1 397 ? -14.747 -12.893 21.487 1.00 96.25 397 VAL A C 1
ATOM 3013 O O . VAL A 1 397 ? -13.855 -12.045 21.428 1.00 96.25 397 VAL A O 1
ATOM 3016 N N . LEU A 1 398 ? -15.571 -12.973 22.533 1.00 93.88 398 LEU A N 1
ATOM 3017 C CA . LEU A 1 398 ? -15.406 -12.176 23.747 1.00 93.88 398 LEU A CA 1
ATOM 3018 C C . LEU A 1 398 ? -13.953 -12.249 24.244 1.00 93.88 398 LEU A C 1
ATOM 3020 O O . LEU A 1 398 ? -13.340 -13.313 24.258 1.00 93.88 398 LEU A O 1
ATOM 3024 N N . GLY A 1 399 ? -13.386 -11.126 24.659 1.00 86.94 399 GLY A N 1
ATOM 3025 C CA . GLY A 1 399 ? -11.976 -11.008 25.034 1.00 86.94 399 GLY A CA 1
ATOM 3026 C C . GLY A 1 399 ? -11.046 -10.675 23.865 1.00 86.94 399 GLY A C 1
ATOM 3027 O O . GLY A 1 399 ? -10.048 -9.993 24.092 1.00 86.94 399 GLY A O 1
ATOM 3028 N N . ASP A 1 400 ? -11.405 -10.999 22.622 1.00 86.00 400 ASP A N 1
ATOM 3029 C CA . ASP A 1 400 ? -10.550 -10.811 21.450 1.00 86.00 400 ASP A CA 1
ATOM 3030 C C . ASP A 1 400 ? -10.930 -9.561 20.631 1.00 86.00 400 ASP A C 1
ATOM 3032 O O . ASP A 1 400 ? -12.085 -9.389 20.246 1.00 86.00 400 ASP A O 1
ATOM 3036 N N . ARG A 1 401 ? -9.975 -8.650 20.380 1.00 84.94 401 ARG A N 1
ATOM 3037 C CA . ARG A 1 401 ? -10.183 -7.411 19.589 1.00 84.94 401 ARG A CA 1
ATOM 3038 C C . ARG A 1 401 ? -9.648 -7.489 18.159 1.00 84.94 401 ARG A C 1
ATOM 3040 O O . ARG A 1 401 ? -9.828 -6.530 17.421 1.00 84.94 401 ARG A O 1
ATOM 3047 N N . HIS A 1 402 ? -8.965 -8.566 17.781 1.00 85.69 402 HIS A N 1
ATOM 3048 C CA . HIS A 1 402 ? -8.230 -8.613 16.517 1.00 85.69 402 HIS A CA 1
ATOM 3049 C C . HIS A 1 402 ? -9.180 -8.892 15.355 1.00 85.69 402 HIS A C 1
ATOM 3051 O O . HIS A 1 402 ? -9.655 -10.013 15.182 1.00 85.69 402 HIS A O 1
ATOM 3057 N N . ASP A 1 403 ? -9.453 -7.872 14.550 1.00 82.25 403 ASP A N 1
ATOM 3058 C CA . ASP A 1 403 ? -10.489 -7.895 13.519 1.00 82.25 403 ASP A CA 1
ATOM 3059 C C . ASP A 1 403 ? -9.959 -7.899 12.085 1.00 82.25 403 ASP A C 1
ATOM 3061 O O . ASP A 1 403 ? -10.747 -8.071 11.160 1.00 82.25 403 ASP A O 1
ATOM 3065 N N . ILE A 1 404 ? -8.646 -7.775 11.883 1.00 76.44 404 ILE A N 1
ATOM 3066 C CA . ILE A 1 404 ? -8.031 -7.750 10.546 1.00 76.44 404 ILE A CA 1
ATOM 3067 C C . ILE A 1 404 ? -8.394 -9.016 9.757 1.00 76.44 404 ILE A C 1
ATOM 3069 O O . ILE A 1 404 ? -8.958 -8.925 8.668 1.00 76.44 404 ILE A O 1
ATOM 3073 N N . GLY A 1 405 ? -8.140 -10.199 10.330 1.00 76.38 405 GLY A N 1
ATOM 3074 C CA . GLY A 1 405 ? -8.460 -11.475 9.679 1.00 76.38 405 GLY A CA 1
ATOM 3075 C C . GLY A 1 405 ? -9.960 -11.637 9.424 1.00 76.38 405 GLY A C 1
ATOM 3076 O O . GLY A 1 405 ? -10.368 -12.025 8.333 1.00 76.38 405 GLY A O 1
ATOM 3077 N N . LYS A 1 406 ? -10.790 -11.242 10.396 1.00 90.50 406 LYS A N 1
ATOM 3078 C CA . LYS A 1 406 ? -12.254 -11.244 10.288 1.00 90.50 406 LYS A CA 1
ATOM 3079 C C . LYS A 1 406 ? -12.747 -10.383 9.118 1.00 90.50 406 LYS A C 1
ATOM 3081 O O . LYS A 1 406 ? -13.597 -10.809 8.340 1.00 90.50 406 LYS A O 1
ATOM 3086 N N . ASN A 1 407 ? -12.228 -9.163 9.004 1.00 79.31 407 ASN A N 1
ATOM 3087 C CA . ASN A 1 407 ? -12.622 -8.210 7.970 1.00 79.31 407 ASN A CA 1
ATOM 3088 C C . ASN A 1 407 ? -12.186 -8.688 6.580 1.00 79.31 407 ASN A C 1
ATOM 3090 O O . ASN A 1 407 ? -12.939 -8.515 5.624 1.00 79.31 407 ASN A O 1
ATOM 3094 N N . LEU A 1 408 ? -11.021 -9.334 6.477 1.00 68.69 408 LEU A N 1
ATOM 3095 C CA . LEU A 1 408 ? -10.559 -9.939 5.231 1.00 68.69 408 LEU A CA 1
ATOM 3096 C C . LEU A 1 408 ? -11.458 -11.106 4.802 1.00 68.69 408 LEU A C 1
ATOM 3098 O O . LEU A 1 408 ? -11.898 -11.141 3.659 1.00 68.69 408 LEU A O 1
ATOM 3102 N N . VAL A 1 409 ? -11.796 -12.013 5.725 1.00 84.25 409 VAL A N 1
ATOM 3103 C CA . VAL A 1 409 ? -12.735 -13.120 5.467 1.00 84.25 409 VAL A CA 1
ATOM 3104 C C . VAL A 1 409 ? -14.081 -12.585 4.974 1.00 84.25 409 VAL A C 1
ATOM 3106 O O . VAL A 1 409 ? -14.574 -13.051 3.955 1.00 84.25 409 VAL A O 1
ATOM 3109 N N . ARG A 1 410 ? -14.642 -11.554 5.622 1.00 88.44 410 ARG A N 1
ATOM 3110 C CA . ARG A 1 410 ? -15.893 -10.917 5.173 1.00 88.44 410 ARG A CA 1
ATOM 3111 C C . ARG A 1 410 ? -15.823 -10.479 3.707 1.00 88.44 410 ARG A C 1
ATOM 3113 O O . ARG A 1 410 ? -16.718 -10.819 2.945 1.00 88.44 410 ARG A O 1
ATOM 3120 N N . ILE A 1 411 ? -14.765 -9.764 3.320 1.00 68.31 411 ILE A N 1
ATOM 3121 C CA . ILE A 1 411 ? -14.585 -9.276 1.942 1.00 68.31 411 ILE A CA 1
ATOM 3122 C C . ILE A 1 411 ? -14.523 -10.447 0.949 1.00 68.31 411 ILE A C 1
ATOM 3124 O O . ILE A 1 411 ? -15.122 -10.373 -0.121 1.00 68.31 411 ILE A O 1
ATOM 3128 N N . MET A 1 412 ? -13.831 -11.533 1.306 1.00 74.94 412 MET A N 1
ATOM 3129 C CA . MET A 1 412 ? -13.696 -12.717 0.448 1.00 74.94 412 MET A CA 1
ATOM 3130 C C . MET A 1 412 ? -15.004 -13.505 0.298 1.00 74.94 412 MET A C 1
ATOM 3132 O O . MET A 1 412 ? -15.242 -14.111 -0.742 1.00 74.94 412 MET A O 1
ATOM 3136 N N . LEU A 1 413 ? -15.865 -13.511 1.317 1.00 81.56 413 LEU A N 1
ATOM 3137 C CA . LEU A 1 413 ? -17.204 -14.088 1.192 1.00 81.56 413 LEU A CA 1
ATOM 3138 C C . LEU A 1 413 ? -18.110 -13.201 0.328 1.00 81.56 413 LEU A C 1
ATOM 3140 O O . LEU A 1 413 ? -18.804 -13.708 -0.551 1.00 81.56 413 LEU A O 1
ATOM 3144 N N . GLU A 1 414 ? -18.063 -11.882 0.530 1.00 80.50 414 GLU A N 1
ATOM 3145 C CA . GLU A 1 414 ? -18.837 -10.917 -0.263 1.00 80.50 414 GLU A CA 1
ATOM 3146 C C . GLU A 1 414 ? -18.453 -10.951 -1.754 1.00 80.50 414 GLU A C 1
ATOM 3148 O O . GLU A 1 414 ? -19.321 -10.784 -2.608 1.00 80.50 414 GLU A O 1
ATOM 3153 N N . SER A 1 415 ? -17.185 -11.223 -2.096 1.00 69.38 415 SER A N 1
ATOM 3154 C CA . SER A 1 415 ? -16.749 -11.393 -3.494 1.00 69.38 415 SER A CA 1
ATOM 3155 C C . SER A 1 415 ? -17.254 -12.682 -4.153 1.00 69.38 415 SER A C 1
ATOM 3157 O O . SER A 1 415 ? -17.201 -12.801 -5.375 1.00 69.38 415 SER A O 1
ATOM 3159 N N . ARG A 1 416 ? -17.767 -13.633 -3.363 1.00 72.56 416 ARG A N 1
ATOM 3160 C CA . ARG A 1 416 ? -18.397 -14.879 -3.828 1.00 72.56 416 ARG A CA 1
ATOM 3161 C C . ARG A 1 416 ? -19.924 -14.829 -3.759 1.00 72.56 416 ARG A C 1
ATOM 3163 O O . ARG A 1 416 ? -20.566 -15.875 -3.693 1.00 72.56 416 ARG A O 1
ATOM 3170 N N . ASP A 1 417 ? -20.494 -13.626 -3.751 1.00 69.31 417 ASP A N 1
ATOM 3171 C CA . ASP A 1 417 ? -21.938 -13.386 -3.681 1.00 69.31 417 ASP A CA 1
ATOM 3172 C C . ASP A 1 417 ? -22.599 -13.957 -2.399 1.00 69.31 417 ASP A C 1
ATOM 3174 O O . ASP A 1 417 ? -23.813 -14.165 -2.351 1.00 69.31 417 ASP A O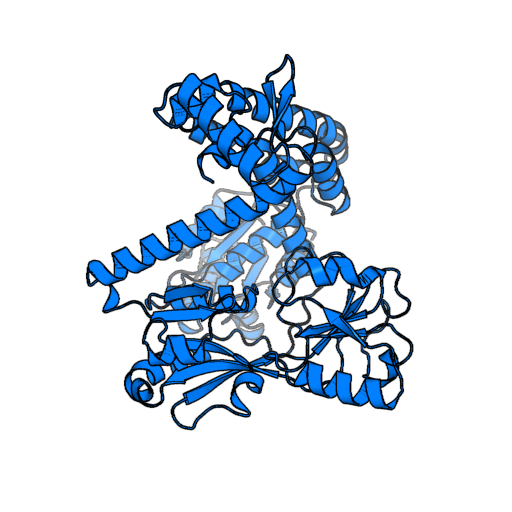 1
ATOM 3178 N N . ILE A 1 418 ? -21.824 -14.188 -1.327 1.00 81.12 418 ILE A N 1
ATOM 3179 C CA . ILE A 1 418 ? -22.352 -14.587 -0.014 1.00 81.12 418 ILE A CA 1
ATOM 3180 C C . ILE A 1 418 ? -22.660 -13.326 0.795 1.00 81.12 418 ILE A C 1
ATOM 3182 O O . ILE A 1 418 ? -21.790 -12.487 1.034 1.00 81.12 418 ILE A O 1
ATOM 3186 N N . LYS A 1 419 ? -23.900 -13.195 1.274 1.00 84.69 419 LYS A N 1
ATOM 3187 C CA . LYS A 1 419 ? -24.294 -12.094 2.161 1.00 84.69 419 LYS A CA 1
ATOM 3188 C C . LYS A 1 419 ? -23.673 -12.300 3.542 1.00 84.69 419 LYS A C 1
ATOM 3190 O O . LYS A 1 419 ? -23.859 -13.357 4.137 1.00 84.69 419 LYS A O 1
ATOM 3195 N N . VAL A 1 420 ? -22.980 -11.293 4.080 1.00 91.44 420 VAL A N 1
ATOM 3196 C CA . VAL A 1 420 ? -22.297 -11.402 5.381 1.00 91.44 420 VAL A CA 1
ATOM 3197 C C . VAL A 1 420 ? -22.817 -10.375 6.387 1.00 91.44 420 VAL A C 1
ATOM 3199 O O . VAL A 1 420 ? -22.850 -9.175 6.121 1.00 91.44 420 VAL A O 1
ATOM 3202 N N . ALA A 1 421 ? -23.185 -10.841 7.578 1.00 93.81 421 ALA A N 1
ATOM 3203 C CA . ALA A 1 421 ? -23.498 -10.028 8.743 1.00 93.81 421 ALA A CA 1
ATOM 3204 C C . ALA A 1 421 ? -22.307 -9.994 9.711 1.00 93.81 421 ALA A C 1
ATOM 3206 O O . ALA A 1 421 ? -21.880 -11.013 10.252 1.00 93.81 421 ALA A O 1
ATOM 3207 N N . ASP A 1 422 ? -21.767 -8.804 9.950 1.00 94.44 422 ASP A N 1
ATOM 3208 C CA . ASP A 1 422 ? -20.605 -8.607 10.813 1.00 94.44 422 ASP A CA 1
ATOM 3209 C C . ASP A 1 422 ? -21.030 -8.170 12.222 1.00 94.44 422 ASP A C 1
ATOM 3211 O O . ASP A 1 422 ? -21.556 -7.073 12.407 1.00 94.44 422 ASP A O 1
ATOM 3215 N N . LEU A 1 423 ? -20.791 -9.021 13.223 1.00 94.00 423 LEU A N 1
ATOM 3216 C CA . LEU A 1 423 ? -21.099 -8.741 14.631 1.00 94.00 423 LEU A CA 1
ATOM 3217 C C . LEU A 1 423 ? -20.033 -7.873 15.318 1.00 94.00 423 LEU A C 1
ATOM 3219 O O . LEU A 1 423 ? -20.220 -7.458 16.461 1.00 94.00 423 LEU A O 1
ATOM 3223 N N . GLY A 1 424 ? -18.916 -7.593 14.642 1.00 90.06 424 GLY A N 1
ATOM 3224 C CA . GLY A 1 424 ? -17.824 -6.785 15.166 1.00 90.06 424 GLY A CA 1
ATOM 3225 C C . GLY A 1 424 ? -16.846 -7.577 16.035 1.00 90.06 424 GLY A C 1
ATOM 3226 O O . GLY A 1 424 ? -16.504 -8.727 15.738 1.00 90.06 424 GLY A O 1
ATOM 3227 N N . THR A 1 425 ? -16.331 -6.922 17.077 1.00 92.88 425 THR A N 1
ATOM 3228 C CA . THR A 1 425 ? -15.322 -7.493 17.978 1.00 92.88 425 THR A CA 1
ATOM 3229 C C . THR A 1 425 ? -15.848 -7.707 19.387 1.00 92.88 425 THR A C 1
ATOM 3231 O O . THR A 1 425 ? -16.827 -7.080 19.784 1.00 92.88 425 THR A O 1
ATOM 3234 N N . GLN A 1 426 ? -15.167 -8.557 20.166 1.00 92.94 426 GLN A N 1
ATOM 3235 C CA . GLN A 1 426 ? -15.507 -8.835 21.567 1.00 92.94 426 GLN A CA 1
ATOM 3236 C C . GLN A 1 426 ? -16.927 -9.397 21.723 1.00 92.94 426 GLN A C 1
ATOM 3238 O O . GLN A 1 426 ? -17.652 -9.047 22.654 1.00 92.94 426 GLN A O 1
ATOM 3243 N N . VAL A 1 427 ? -17.337 -10.264 20.803 1.00 96.81 427 VAL A N 1
ATOM 3244 C CA . VAL A 1 427 ? -18.726 -10.697 20.683 1.00 96.81 427 VAL A CA 1
ATOM 3245 C C . VAL A 1 427 ? -19.017 -11.817 21.679 1.00 96.81 427 VAL A C 1
ATOM 3247 O O . VAL A 1 427 ? -18.357 -12.861 21.698 1.00 96.81 427 VAL A O 1
ATOM 3250 N N . ALA A 1 428 ? -20.018 -11.596 22.530 1.00 97.31 428 ALA A N 1
ATOM 3251 C CA . ALA A 1 428 ? -20.489 -12.605 23.469 1.00 97.31 428 ALA A CA 1
ATOM 3252 C C . ALA A 1 428 ? -21.221 -13.748 22.728 1.00 97.31 428 ALA A C 1
ATOM 3254 O O . ALA A 1 428 ? -21.912 -13.480 21.740 1.00 97.31 428 ALA A O 1
ATOM 3255 N N . PRO A 1 429 ? -21.122 -15.010 23.193 1.00 98.06 429 PRO A N 1
ATOM 3256 C CA . PRO A 1 429 ? -21.810 -16.158 22.587 1.00 98.06 429 PRO A CA 1
ATOM 3257 C C . PRO A 1 429 ? -23.306 -15.947 22.331 1.00 98.06 429 PRO A C 1
ATOM 3259 O O . PRO A 1 429 ? -23.844 -16.395 21.320 1.00 98.06 429 PRO A O 1
ATOM 3262 N N . GLU A 1 430 ? -23.978 -15.230 23.227 1.00 97.50 430 GLU A N 1
ATOM 3263 C CA . GLU A 1 430 ? -25.407 -14.943 23.156 1.00 97.50 430 GLU A CA 1
ATOM 3264 C C . GLU A 1 430 ? -25.771 -14.103 21.928 1.00 97.50 430 GLU A C 1
ATOM 3266 O O . GLU A 1 430 ? -26.845 -14.299 21.366 1.00 97.50 430 GLU A O 1
ATOM 3271 N N . VAL A 1 431 ? -24.871 -13.225 21.472 1.00 97.56 431 VAL A N 1
ATOM 3272 C CA . VAL A 1 431 ? -25.094 -12.353 20.309 1.00 97.56 431 VAL A CA 1
ATOM 3273 C C . VAL A 1 431 ? -25.086 -13.165 19.012 1.00 97.56 431 VAL A C 1
ATOM 3275 O O . VAL A 1 431 ? -25.938 -12.948 18.155 1.00 97.56 431 VAL A O 1
ATOM 3278 N N . PHE A 1 432 ? -24.192 -14.154 18.884 1.00 97.88 432 PHE A N 1
ATOM 3279 C CA . PHE A 1 432 ? -24.223 -15.097 17.757 1.00 97.88 432 PHE A CA 1
ATOM 3280 C C . PHE A 1 432 ? -25.536 -15.885 17.736 1.00 97.88 432 PHE A C 1
ATOM 3282 O O . PHE A 1 432 ? -26.190 -15.991 16.702 1.00 97.88 432 PHE A O 1
ATOM 3289 N N . VAL A 1 433 ? -25.949 -16.399 18.898 1.00 97.75 433 VAL A N 1
ATOM 3290 C CA . VAL A 1 433 ? -27.204 -17.146 19.052 1.00 97.75 433 VAL A CA 1
ATOM 3291 C C . VAL A 1 433 ? -28.420 -16.285 18.704 1.00 97.75 433 VAL A C 1
ATOM 3293 O O . VAL A 1 433 ? -29.339 -16.761 18.041 1.00 97.75 433 VAL A O 1
ATOM 3296 N N . GLU A 1 434 ? -28.453 -15.035 19.163 1.00 97.12 434 GLU A N 1
ATOM 3297 C CA . GLU A 1 434 ? -29.537 -14.097 18.874 1.00 97.12 434 GLU A CA 1
ATOM 3298 C C . GLU A 1 434 ? -29.588 -13.737 17.389 1.00 97.12 434 GLU A C 1
ATOM 3300 O O . GLU A 1 434 ? -30.671 -13.734 16.806 1.00 97.12 434 GLU A O 1
ATOM 3305 N N . HIS A 1 435 ? -28.432 -13.526 16.755 1.00 96.69 435 HIS A N 1
ATOM 3306 C CA . HIS A 1 435 ? -28.367 -13.255 15.326 1.00 96.69 435 HIS A CA 1
ATOM 3307 C C . HIS A 1 435 ? -28.919 -14.422 14.502 1.00 96.69 435 HIS A C 1
ATOM 3309 O O . HIS A 1 435 ? -29.823 -14.210 13.699 1.00 96.69 435 HIS A O 1
ATOM 3315 N N . VAL A 1 436 ? -28.448 -15.651 14.740 1.00 96.88 436 VAL A N 1
ATOM 3316 C CA . VAL A 1 436 ? -28.940 -16.843 14.025 1.00 96.88 436 VAL A CA 1
ATOM 3317 C C . VAL A 1 436 ? -30.438 -17.046 14.269 1.00 96.88 436 VAL A C 1
ATOM 3319 O O . VAL A 1 436 ? -31.193 -17.310 13.341 1.00 96.88 436 VAL A O 1
ATOM 3322 N N . ARG A 1 437 ? -30.915 -16.854 15.506 1.00 95.50 437 ARG A N 1
ATOM 3323 C CA . ARG A 1 437 ? -32.346 -16.990 15.830 1.00 95.50 437 ARG A CA 1
ATOM 3324 C C . ARG A 1 437 ? -33.224 -15.984 15.081 1.00 95.50 437 ARG A C 1
ATOM 3326 O O . ARG A 1 437 ? -34.344 -16.323 14.709 1.00 95.50 437 ARG A O 1
ATOM 3333 N N . ASN A 1 438 ? -32.744 -14.754 14.920 1.00 94.94 438 ASN A N 1
ATOM 3334 C CA . ASN A 1 438 ? -33.508 -13.666 14.315 1.00 94.94 438 ASN A CA 1
ATOM 3335 C C . ASN A 1 438 ? -33.407 -13.637 12.781 1.00 94.94 438 ASN A C 1
ATOM 3337 O O . ASN A 1 438 ? -34.188 -12.925 12.153 1.00 94.94 438 ASN A O 1
ATOM 3341 N N . ASN A 1 439 ? -32.487 -14.402 12.182 1.00 92.69 439 ASN A N 1
ATOM 3342 C CA . ASN A 1 439 ? -32.237 -14.428 10.740 1.00 92.69 439 ASN A CA 1
ATOM 3343 C C . ASN A 1 439 ? -32.295 -15.879 10.224 1.00 92.69 439 ASN A C 1
ATOM 3345 O O . ASN A 1 439 ? -31.271 -16.559 10.212 1.00 92.69 439 ASN A O 1
ATOM 3349 N N . PRO A 1 440 ? -33.478 -16.377 9.809 1.00 85.19 440 PRO A N 1
ATOM 3350 C CA . PRO A 1 440 ? -33.654 -17.761 9.354 1.00 85.19 440 PRO A CA 1
ATOM 3351 C C . PRO A 1 440 ? -32.882 -18.117 8.076 1.00 85.19 440 PRO A C 1
ATOM 3353 O O . PRO A 1 440 ? -32.715 -19.291 7.773 1.00 85.19 440 PRO A O 1
ATOM 3356 N N . ASP A 1 441 ? -32.447 -17.112 7.313 1.00 88.44 441 ASP A N 1
ATOM 3357 C CA . ASP A 1 441 ? -31.569 -17.253 6.152 1.00 88.44 441 ASP A CA 1
ATOM 3358 C C . ASP A 1 441 ? -30.092 -17.417 6.545 1.00 88.44 441 ASP A C 1
ATOM 3360 O O . ASP A 1 441 ? -29.258 -17.671 5.677 1.00 88.44 441 ASP A O 1
ATOM 3364 N N . CYS A 1 442 ? -29.749 -17.270 7.830 1.00 93.06 442 CYS A N 1
ATOM 3365 C CA . CYS A 1 442 ? -28.394 -17.464 8.316 1.00 93.06 442 CYS A CA 1
ATOM 3366 C C . CYS A 1 442 ? -28.080 -18.953 8.491 1.00 93.06 442 CYS A C 1
ATOM 3368 O O . CYS A 1 442 ? -28.608 -19.601 9.392 1.00 93.06 442 CYS A O 1
ATOM 3370 N N . ASN A 1 443 ? -27.191 -19.473 7.650 1.00 94.06 443 ASN A N 1
ATOM 3371 C CA . ASN A 1 443 ? -26.787 -20.881 7.601 1.00 94.06 443 ASN A CA 1
ATOM 3372 C C . ASN A 1 443 ? -25.273 -21.083 7.814 1.00 94.06 443 ASN A C 1
ATOM 3374 O O . ASN A 1 443 ? -24.800 -22.218 7.781 1.00 94.06 443 ASN A O 1
ATOM 3378 N N . LEU A 1 444 ? -24.511 -20.014 8.076 1.00 97.31 444 LEU A N 1
ATOM 3379 C CA . LEU A 1 444 ? -23.076 -20.086 8.359 1.00 97.31 444 LEU A CA 1
ATOM 3380 C C . LEU A 1 444 ? -22.670 -19.140 9.500 1.00 97.31 444 LEU A C 1
ATOM 3382 O O . LEU A 1 444 ? -22.968 -17.950 9.463 1.00 97.31 444 LEU A O 1
ATOM 3386 N N . VAL A 1 445 ? -21.933 -19.654 10.486 1.00 98.19 445 VAL A N 1
ATOM 3387 C CA . VAL A 1 445 ? -21.329 -18.906 11.599 1.00 98.19 445 VAL A CA 1
ATOM 3388 C C . VAL A 1 445 ? -19.806 -19.011 11.524 1.00 98.19 445 VAL A C 1
ATOM 3390 O O . VAL A 1 445 ? -19.245 -20.098 11.613 1.00 98.19 445 VAL A O 1
ATOM 3393 N N . LEU A 1 446 ? -19.125 -17.873 11.425 1.00 98.12 446 LEU A N 1
ATOM 3394 C CA . LEU A 1 446 ? -17.669 -17.756 11.361 1.00 98.12 446 LEU A CA 1
ATOM 3395 C C . LEU A 1 446 ? -17.130 -17.153 12.665 1.00 98.12 446 LEU A C 1
ATOM 3397 O O . LEU A 1 446 ? -17.477 -16.032 13.052 1.00 98.12 446 LEU A O 1
ATOM 3401 N N . ILE A 1 447 ? -16.251 -17.893 13.338 1.00 97.94 447 ILE A N 1
ATOM 3402 C CA . ILE A 1 447 ? -15.658 -17.518 14.623 1.00 97.94 447 ILE A CA 1
ATOM 3403 C C . ILE A 1 447 ? -14.179 -17.184 14.419 1.00 97.94 447 ILE A C 1
ATOM 3405 O O . ILE A 1 447 ? -13.390 -18.041 14.021 1.00 97.94 447 ILE A O 1
ATOM 3409 N N . SER A 1 448 ? -13.790 -15.949 14.742 1.00 96.06 448 SER A N 1
ATOM 3410 C CA . SER A 1 448 ? -12.393 -15.499 14.689 1.00 96.06 448 SER A CA 1
ATOM 3411 C C . SER A 1 448 ? -11.765 -15.450 16.085 1.00 96.06 448 SER A C 1
ATOM 3413 O O . SER A 1 448 ? -12.305 -14.803 16.989 1.00 96.06 448 SER A O 1
ATOM 3415 N N . VAL A 1 449 ? -10.603 -16.091 16.254 1.00 94.94 449 VAL A N 1
ATOM 3416 C CA . VAL A 1 449 ? -9.826 -16.098 17.505 1.00 94.94 449 VAL A CA 1
ATOM 3417 C C . VAL A 1 449 ? -8.313 -16.043 17.244 1.00 94.94 449 VAL A C 1
ATOM 3419 O O . VAL A 1 449 ? -7.732 -16.910 16.595 1.00 94.94 449 VAL A O 1
ATOM 3422 N N . ASN A 1 450 ? -7.650 -15.006 17.753 1.00 89.56 450 ASN A N 1
ATOM 3423 C CA . ASN A 1 450 ? -6.249 -14.700 17.466 1.00 89.56 450 ASN A CA 1
ATOM 3424 C C . ASN A 1 450 ? -5.280 -15.097 18.589 1.00 89.56 450 ASN A C 1
ATOM 3426 O O . ASN A 1 450 ? -4.111 -15.355 18.318 1.00 89.56 450 ASN A O 1
ATOM 3430 N N . TYR A 1 451 ? -5.745 -15.179 19.840 1.00 87.69 451 TYR A N 1
ATOM 3431 C CA . TYR A 1 451 ? -4.918 -15.614 20.973 1.00 87.69 451 TYR A CA 1
ATOM 3432 C C . TYR A 1 451 ? -5.435 -16.891 21.631 1.00 87.69 451 TYR A C 1
ATOM 3434 O O . TYR A 1 451 ? -6.632 -17.075 21.848 1.00 87.69 451 TYR A O 1
ATOM 3442 N N . THR A 1 452 ? -4.499 -17.756 22.030 1.00 87.94 452 THR A N 1
ATOM 3443 C CA . THR A 1 452 ? -4.788 -19.063 22.642 1.00 87.94 452 THR A CA 1
ATOM 3444 C C . THR A 1 452 ? -5.559 -18.943 23.958 1.00 87.94 452 THR A C 1
ATOM 3446 O O . THR A 1 452 ? -6.370 -19.808 24.289 1.00 87.94 452 THR A O 1
ATOM 3449 N N . SER A 1 453 ? -5.382 -17.835 24.684 1.00 90.31 453 SER A N 1
ATOM 3450 C CA . SER A 1 453 ? -6.130 -17.507 25.904 1.00 90.31 453 SER A CA 1
ATOM 3451 C C . SER A 1 453 ? -7.641 -17.354 25.680 1.00 90.31 453 SER A C 1
ATOM 3453 O O . SER A 1 453 ? -8.404 -17.531 26.631 1.00 90.31 453 SER A O 1
ATOM 3455 N N . TYR A 1 454 ? -8.086 -17.083 24.447 1.00 92.62 454 TYR A N 1
ATOM 3456 C CA . TYR A 1 454 ? -9.496 -16.886 24.093 1.00 92.62 454 TYR A CA 1
ATOM 3457 C C . TYR A 1 454 ? -10.145 -18.091 23.402 1.00 92.62 454 TYR A C 1
ATOM 3459 O O . TYR A 1 454 ? -11.345 -18.057 23.132 1.00 92.62 454 TYR A O 1
ATOM 3467 N N . LEU A 1 455 ? -9.423 -19.198 23.193 1.00 93.88 455 LEU A N 1
ATOM 3468 C CA . LEU A 1 455 ? -9.988 -20.421 22.600 1.00 93.88 455 LEU A CA 1
ATOM 3469 C C . LEU A 1 455 ? -11.200 -20.946 23.385 1.00 93.88 455 LEU A C 1
ATOM 3471 O O . LEU A 1 455 ? -12.188 -21.386 22.805 1.00 93.88 455 LEU A O 1
ATOM 3475 N N . LYS A 1 456 ? -11.196 -20.805 24.716 1.00 94.56 456 LYS A N 1
ATOM 3476 C CA . LYS A 1 456 ? -12.357 -21.159 25.553 1.00 94.56 456 LYS A CA 1
ATOM 3477 C C . LYS A 1 456 ? -13.620 -20.371 25.189 1.00 94.56 456 LYS A C 1
ATOM 3479 O O . LYS A 1 456 ? -14.719 -20.898 25.324 1.00 94.56 456 LYS A O 1
ATOM 3484 N N . ASN A 1 457 ? -13.472 -19.140 24.707 1.00 96.44 457 ASN A N 1
ATOM 3485 C CA . ASN A 1 457 ? -14.597 -18.299 24.310 1.00 96.44 457 ASN A CA 1
ATOM 3486 C C . ASN A 1 457 ? -15.115 -18.687 22.919 1.00 96.44 457 ASN A C 1
ATOM 3488 O O . ASN A 1 457 ? -16.323 -18.666 22.714 1.00 96.44 457 ASN A O 1
ATOM 3492 N N . ALA A 1 458 ? -14.245 -19.145 22.009 1.00 95.62 458 ALA A N 1
ATOM 3493 C CA . ALA A 1 458 ? -14.673 -19.768 20.751 1.00 95.62 458 ALA A CA 1
ATOM 3494 C C . ALA A 1 458 ? -15.495 -21.040 21.009 1.00 95.62 458 ALA A C 1
ATOM 3496 O O . ALA A 1 458 ? -16.593 -21.189 20.475 1.00 95.62 458 ALA A O 1
ATOM 3497 N N . ALA A 1 459 ? -15.027 -21.902 21.919 1.00 97.12 459 ALA A N 1
ATOM 3498 C CA . ALA A 1 459 ? -15.775 -23.083 22.355 1.00 97.12 459 ALA A CA 1
ATOM 3499 C C . ALA A 1 459 ? -17.147 -22.716 22.956 1.00 97.12 459 ALA A C 1
ATOM 3501 O O . ALA A 1 459 ? -18.146 -23.394 22.712 1.00 97.12 459 ALA A O 1
ATOM 3502 N N . ALA A 1 460 ? -17.212 -21.616 23.716 1.00 97.62 460 ALA A N 1
ATOM 3503 C CA . ALA A 1 460 ? -18.450 -21.139 24.322 1.00 97.62 460 ALA A CA 1
ATOM 3504 C C . ALA A 1 460 ? -19.505 -20.713 23.284 1.00 97.62 460 ALA A C 1
ATOM 3506 O O . ALA A 1 460 ? -20.690 -20.927 23.530 1.00 97.62 460 ALA A O 1
ATOM 3507 N N . VAL A 1 461 ? -19.106 -20.171 22.125 1.00 98.12 461 VAL A N 1
ATOM 3508 C CA . VAL A 1 461 ? -20.037 -19.847 21.023 1.00 98.12 461 VAL A CA 1
ATOM 3509 C C . VAL A 1 461 ? -20.716 -21.114 20.502 1.00 98.12 461 VAL A C 1
ATOM 3511 O O . VAL A 1 461 ? -21.945 -21.168 20.428 1.00 98.12 461 VAL A O 1
ATOM 3514 N N . VAL A 1 462 ? -19.942 -22.164 20.212 1.00 97.81 462 VAL A N 1
ATOM 3515 C CA . VAL A 1 462 ? -20.495 -23.431 19.699 1.00 97.81 462 VAL A CA 1
ATOM 3516 C C . VAL A 1 462 ? -21.389 -24.104 20.741 1.00 97.81 462 VAL A C 1
ATOM 3518 O O . VAL A 1 462 ? -22.507 -24.523 20.429 1.00 97.81 462 VAL A O 1
ATOM 3521 N N . ALA A 1 463 ? -20.963 -24.115 22.007 1.00 97.38 463 ALA A N 1
ATOM 3522 C CA . ALA A 1 463 ? -21.771 -24.625 23.113 1.00 97.38 463 ALA A CA 1
ATOM 3523 C C . ALA A 1 463 ? -23.086 -23.838 23.296 1.00 97.38 463 ALA A C 1
ATOM 3525 O O . ALA A 1 463 ? -24.127 -24.423 23.609 1.00 97.38 463 ALA A O 1
ATOM 3526 N N . ALA A 1 464 ? -23.075 -22.518 23.081 1.00 97.88 464 ALA A N 1
ATOM 3527 C CA . ALA A 1 464 ? -24.272 -21.685 23.150 1.00 97.88 464 ALA A CA 1
ATOM 3528 C C . ALA A 1 464 ? -25.252 -21.987 22.002 1.00 97.88 464 ALA A C 1
ATOM 3530 O O . ALA A 1 464 ? -26.453 -22.120 22.254 1.00 97.88 464 ALA A O 1
ATOM 3531 N N . LEU A 1 465 ? -24.754 -22.181 20.774 1.00 97.81 465 LEU A N 1
ATOM 3532 C CA . LEU A 1 465 ? -25.561 -22.614 19.623 1.00 97.81 465 LEU A CA 1
ATOM 3533 C C . LEU A 1 465 ? -26.200 -23.992 19.858 1.00 97.81 465 LEU A C 1
ATOM 3535 O O . LEU A 1 465 ? -27.387 -24.180 19.573 1.00 97.81 465 LEU A O 1
ATOM 3539 N N . GLN A 1 466 ? -25.456 -24.937 20.443 1.00 97.00 466 GLN A N 1
ATOM 3540 C CA . GLN A 1 466 ? -25.969 -26.256 20.834 1.00 97.00 466 GLN A CA 1
ATOM 3541 C C . GLN A 1 466 ? -27.061 -26.145 21.904 1.00 97.00 466 GLN A C 1
ATOM 3543 O O . GLN A 1 466 ? -28.159 -26.675 21.735 1.00 97.00 466 GLN A O 1
ATOM 3548 N N . LYS A 1 467 ? -26.806 -25.397 22.986 1.00 97.06 467 LYS A N 1
ATOM 3549 C CA . LYS A 1 467 ? -27.778 -25.174 24.069 1.00 97.06 467 LYS A CA 1
ATOM 3550 C C . LYS A 1 467 ? -29.064 -24.514 23.562 1.00 97.06 467 LYS A C 1
ATOM 3552 O O . LYS A 1 467 ? -30.149 -24.825 24.051 1.00 97.06 467 LYS A O 1
ATOM 3557 N N . ALA A 1 468 ? -28.946 -23.627 22.576 1.00 95.88 468 ALA A N 1
ATOM 3558 C CA . ALA A 1 468 ? -30.065 -22.963 21.919 1.00 95.88 468 ALA A CA 1
ATOM 3559 C C . ALA A 1 468 ? -30.781 -23.827 20.863 1.00 95.88 468 ALA A C 1
ATOM 3561 O O . ALA A 1 468 ? -31.794 -23.376 20.332 1.00 95.88 468 ALA A O 1
ATOM 3562 N N . LYS A 1 469 ? -30.288 -25.043 20.576 1.00 96.56 469 LYS A N 1
ATOM 3563 C CA . LYS A 1 469 ? -30.778 -25.943 19.515 1.00 96.56 469 LYS A CA 1
ATOM 3564 C C . LYS A 1 469 ? -30.726 -25.325 18.107 1.00 96.56 469 LYS A C 1
ATOM 3566 O O . LYS A 1 469 ? -31.574 -25.620 17.270 1.00 96.56 469 LYS A O 1
ATOM 3571 N N . LEU A 1 470 ? -29.733 -24.469 17.861 1.00 95.38 470 LEU A N 1
ATOM 3572 C CA . LEU A 1 470 ? -29.486 -23.826 16.563 1.00 95.38 470 LEU A CA 1
ATOM 3573 C C . LEU A 1 470 ? -28.298 -24.441 15.811 1.00 95.38 470 LEU A C 1
ATOM 3575 O O . LEU A 1 470 ? -28.157 -24.205 14.620 1.00 95.38 470 LEU A O 1
ATOM 3579 N N . ARG A 1 471 ? -27.458 -25.245 16.480 1.00 94.81 471 ARG A N 1
ATOM 3580 C CA . ARG A 1 471 ? -26.238 -25.824 15.887 1.00 94.81 471 ARG A CA 1
ATOM 3581 C C . ARG A 1 471 ? -26.486 -26.632 14.606 1.00 94.81 471 ARG A C 1
ATOM 3583 O O . ARG A 1 471 ? -25.654 -26.571 13.717 1.00 94.81 471 ARG A O 1
ATOM 3590 N N . GLU A 1 472 ? -27.608 -27.343 14.513 1.00 92.88 472 GLU A N 1
ATOM 3591 C CA . GLU A 1 472 ? -27.974 -28.156 13.338 1.00 92.88 472 GLU A CA 1
ATOM 3592 C C . GLU A 1 472 ? -28.478 -27.320 12.144 1.00 92.88 472 GLU A C 1
ATOM 3594 O O . GLU A 1 472 ? -28.679 -27.859 11.064 1.00 92.88 472 GLU A O 1
ATOM 3599 N N . GLN A 1 473 ? -28.739 -26.020 12.333 1.00 90.94 473 GLN A N 1
ATOM 3600 C CA . GLN A 1 473 ? -29.244 -25.118 11.283 1.00 90.94 473 GLN A CA 1
ATOM 3601 C C . GLN A 1 473 ? -28.122 -24.346 10.585 1.00 90.94 473 GLN A C 1
ATOM 3603 O O . GLN A 1 473 ? -28.362 -23.708 9.565 1.00 90.94 473 GLN A O 1
ATOM 3608 N N . VAL A 1 474 ? -26.916 -24.363 11.158 1.00 96.00 474 VAL A N 1
ATOM 3609 C CA . VAL A 1 474 ? -25.787 -23.567 10.687 1.00 96.00 474 VAL A CA 1
ATOM 3610 C C . VAL A 1 474 ? -24.531 -24.410 10.610 1.00 96.00 474 VAL A C 1
ATOM 3612 O O . VAL A 1 474 ? -24.233 -25.189 11.520 1.00 96.00 474 VAL A O 1
ATOM 3615 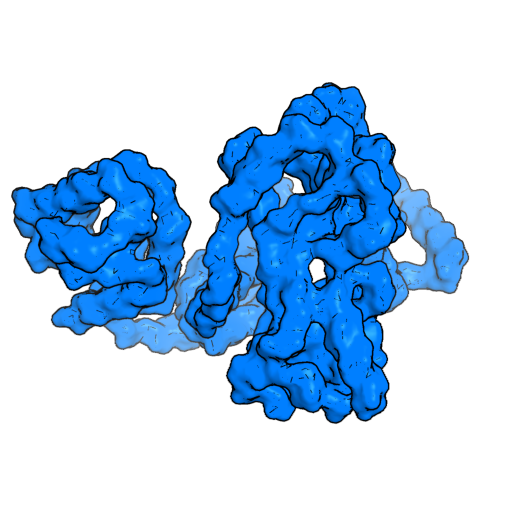N N . PHE A 1 475 ? -23.744 -24.175 9.571 1.00 97.62 475 PHE A N 1
ATOM 3616 C CA . PHE A 1 475 ? -22.346 -24.557 9.580 1.00 97.62 475 PHE A CA 1
ATOM 3617 C C . PHE A 1 475 ? -21.561 -23.620 10.497 1.00 97.62 475 PHE A C 1
ATOM 3619 O O . PHE A 1 475 ? -21.849 -22.426 10.588 1.00 97.62 475 PHE A O 1
ATOM 3626 N N . VAL A 1 476 ? -20.565 -24.150 11.194 1.00 98.06 476 VAL A N 1
ATOM 3627 C CA . VAL A 1 476 ? -19.674 -23.396 12.070 1.00 98.06 476 VAL A CA 1
ATOM 3628 C C . VAL A 1 476 ? -18.252 -23.529 11.559 1.00 98.06 476 VAL A C 1
ATOM 3630 O O . VAL A 1 476 ? -17.691 -24.618 11.518 1.00 98.06 476 VAL A O 1
ATOM 3633 N N . MET A 1 477 ? -17.642 -22.402 11.229 1.00 97.81 477 MET A N 1
ATOM 3634 C CA . MET A 1 477 ? -16.250 -22.316 10.812 1.00 97.81 477 MET A CA 1
ATOM 3635 C C . MET A 1 477 ? -15.438 -21.550 11.848 1.00 97.81 477 MET A C 1
ATOM 3637 O O . MET A 1 477 ? -15.910 -20.569 12.427 1.00 97.81 477 MET A O 1
ATOM 3641 N N . VAL A 1 478 ? -14.201 -21.983 12.075 1.00 97.06 478 VAL A N 1
ATOM 3642 C CA . VAL A 1 478 ? -13.295 -21.357 13.043 1.00 97.06 478 VAL A CA 1
ATOM 3643 C C . VAL A 1 478 ? -11.988 -20.998 12.353 1.00 97.06 478 VAL A C 1
ATOM 3645 O O . VAL A 1 478 ? -11.433 -21.795 11.603 1.00 97.06 478 VAL A O 1
ATOM 3648 N N . GLY A 1 479 ? -11.475 -19.805 12.634 1.00 94.06 479 GLY A N 1
ATOM 3649 C CA . GLY A 1 479 ? -10.187 -19.344 12.128 1.00 94.06 479 GLY A CA 1
ATOM 3650 C C . GLY A 1 479 ? -9.527 -18.334 13.064 1.00 94.06 479 GLY A C 1
ATOM 3651 O O . GLY A 1 479 ? -9.979 -18.097 14.187 1.00 94.06 479 GLY A O 1
ATOM 3652 N N . GLY A 1 480 ? -8.454 -17.713 12.580 1.00 87.81 480 GLY A N 1
ATOM 3653 C CA . GLY A 1 480 ? -7.626 -16.780 13.346 1.00 87.81 480 GLY A CA 1
ATOM 3654 C C . GLY A 1 480 ? -6.349 -17.430 13.884 1.00 87.81 480 GLY A C 1
ATOM 3655 O O . GLY A 1 480 ? -6.232 -18.653 13.938 1.00 87.81 480 GLY A O 1
ATOM 3656 N N . GLY A 1 481 ? -5.365 -16.603 14.251 1.00 84.00 481 GLY A N 1
ATOM 3657 C CA . GLY A 1 481 ? -3.980 -17.039 14.479 1.00 84.00 481 GLY A CA 1
ATOM 3658 C C . GLY A 1 481 ? -3.765 -18.062 15.600 1.00 84.00 481 GLY A C 1
ATOM 3659 O O . GLY A 1 481 ? -2.703 -18.676 15.655 1.00 84.00 481 GLY A O 1
ATOM 3660 N N . ALA A 1 482 ? -4.748 -18.264 16.482 1.00 87.62 482 ALA A N 1
ATOM 3661 C CA . ALA A 1 482 ? -4.675 -19.254 17.556 1.00 87.62 482 ALA A CA 1
ATOM 3662 C C . ALA A 1 482 ? -5.483 -20.531 17.293 1.00 87.62 482 ALA A C 1
ATOM 3664 O O . ALA A 1 482 ? -5.358 -21.484 18.064 1.00 87.62 482 ALA A O 1
ATOM 3665 N N . ALA A 1 483 ? -6.339 -20.547 16.270 1.00 91.75 483 ALA A N 1
ATOM 3666 C CA . ALA A 1 483 ? -7.146 -21.711 15.941 1.00 91.75 483 ALA A CA 1
ATOM 3667 C C . ALA A 1 483 ? -6.305 -22.777 15.222 1.00 91.75 483 ALA A C 1
ATOM 3669 O O . ALA A 1 483 ? -5.389 -22.462 14.464 1.00 91.75 483 ALA A O 1
ATOM 3670 N N . THR A 1 484 ? -6.639 -24.046 15.452 1.00 93.19 484 THR A N 1
ATOM 3671 C CA . THR A 1 484 ? -6.055 -25.195 14.749 1.00 93.19 484 THR A CA 1
ATOM 3672 C C . THR A 1 484 ? -7.156 -26.167 14.335 1.00 93.19 484 THR A C 1
ATOM 3674 O O . THR A 1 484 ? -8.277 -26.097 14.852 1.00 93.19 484 THR A O 1
ATOM 3677 N N . ALA A 1 485 ? -6.836 -27.095 13.432 1.00 92.94 485 ALA A N 1
ATOM 3678 C CA . ALA A 1 485 ? -7.764 -28.141 13.010 1.00 92.94 485 ALA A CA 1
ATOM 3679 C C . ALA A 1 485 ? -8.214 -29.016 14.194 1.00 92.94 485 ALA A C 1
ATOM 3681 O O . ALA A 1 485 ? -9.407 -29.261 14.359 1.00 92.94 485 ALA A O 1
ATOM 3682 N N . GLU A 1 486 ? -7.284 -29.400 15.075 1.00 94.38 486 GLU A N 1
ATOM 3683 C CA . GLU A 1 486 ? -7.574 -30.210 16.266 1.00 94.38 486 GLU A CA 1
ATOM 3684 C C . GLU A 1 486 ? -8.498 -29.463 17.233 1.00 94.38 486 GLU A C 1
ATOM 3686 O O . GLU A 1 486 ? -9.395 -30.050 17.841 1.00 94.38 486 GLU A O 1
ATOM 3691 N N . PHE A 1 487 ? -8.301 -28.148 17.376 1.00 94.88 487 PHE A N 1
ATOM 3692 C CA . PHE A 1 487 ? -9.176 -27.331 18.203 1.00 94.88 487 PHE A CA 1
ATOM 3693 C C . PHE A 1 487 ? -10.590 -27.243 17.616 1.00 94.88 487 PHE A C 1
ATOM 3695 O O . PHE A 1 487 ? -11.553 -27.442 18.359 1.00 94.88 487 PHE A O 1
ATOM 3702 N N . ALA A 1 488 ? -10.725 -26.986 16.311 1.00 95.56 488 ALA A N 1
ATOM 3703 C CA . ALA A 1 488 ? -12.020 -26.923 15.636 1.00 95.56 488 ALA A CA 1
ATOM 3704 C C . ALA A 1 488 ? -12.808 -28.236 15.780 1.00 95.56 488 ALA A C 1
ATOM 3706 O O . ALA A 1 488 ? -13.983 -28.201 16.151 1.00 95.56 488 ALA A O 1
ATOM 3707 N N . GLU A 1 489 ? -12.145 -29.382 15.603 1.00 95.50 489 GLU A N 1
ATOM 3708 C CA . GLU A 1 489 ? -12.741 -30.702 15.836 1.00 95.50 489 GLU A CA 1
ATOM 3709 C C . GLU A 1 489 ? -13.183 -30.866 17.299 1.00 95.50 489 GLU A C 1
ATOM 3711 O O . GLU A 1 489 ? -14.321 -31.254 17.569 1.00 95.50 489 GLU A O 1
ATOM 3716 N N . SER A 1 490 ? -12.335 -30.479 18.261 1.00 96.00 490 SER A N 1
ATOM 3717 C CA . SER A 1 490 ? -12.629 -30.628 19.696 1.00 96.00 490 SER A CA 1
ATOM 3718 C C . SER A 1 490 ? -13.873 -29.867 20.174 1.00 96.00 490 SER A C 1
ATOM 3720 O O . SER A 1 490 ? -14.492 -30.267 21.162 1.00 96.00 490 SER A O 1
ATOM 3722 N N . ILE A 1 491 ? -14.251 -28.781 19.491 1.00 95.81 491 ILE A N 1
ATOM 3723 C CA . ILE A 1 491 ? -15.435 -27.976 19.828 1.00 95.81 491 ILE A CA 1
ATOM 3724 C C . ILE A 1 491 ? -16.634 -28.277 18.924 1.00 95.81 491 ILE A C 1
ATOM 3726 O O . ILE A 1 491 ? -17.705 -27.710 19.135 1.00 95.81 491 ILE A O 1
ATOM 3730 N N . GLY A 1 492 ? -16.471 -29.170 17.944 1.00 94.62 492 GLY A N 1
ATOM 3731 C CA . GLY A 1 492 ? -17.506 -29.547 16.988 1.00 94.62 492 GLY A CA 1
ATOM 3732 C C . GLY A 1 492 ? -17.803 -28.465 15.952 1.00 94.62 492 GLY A C 1
ATOM 3733 O O . GLY A 1 492 ? -18.973 -28.246 15.636 1.00 94.62 492 GLY A O 1
ATOM 3734 N N . ALA A 1 493 ? -16.782 -27.756 15.465 1.00 96.88 493 ALA A N 1
ATOM 3735 C CA . ALA A 1 493 ? -16.890 -26.914 14.274 1.00 96.88 493 ALA A CA 1
ATOM 3736 C C . ALA A 1 493 ? -16.792 -27.767 12.994 1.00 96.88 493 ALA A C 1
ATOM 3738 O O . ALA A 1 493 ? -16.140 -28.807 12.988 1.00 96.88 493 ALA A O 1
ATOM 3739 N N . ASP A 1 494 ? -17.437 -27.321 11.917 1.00 97.25 494 ASP A N 1
ATOM 3740 C CA . ASP A 1 494 ? -17.519 -28.034 10.635 1.00 97.25 494 ASP A CA 1
ATOM 3741 C C . ASP A 1 494 ? -16.290 -27.806 9.747 1.00 97.25 494 ASP A C 1
ATOM 3743 O O . ASP A 1 494 ? -15.955 -28.656 8.922 1.00 97.25 494 ASP A O 1
ATOM 3747 N N . ALA A 1 495 ? -15.597 -26.674 9.910 1.00 95.81 495 ALA A N 1
ATOM 3748 C CA . ALA A 1 495 ? -14.323 -26.447 9.240 1.00 95.81 495 ALA A CA 1
ATOM 3749 C C . ALA A 1 495 ? -13.380 -25.516 10.010 1.00 95.81 495 ALA A C 1
ATOM 3751 O O . ALA A 1 495 ? -13.789 -24.649 10.789 1.00 95.81 495 ALA A O 1
ATOM 3752 N N . PHE A 1 496 ? -12.094 -25.685 9.713 1.00 95.56 496 PHE A N 1
ATOM 3753 C CA . PHE A 1 496 ? -11.010 -24.791 10.085 1.00 95.56 496 PHE A CA 1
ATOM 3754 C C . PHE A 1 496 ? -10.267 -24.360 8.827 1.00 95.56 496 PHE A C 1
ATOM 3756 O O . PHE A 1 496 ? -9.980 -25.193 7.967 1.00 95.56 496 PHE A O 1
ATOM 3763 N N . THR A 1 497 ? -9.932 -23.077 8.740 1.00 91.44 497 THR A N 1
ATOM 3764 C CA . THR A 1 497 ? -9.161 -22.526 7.623 1.00 91.44 497 THR A CA 1
ATOM 3765 C C . THR A 1 497 ? -8.073 -21.591 8.137 1.00 91.44 497 THR A C 1
ATOM 3767 O O . THR A 1 497 ? -8.252 -20.871 9.123 1.00 91.44 497 THR A O 1
ATOM 3770 N N . THR A 1 498 ? -6.919 -21.604 7.470 1.00 80.88 498 THR A N 1
ATOM 3771 C CA . THR A 1 498 ? -5.746 -20.792 7.833 1.00 80.88 498 THR A CA 1
ATOM 3772 C C . THR A 1 498 ? -5.690 -19.471 7.074 1.00 80.88 498 THR A C 1
ATOM 3774 O O . THR A 1 498 ? -5.070 -18.521 7.555 1.00 80.88 498 THR A O 1
ATOM 3777 N N . THR A 1 499 ? -6.349 -19.384 5.916 1.00 79.75 499 THR A N 1
ATOM 3778 C CA . THR A 1 499 ? -6.409 -18.177 5.087 1.00 79.75 499 THR A CA 1
ATOM 3779 C C . THR A 1 499 ? -7.852 -17.720 4.863 1.00 79.75 499 THR A C 1
ATOM 3781 O O . THR A 1 499 ? -8.808 -18.474 5.059 1.00 79.75 499 THR A O 1
ATOM 3784 N N . ALA A 1 500 ? -8.019 -16.452 4.477 1.00 76.88 500 ALA A N 1
ATOM 3785 C CA . ALA A 1 500 ? -9.332 -15.893 4.162 1.00 76.88 500 ALA A CA 1
ATOM 3786 C C . ALA A 1 500 ? -9.899 -16.410 2.830 1.00 76.88 500 ALA A C 1
ATOM 3788 O O . ALA A 1 500 ? -11.116 -16.483 2.677 1.00 76.88 500 ALA A O 1
ATOM 3789 N N . GLU A 1 501 ? -9.028 -16.783 1.892 1.00 71.56 501 GLU A N 1
ATOM 3790 C CA . GLU A 1 501 ? -9.420 -17.403 0.627 1.00 71.56 501 GLU A CA 1
ATOM 3791 C C . GLU A 1 501 ? -9.970 -18.810 0.861 1.00 71.56 501 GLU A C 1
ATOM 3793 O O . GLU A 1 501 ? -11.103 -19.081 0.465 1.00 71.56 501 GLU A O 1
ATOM 3798 N N . ASP A 1 502 ? -9.235 -19.647 1.605 1.00 80.94 502 ASP A N 1
ATOM 3799 C CA . ASP A 1 502 ? -9.703 -20.984 1.988 1.00 80.94 502 ASP A CA 1
ATOM 3800 C C . ASP A 1 502 ? -11.014 -20.889 2.776 1.00 80.94 502 ASP A C 1
ATOM 3802 O O . ASP A 1 502 ? -11.910 -21.712 2.605 1.00 80.94 502 ASP A O 1
ATOM 3806 N N . ALA A 1 503 ? -11.155 -19.864 3.629 1.00 89.44 503 ALA A N 1
ATOM 3807 C CA . ALA A 1 503 ? -12.396 -19.607 4.357 1.00 89.44 503 ALA A CA 1
ATOM 3808 C C . ALA A 1 503 ? -13.568 -19.344 3.405 1.00 89.44 503 ALA A C 1
ATOM 3810 O O . ALA A 1 503 ? -14.644 -19.899 3.597 1.00 89.44 503 ALA A O 1
ATOM 3811 N N . ALA A 1 504 ? -13.376 -18.517 2.379 1.00 83.38 504 ALA A N 1
ATOM 3812 C CA . ALA A 1 504 ? -14.425 -18.198 1.419 1.00 83.38 504 ALA A CA 1
ATOM 3813 C C . ALA A 1 504 ? -14.749 -19.378 0.490 1.00 83.38 504 ALA A C 1
ATOM 3815 O O . ALA A 1 504 ? -15.917 -19.615 0.187 1.00 83.38 504 ALA A O 1
ATOM 3816 N N . GLU A 1 505 ? -13.742 -20.144 0.068 1.00 82.19 505 GLU A N 1
ATOM 3817 C CA . GLU A 1 505 ? -13.941 -21.362 -0.720 1.00 82.19 505 GLU A CA 1
ATOM 3818 C C . GLU A 1 505 ? -14.686 -22.427 0.082 1.00 82.19 505 GLU A C 1
ATOM 3820 O O . GLU A 1 505 ? -15.696 -22.958 -0.383 1.00 82.19 505 GLU A O 1
ATOM 3825 N N . LYS A 1 506 ? -14.259 -22.672 1.324 1.00 91.31 506 LYS A N 1
ATOM 3826 C CA . LYS A 1 506 ? -14.909 -23.648 2.194 1.00 91.31 506 LYS A CA 1
ATOM 3827 C C . LYS A 1 506 ? -16.309 -23.208 2.614 1.00 91.31 506 LYS A C 1
ATOM 3829 O O . LYS A 1 506 ? -17.204 -24.045 2.676 1.00 91.31 506 LYS A O 1
ATOM 3834 N N . ALA A 1 507 ? -16.522 -21.914 2.856 1.00 93.00 507 ALA A N 1
ATOM 3835 C CA . ALA A 1 507 ? -17.849 -21.354 3.102 1.00 93.00 507 ALA A CA 1
ATOM 3836 C C . ALA A 1 507 ? -18.780 -21.587 1.908 1.00 93.00 507 ALA A C 1
ATOM 3838 O O . ALA A 1 507 ? -19.895 -22.062 2.093 1.00 93.00 507 ALA A O 1
ATOM 3839 N N . TYR A 1 508 ? -18.308 -21.313 0.689 1.00 86.25 508 TYR A N 1
ATOM 3840 C CA . TYR A 1 508 ? -19.071 -21.560 -0.531 1.00 86.25 508 TYR A CA 1
ATOM 3841 C C . TYR A 1 508 ? -19.413 -23.046 -0.698 1.00 86.25 508 TYR A C 1
ATOM 3843 O O . TYR A 1 508 ? -20.562 -23.372 -0.984 1.00 86.25 508 TYR A O 1
ATOM 3851 N N . GLU A 1 509 ? -18.449 -23.947 -0.472 1.00 87.12 509 GLU A N 1
ATOM 3852 C CA . GLU A 1 509 ? -18.670 -25.399 -0.512 1.00 87.12 509 GLU A CA 1
ATOM 3853 C C . GLU A 1 509 ? -19.751 -25.825 0.489 1.00 87.12 509 GLU A C 1
ATOM 3855 O O . GLU A 1 509 ? -20.696 -26.504 0.103 1.00 87.12 509 GLU A O 1
ATOM 3860 N N . LEU A 1 510 ? -19.647 -25.391 1.750 1.00 88.94 510 LEU A N 1
ATOM 3861 C CA . LEU A 1 510 ? -20.595 -25.754 2.806 1.00 88.94 510 LEU A CA 1
ATOM 3862 C C . LEU A 1 510 ? -21.994 -25.185 2.550 1.00 88.94 510 LEU A C 1
ATOM 3864 O O . LEU A 1 510 ? -22.978 -25.891 2.722 1.00 88.94 510 LEU A O 1
ATOM 3868 N N . MET A 1 511 ? -22.094 -23.927 2.122 1.00 85.94 511 MET A N 1
ATOM 3869 C CA . MET A 1 511 ? -23.377 -23.256 1.881 1.00 85.94 511 MET A CA 1
ATOM 3870 C C . MET A 1 511 ? -24.067 -23.703 0.583 1.00 85.94 511 MET A C 1
ATOM 3872 O O . MET A 1 511 ? -25.232 -23.370 0.373 1.00 85.94 511 MET A O 1
ATOM 3876 N N . SER A 1 512 ? -23.361 -24.435 -0.285 1.00 77.19 512 SER A N 1
ATOM 3877 C CA . SER A 1 512 ? -23.909 -25.012 -1.521 1.00 77.19 512 SER A CA 1
ATOM 3878 C C . SER A 1 512 ? -24.436 -26.446 -1.354 1.00 77.19 512 SER A C 1
ATOM 3880 O O . SER A 1 512 ? -24.946 -27.008 -2.327 1.00 77.19 512 SER A O 1
ATOM 3882 N N . LEU A 1 513 ? -24.286 -27.045 -0.165 1.00 65.38 513 LEU A N 1
ATOM 3883 C CA . LEU A 1 513 ? -24.854 -28.349 0.217 1.00 65.38 513 LEU A CA 1
ATOM 3884 C C . LEU A 1 513 ? -26.311 -28.201 0.664 1.00 65.38 513 LEU A C 1
ATOM 3886 O O . LEU A 1 513 ? -27.106 -29.108 0.318 1.00 65.38 513 LEU A O 1
#

Sequence (513 aa):
MRMMLVLAECKSMTTTAKKLHVTQPSLTYQLKVIENELGFKVFNRTRTGTSLTAEGAFLHETIKEIVSSYDEAIRLARAIAKGDAAGTIRVGINDYSRDTISFFLNVAQSGISFSLIPCGSSDPMKLLREGVIDLWSTSDASMDDAPSSFRFAGLVSASQSVFVSPTHRLANRSSLTVDDLKNETVWLWPRGTASNGANCIRDELEKFGADVADFIPGVPAIVTAFIDEGVVVYDAGYLPPSTQAAVQIPLVDGRNDVLGLVYLASQSEKLRPIIKNLAEHIPNNQNRTITSSELAAERIVSVLDEISSTVRRGGMKDIIPLVEYGIELGISAHHLLNRGLLAGMNATSEAFQKGEIFTTEMMAAVATSNLAMDKLQPYFAAEDEKPILGTAVIGTVLGDRHDIGKNLVRIMLESRDIKVADLGTQVAPEVFVEHVRNNPDCNLVLISVNYTSYLKNAAAVVAALQKAKLREQVFVMVGGGAATAEFAESIGADAFTTTAEDAAEKAYELMSL